Protein AF-A0AAE4FTY9-F1 (afdb_monomer)

Secondary structure (DSSP, 8-state):
----------PPPTTSEEEEEEEESS-EEEEPPSSS-EEEES-TTT-SEEPPTTT-TTS-SS-EEEEEPTT-SSTT-EEEEE-S-SS-EEETTEE--S-EEE-TT-EEEESSSS-EEEEEEE-GGG--S--S--------HHHH-HHHH-HHHHHHSTTHHHHHHHHHHHHHHHHTTT-HHHHHHHHHHHHHHHHHHHHHHHH-----HHHHHHHHHHHHHHHTSHHHHHHHHIIIIISS----GGG--HHHHHHHHIIIIIIHHHHHHHHHHHHHHHHHHHSPTTHHHHHS--SHHHHHHHHHHHHHHHHHHHIIIIIHHHHHHHH-HHHHHHHHHHHHHHGGGTHHHHHHHHHHHHHHHHH-TTTHHHHHHHHHHHHHHHHHHHHHHHHHHHHHHHHHHHHHHHHHHHHHHHHHHHH-TTGGG-GGGTTS--

InterPro domains:
  IPR000253 Forkhead-associated (FHA) domain [PF00498] (38-111)
  IPR000253 Forkhead-associated (FHA) domain [PS50006] (38-96)
  IPR000253 Forkhead-associated (FHA) domain [SM00240] (37-96)
  IPR008984 SMAD/FHA domain superfamily [SSF49879] (19-125)
  IPR026898 Intramembrane metalloprotease PrsW [PF13367] (207-410)
  IPR026898 Intramembrane metalloprotease PrsW [PTHR36844] (182-410)

Radius of gyration: 33.19 Å; Cα contacts (8 Å, |Δi|>4): 708; chains: 1; bounding box: 61×59×96 Å

Mean predicted aligned error: 15.46 Å

pLDDT: mean 86.05, std 16.52, range [26.14, 98.75]

Organism: NCBI:txid2918990

Structure (mmCIF, N/CA/C/O backbone):
data_AF-A0AAE4FTY9-F1
#
_entry.id   AF-A0AAE4FTY9-F1
#
loop_
_atom_site.group_PDB
_atom_site.id
_atom_site.type_symbol
_atom_site.label_atom_id
_atom_site.label_alt_id
_atom_site.label_comp_id
_atom_site.label_asym_id
_atom_site.label_entity_id
_atom_site.label_seq_id
_atom_site.pdbx_PDB_ins_code
_atom_site.Cartn_x
_atom_site.Cartn_y
_atom_site.Cartn_z
_atom_site.occupancy
_atom_site.B_iso_or_equiv
_atom_site.auth_seq_id
_atom_site.auth_comp_id
_atom_site.auth_asym_id
_atom_site.auth_atom_id
_atom_site.pdbx_PDB_model_num
ATOM 1 N N . MET A 1 1 ? 21.583 36.164 54.277 1.00 33.09 1 MET A N 1
ATOM 2 C CA . MET A 1 1 ? 20.511 36.562 53.344 1.00 33.09 1 MET A CA 1
ATOM 3 C C . MET A 1 1 ? 19.438 35.497 53.405 1.00 33.09 1 MET A C 1
ATOM 5 O O . MET A 1 1 ? 19.586 34.433 52.827 1.00 33.09 1 MET A O 1
ATOM 9 N N . THR A 1 2 ? 18.443 35.744 54.246 1.00 29.23 2 THR A N 1
ATOM 10 C CA . THR A 1 2 ? 17.245 34.926 54.429 1.00 29.23 2 THR A CA 1
ATOM 11 C C . THR A 1 2 ? 16.221 35.370 53.394 1.00 29.23 2 THR A C 1
ATOM 13 O O . THR A 1 2 ? 15.615 36.428 53.558 1.00 29.23 2 THR A O 1
ATOM 16 N N . GLU A 1 3 ? 16.065 34.608 52.313 1.00 26.61 3 GLU A N 1
ATOM 17 C CA . GLU A 1 3 ? 14.954 34.817 51.387 1.00 26.61 3 GLU A CA 1
ATOM 18 C C . GLU A 1 3 ? 13.698 34.128 51.915 1.00 26.61 3 GLU A C 1
ATOM 20 O O . GLU A 1 3 ? 13.652 32.931 52.198 1.00 26.61 3 GLU A O 1
ATOM 25 N N . ASN A 1 4 ? 12.698 34.977 52.099 1.00 30.22 4 ASN A N 1
ATOM 26 C CA . ASN A 1 4 ? 11.380 34.723 52.633 1.00 30.22 4 ASN A CA 1
ATOM 27 C C . ASN A 1 4 ? 10.544 34.070 51.519 1.00 30.22 4 ASN A C 1
ATOM 29 O O . ASN A 1 4 ? 9.936 34.760 50.702 1.00 30.22 4 ASN A O 1
ATOM 33 N N . LEU A 1 5 ? 10.567 32.738 51.433 1.00 29.69 5 LEU A N 1
ATOM 34 C CA . LEU A 1 5 ? 9.643 31.995 50.576 1.00 29.69 5 LEU A CA 1
ATOM 35 C C . LEU A 1 5 ? 8.257 32.049 51.223 1.00 29.69 5 LEU A C 1
ATOM 37 O O . LEU A 1 5 ? 8.024 31.462 52.278 1.00 29.69 5 LEU A O 1
ATOM 41 N N . GLY A 1 6 ? 7.368 32.818 50.592 1.00 26.14 6 GLY A N 1
ATOM 42 C CA . GLY A 1 6 ? 5.993 33.035 51.021 1.00 26.14 6 GLY A CA 1
ATOM 43 C C . GLY A 1 6 ? 5.253 31.733 51.321 1.00 26.14 6 GLY A C 1
ATOM 44 O O . GLY A 1 6 ? 5.423 30.720 50.642 1.00 26.14 6 GLY A O 1
ATOM 45 N N . SER A 1 7 ? 4.428 31.782 52.364 1.00 29.66 7 SER A N 1
ATOM 46 C CA . SER A 1 7 ? 3.594 30.681 52.828 1.00 29.66 7 SER A CA 1
ATOM 47 C C . SER A 1 7 ? 2.600 30.252 51.746 1.00 29.66 7 SER A C 1
ATOM 49 O O . SER A 1 7 ? 1.485 30.770 51.656 1.00 29.66 7 SER A O 1
ATOM 51 N N . PHE A 1 8 ? 2.985 29.276 50.930 1.00 32.69 8 PHE A N 1
ATOM 52 C CA . PHE A 1 8 ? 2.017 28.457 50.220 1.00 32.69 8 PHE A CA 1
ATOM 53 C C . PHE A 1 8 ? 1.247 27.670 51.279 1.00 32.69 8 PHE A C 1
ATOM 55 O O . PHE A 1 8 ? 1.817 26.838 51.986 1.00 32.69 8 PHE A O 1
ATOM 62 N N . GLY A 1 9 ? -0.032 28.013 51.440 1.00 35.31 9 GLY A N 1
ATOM 63 C CA . GLY A 1 9 ? -0.941 27.348 52.361 1.00 35.31 9 GLY A CA 1
ATOM 64 C C . GLY A 1 9 ? -0.887 25.833 52.183 1.00 35.31 9 GLY A C 1
ATOM 65 O O . GLY A 1 9 ? -0.759 25.334 51.064 1.00 35.31 9 GLY A O 1
ATOM 66 N N . SER A 1 10 ? -0.952 25.098 53.289 1.00 39.69 10 SER A N 1
ATOM 67 C CA . SER A 1 10 ? -0.953 23.639 53.286 1.00 39.69 10 SER A CA 1
ATOM 68 C C . SER A 1 10 ? -2.090 23.117 52.402 1.00 39.69 10 SER A C 1
ATOM 70 O O . SER A 1 10 ? -3.267 23.196 52.755 1.00 39.69 10 SER A O 1
ATOM 72 N N . PHE A 1 11 ? -1.749 22.592 51.225 1.00 44.59 11 PHE A N 1
ATOM 73 C CA . PHE A 1 11 ? -2.660 21.726 50.491 1.00 44.59 11 PHE A CA 1
ATOM 74 C C . PHE A 1 11 ? -2.770 20.409 51.267 1.00 44.59 11 PHE A C 1
ATOM 76 O O . PHE A 1 11 ? -1.744 19.885 51.721 1.00 44.59 11 PHE A O 1
ATOM 83 N N . PRO A 1 12 ? -3.982 19.877 51.479 1.00 48.06 12 PRO A N 1
ATOM 84 C CA . PRO A 1 12 ? -4.128 18.610 52.169 1.00 48.06 12 PRO A CA 1
ATOM 85 C C . PRO A 1 12 ? -3.478 17.475 51.358 1.00 48.06 12 PRO A C 1
ATOM 87 O O . PRO A 1 12 ? -3.295 17.570 50.141 1.00 48.06 12 PRO A O 1
ATOM 90 N N . ARG A 1 13 ? -3.078 16.396 52.044 1.00 47.16 13 ARG A N 1
ATOM 91 C CA . ARG A 1 13 ? -2.520 15.197 51.396 1.00 47.16 13 ARG A CA 1
ATOM 92 C C . ARG A 1 13 ? -3.523 14.677 50.349 1.00 47.16 13 ARG A C 1
ATOM 94 O O . ARG A 1 13 ? -4.718 14.681 50.646 1.00 47.16 13 ARG A O 1
ATOM 101 N N . PRO A 1 14 ? -3.079 14.197 49.170 1.00 49.91 14 PRO A N 1
ATOM 102 C CA . PRO A 1 14 ? -3.984 13.628 48.173 1.00 49.91 14 PRO A CA 1
ATOM 103 C C . PRO A 1 14 ? -4.898 12.575 48.814 1.00 49.91 14 PRO A C 1
ATOM 105 O O . PRO A 1 14 ? -4.401 11.622 49.413 1.00 49.91 14 PRO A O 1
ATOM 108 N N . GLY A 1 15 ? -6.218 12.762 48.713 1.00 57.69 15 GLY A N 1
ATOM 109 C CA . GLY A 1 15 ? -7.211 11.830 49.257 1.00 57.69 15 GLY A CA 1
ATOM 110 C C . GLY A 1 15 ? -7.797 12.187 50.628 1.00 57.69 15 GLY A C 1
ATOM 111 O O . GLY A 1 15 ? -8.586 11.402 51.142 1.00 57.69 15 GLY A O 1
ATOM 112 N N . GLN A 1 16 ? -7.455 13.332 51.227 1.00 69.69 16 GLN A N 1
ATOM 113 C CA . GLN A 1 16 ? -8.059 13.800 52.482 1.00 69.69 16 GLN A CA 1
ATOM 114 C C . GLN A 1 16 ? -8.431 15.281 52.396 1.00 69.69 16 GLN A C 1
ATOM 116 O O . GLN A 1 16 ? -7.713 16.059 51.779 1.00 69.69 16 GLN A O 1
ATOM 121 N N . GLY A 1 17 ? -9.517 15.688 53.056 1.00 77.81 17 GLY A N 1
ATOM 122 C CA . GLY A 1 17 ? -9.893 17.097 53.186 1.00 77.81 17 GLY A CA 1
ATOM 123 C C . GLY A 1 17 ? -10.993 17.575 52.224 1.00 77.81 17 GLY A C 1
ATOM 124 O O . GLY A 1 17 ? -11.736 16.760 51.672 1.00 77.81 17 GLY A O 1
ATOM 125 N N . PRO A 1 18 ? -11.154 18.903 52.090 1.00 83.12 18 PRO A N 1
ATOM 126 C CA . PRO A 1 18 ? -12.246 19.513 51.343 1.00 83.12 18 PRO A CA 1
ATOM 127 C C . PRO A 1 18 ? -12.044 19.372 49.832 1.00 83.12 18 PRO A C 1
ATOM 129 O O . PRO A 1 18 ? -10.995 19.721 49.284 1.00 83.12 18 PRO A O 1
ATOM 132 N N . LEU A 1 19 ? -13.079 18.871 49.168 1.00 86.75 19 LEU A N 1
ATOM 133 C CA . LEU A 1 19 ? -13.118 18.559 47.749 1.00 86.75 19 LEU A CA 1
ATOM 134 C C . LEU A 1 19 ? -14.319 19.254 47.112 1.00 86.75 19 LEU A C 1
ATOM 136 O O . LEU A 1 19 ? -15.436 19.169 47.615 1.00 86.75 19 LEU A O 1
ATOM 140 N N . LEU A 1 20 ? -14.104 19.883 45.966 1.00 88.06 20 LEU A N 1
ATOM 141 C CA . LEU A 1 20 ? -15.169 20.392 45.121 1.00 88.06 20 LEU A CA 1
ATOM 142 C C . LEU A 1 20 ? -15.297 19.513 43.879 1.00 88.06 20 LEU A C 1
ATOM 144 O O . LEU A 1 20 ? -14.360 19.429 43.089 1.00 88.06 20 LEU A O 1
ATOM 148 N N . ARG A 1 21 ? -16.454 18.883 43.685 1.00 87.56 21 ARG A N 1
ATOM 149 C CA . ARG A 1 21 ? -16.751 18.099 42.483 1.00 87.56 21 ARG A CA 1
ATOM 150 C C . ARG A 1 21 ? -17.637 18.906 41.555 1.00 87.56 21 ARG A C 1
ATOM 152 O O . ARG A 1 21 ? -18.762 19.231 41.915 1.00 87.56 21 ARG A O 1
ATOM 159 N N . GLN A 1 22 ? -17.173 19.199 40.350 1.00 87.38 22 GLN A N 1
ATOM 160 C CA . GLN A 1 22 ? -18.042 19.689 39.290 1.00 87.38 22 GLN A CA 1
ATOM 161 C C . GLN A 1 22 ? -18.947 18.540 38.833 1.00 87.38 22 GLN A C 1
ATOM 163 O O . GLN A 1 22 ? -18.458 17.474 38.475 1.00 87.38 22 GLN A O 1
ATOM 168 N N . VAL A 1 23 ? -20.263 18.725 38.902 1.00 82.62 23 VAL A N 1
ATOM 169 C CA . VAL A 1 23 ? -21.257 17.678 38.595 1.00 82.62 23 VAL A CA 1
ATOM 170 C C . VAL A 1 23 ? -21.813 17.844 37.177 1.00 82.62 23 VAL A C 1
ATOM 172 O O . VAL A 1 23 ? -22.257 16.876 36.565 1.00 82.62 23 VAL A O 1
ATOM 175 N N . SER A 1 24 ? -21.753 19.060 36.625 1.00 69.81 24 SER A N 1
ATOM 176 C CA . SER A 1 24 ? -22.210 19.386 35.272 1.00 69.81 24 SER A CA 1
ATOM 177 C C . SER A 1 24 ? -21.369 20.519 34.665 1.00 69.81 24 SER A C 1
ATOM 179 O O . SER A 1 24 ? -21.031 21.474 35.379 1.00 69.81 24 SER A O 1
ATOM 181 N N . PRO A 1 25 ? -21.023 20.478 33.360 1.00 59.12 25 PRO A N 1
ATOM 182 C CA . PRO A 1 25 ? -21.326 19.445 32.354 1.00 59.12 25 PRO A CA 1
ATOM 183 C C . PRO A 1 25 ? -20.334 18.264 32.315 1.00 59.12 25 PRO A C 1
ATOM 185 O O . PRO A 1 25 ? -20.578 17.294 31.605 1.00 59.12 25 PRO A O 1
ATOM 188 N N . GLU A 1 26 ? -19.221 18.342 33.046 1.00 67.38 26 GLU A N 1
ATOM 189 C CA . GLU A 1 26 ? -18.188 17.302 33.144 1.00 67.38 26 GLU A CA 1
ATOM 190 C C . GLU A 1 26 ? -17.863 17.028 34.612 1.00 67.38 26 GLU A C 1
ATOM 192 O O . GLU A 1 26 ? -17.950 17.932 35.444 1.00 67.38 26 GLU A O 1
ATOM 197 N N . THR A 1 27 ? -17.481 15.786 34.924 1.00 73.69 27 THR A N 1
ATOM 198 C CA . THR A 1 27 ? -17.058 15.410 36.275 1.00 73.69 27 THR A CA 1
ATOM 199 C C . THR A 1 27 ? -15.578 15.713 36.465 1.00 73.69 27 THR A C 1
ATOM 201 O O . THR A 1 27 ? -14.724 14.996 35.945 1.00 73.69 27 THR A O 1
ATOM 204 N N . GLN A 1 28 ? -15.280 16.771 37.218 1.00 81.50 28 GLN A N 1
ATOM 205 C CA . GLN A 1 28 ? -13.917 17.159 37.578 1.00 81.50 28 GLN A CA 1
ATOM 206 C C . GLN A 1 28 ? -13.824 17.479 39.072 1.00 81.50 28 GLN A C 1
ATOM 208 O O . GLN A 1 28 ? -14.676 18.174 39.619 1.00 81.50 28 GLN A O 1
ATOM 213 N N . ASP A 1 29 ? -12.769 16.982 39.715 1.00 84.44 29 ASP A N 1
ATOM 214 C CA . ASP A 1 29 ? -12.540 17.087 41.156 1.00 84.44 29 ASP A CA 1
ATOM 215 C C . ASP A 1 29 ? -11.425 18.116 41.448 1.00 84.44 29 ASP A C 1
ATOM 217 O O . ASP A 1 29 ? -10.324 18.027 40.899 1.00 84.44 29 ASP A O 1
ATOM 221 N N . PHE A 1 30 ? -11.702 19.086 42.326 1.00 84.94 30 PHE A N 1
ATOM 222 C CA . PHE A 1 30 ? -10.788 20.159 42.735 1.00 84.94 30 PHE A CA 1
ATOM 223 C C . PHE A 1 30 ? -10.562 20.132 44.250 1.00 84.94 30 PHE A C 1
ATOM 225 O O . PHE A 1 30 ? -11.484 20.349 45.035 1.00 84.94 30 PHE A O 1
ATOM 232 N N . TRP A 1 31 ? -9.323 19.896 44.678 1.00 83.75 31 TRP A N 1
ATOM 233 C CA . TRP A 1 31 ? -8.957 19.928 46.096 1.00 83.75 31 TRP A CA 1
ATOM 234 C C . TRP A 1 31 ? -8.801 21.366 46.588 1.00 83.75 31 TRP A C 1
ATOM 236 O O . TRP A 1 31 ? -8.076 22.156 45.980 1.00 83.75 31 TRP A O 1
ATOM 246 N N . LEU A 1 32 ? -9.459 21.698 47.699 1.00 83.06 32 LEU A N 1
ATOM 247 C CA . LEU A 1 32 ? -9.417 23.040 48.275 1.00 83.06 32 LEU A CA 1
ATOM 248 C C . LEU A 1 32 ? -8.292 23.146 49.316 1.00 83.06 32 LEU A C 1
ATOM 250 O O . LEU A 1 32 ? -8.025 22.215 50.078 1.00 83.06 32 LEU A O 1
ATOM 254 N N . SER A 1 33 ? -7.622 24.299 49.362 1.00 78.06 33 SER A N 1
ATOM 255 C CA . SER A 1 33 ? -6.587 24.568 50.368 1.00 78.06 33 SER A CA 1
ATOM 256 C C . SER A 1 33 ? -7.215 24.756 51.748 1.00 78.06 33 SER A C 1
ATOM 258 O O . SER A 1 33 ? -8.077 25.605 51.921 1.00 78.06 33 SER A O 1
ATOM 260 N N . THR A 1 34 ? -6.748 24.052 52.779 1.00 72.81 34 THR A N 1
ATOM 261 C CA . THR A 1 34 ? -7.325 24.178 54.133 1.00 72.81 34 THR A CA 1
ATOM 262 C C . THR A 1 34 ? -6.978 25.493 54.838 1.00 72.81 34 THR A C 1
ATOM 264 O O . THR A 1 34 ? -7.425 25.720 55.956 1.00 72.81 34 THR A O 1
ATOM 267 N N . SER A 1 35 ? -6.149 26.341 54.225 1.00 70.25 35 SER A N 1
ATOM 268 C CA . SER A 1 35 ? -5.625 27.574 54.830 1.00 70.25 35 SER A CA 1
ATOM 269 C C . SER A 1 35 ? -5.809 28.825 53.968 1.00 70.25 35 SER A C 1
ATOM 271 O O . SER A 1 35 ? -5.630 29.930 54.474 1.00 70.25 35 SER A O 1
ATOM 273 N N . ALA A 1 36 ? -6.192 28.682 52.697 1.00 80.25 36 ALA A N 1
ATOM 274 C CA . ALA A 1 36 ? -6.373 29.796 51.771 1.00 80.25 36 ALA A CA 1
ATOM 275 C C . ALA A 1 3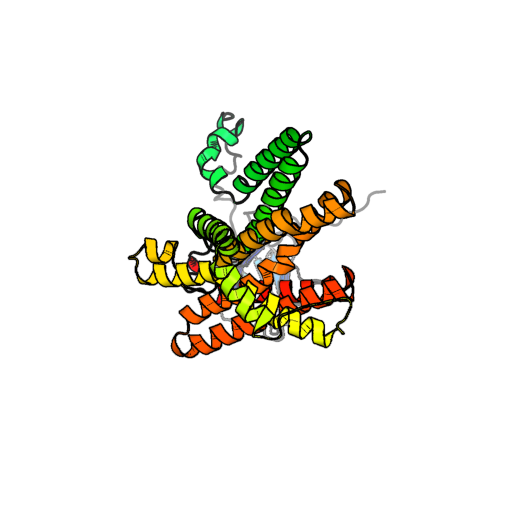6 ? -7.760 29.766 51.120 1.00 80.25 36 ALA A C 1
ATOM 277 O O . ALA A 1 36 ? -8.366 28.708 50.950 1.00 80.25 36 ALA A O 1
ATOM 278 N N . SER A 1 37 ? -8.253 30.938 50.715 1.00 86.31 37 SER A N 1
ATOM 279 C CA . SER A 1 37 ? -9.466 31.019 49.905 1.00 86.31 37 SER A CA 1
ATOM 280 C C . SER A 1 37 ? -9.213 30.481 48.498 1.00 86.31 37 SER A C 1
ATOM 282 O O . SER A 1 37 ? -8.193 30.796 47.888 1.00 86.31 37 SER A O 1
ATOM 284 N N . THR A 1 38 ? -10.169 29.731 47.965 1.00 90.00 38 THR A N 1
ATOM 285 C CA . THR A 1 38 ? -10.202 29.284 46.574 1.00 90.00 38 THR A CA 1
ATOM 286 C C . THR A 1 38 ? -11.173 30.161 45.795 1.00 90.00 38 THR A C 1
ATOM 288 O O . THR A 1 38 ? -12.377 30.156 46.049 1.00 90.00 38 THR A O 1
ATOM 291 N N . LEU A 1 39 ? -10.640 30.913 44.840 1.00 92.94 39 LEU A N 1
ATOM 292 C CA . LEU A 1 39 ? -11.388 31.765 43.933 1.00 92.94 39 LEU A CA 1
ATOM 293 C C . LEU A 1 39 ? -11.776 30.986 42.673 1.00 92.94 39 LEU A C 1
ATOM 295 O O . LEU A 1 39 ? -10.920 30.376 42.023 1.00 92.94 39 LEU A O 1
ATOM 299 N N . ILE A 1 40 ? -13.061 31.036 42.324 1.00 94.06 40 ILE A N 1
ATOM 300 C CA . ILE A 1 40 ? -13.624 30.378 41.143 1.00 94.06 40 ILE A CA 1
ATOM 301 C C . ILE A 1 40 ? -14.171 31.439 40.188 1.00 94.06 40 ILE A C 1
ATOM 303 O O . ILE A 1 40 ? -14.951 32.319 40.575 1.00 94.06 40 ILE A O 1
ATOM 307 N N . GLY A 1 41 ? -13.783 31.349 38.919 1.00 91.69 41 GLY A N 1
ATOM 308 C CA . GLY A 1 41 ? -14.199 32.301 37.897 1.00 91.69 41 GLY A CA 1
ATOM 309 C C . GLY A 1 41 ? -13.476 32.105 36.571 1.00 91.69 41 GLY A C 1
ATOM 310 O O . GLY A 1 41 ? -12.815 31.094 36.346 1.00 91.69 41 GLY A O 1
ATOM 311 N N . ARG A 1 42 ? -13.633 33.069 35.661 1.00 90.69 42 ARG A N 1
ATOM 312 C CA . ARG A 1 42 ? -13.043 33.016 34.311 1.00 90.69 42 ARG A CA 1
ATOM 313 C C . ARG A 1 42 ? -11.646 33.620 34.184 1.00 90.69 42 ARG A C 1
ATOM 315 O O . ARG A 1 42 ? -11.076 33.551 33.100 1.00 90.69 42 ARG A O 1
ATOM 322 N N . ASP A 1 43 ? -11.128 34.284 35.215 1.00 89.44 43 ASP A N 1
ATOM 323 C CA . ASP A 1 43 ? -9.818 34.938 35.136 1.00 89.44 43 ASP A CA 1
ATOM 324 C C . ASP A 1 43 ? -8.672 33.961 35.467 1.00 89.44 43 ASP A C 1
ATOM 326 O O . ASP A 1 43 ? -8.519 33.589 36.634 1.00 89.44 43 ASP A O 1
ATOM 330 N N . PRO A 1 44 ? -7.834 33.569 34.485 1.00 86.12 44 PRO A N 1
ATOM 331 C CA . PRO A 1 44 ? -6.740 32.628 34.707 1.00 86.12 44 PRO A CA 1
ATOM 332 C C . PRO A 1 44 ? -5.595 33.193 35.556 1.00 86.12 44 PRO A C 1
ATOM 334 O O . PRO A 1 44 ? -4.763 32.421 36.022 1.00 86.12 44 PRO A O 1
ATOM 337 N N . GLN A 1 45 ? -5.509 34.516 35.744 1.00 84.00 45 GLN A N 1
ATOM 338 C CA . GLN A 1 45 ? -4.407 35.131 36.494 1.00 84.00 45 GLN A CA 1
ATOM 339 C C . GLN A 1 45 ? -4.624 35.107 38.010 1.00 84.00 45 GLN A C 1
ATOM 341 O O . GLN A 1 45 ? -3.671 35.256 38.770 1.00 84.00 45 GLN A O 1
ATOM 346 N N . SER A 1 46 ? -5.868 34.940 38.456 1.00 84.62 46 SER A N 1
ATOM 347 C CA . SER A 1 46 ? -6.257 35.133 39.857 1.00 84.62 46 SER A CA 1
ATOM 348 C C . SER A 1 46 ? -7.133 34.012 40.420 1.00 84.62 46 SER A C 1
ATOM 350 O O . SER A 1 46 ? -7.114 33.792 41.633 1.00 84.62 46 SER A O 1
ATOM 352 N N . CYS A 1 47 ? -7.876 33.281 39.579 1.00 88.31 47 CYS A N 1
ATOM 353 C CA . CYS A 1 47 ? -8.707 32.161 40.020 1.00 88.31 47 CYS A CA 1
ATOM 354 C C . CYS A 1 47 ? -7.882 30.879 40.168 1.00 88.31 47 CYS A C 1
ATOM 356 O O . CYS A 1 47 ? -7.099 30.528 39.289 1.00 88.31 47 CYS A O 1
ATOM 358 N N . GLN A 1 48 ? -8.102 30.143 41.258 1.00 89.38 48 GLN A N 1
ATOM 359 C CA . GLN A 1 48 ? -7.512 28.815 41.458 1.00 89.38 48 GLN A CA 1
ATOM 360 C C . GLN A 1 48 ? -8.306 27.739 40.706 1.00 89.38 48 GLN A C 1
ATOM 362 O O . GLN A 1 48 ? -7.724 26.766 40.232 1.00 89.38 48 GLN A O 1
ATOM 367 N N . VAL A 1 49 ? -9.621 27.930 40.552 1.00 88.81 49 VAL A N 1
ATOM 368 C CA . VAL A 1 49 ? -10.468 27.119 39.668 1.00 88.81 49 VAL A CA 1
ATOM 369 C C . VAL A 1 49 ? -10.904 27.997 38.500 1.00 88.81 49 VAL A C 1
ATOM 371 O O . VAL A 1 49 ? -11.770 28.865 38.641 1.00 88.81 49 VAL A O 1
ATOM 374 N N . VAL A 1 50 ? -10.258 27.793 37.352 1.00 89.69 50 VAL A N 1
ATOM 375 C CA . VAL A 1 50 ? -10.465 28.595 36.142 1.00 89.69 50 VAL A CA 1
ATOM 376 C C . VAL A 1 50 ? -11.473 27.908 35.228 1.00 89.69 50 VAL A C 1
ATOM 378 O O . VAL A 1 50 ? -11.270 26.772 34.806 1.00 89.69 50 VAL A O 1
ATOM 381 N N . LEU A 1 51 ? -12.542 28.621 34.886 1.00 87.69 51 LEU A N 1
ATOM 382 C CA . LEU A 1 51 ? -13.570 28.166 33.956 1.00 87.69 51 LEU A CA 1
ATOM 383 C C . LEU A 1 51 ? -13.388 28.831 32.588 1.00 87.69 51 LEU A C 1
ATOM 385 O O . LEU A 1 51 ? -13.284 30.054 32.493 1.00 87.69 51 LEU A O 1
ATOM 389 N N . ASP A 1 52 ? -13.367 28.025 31.522 1.00 83.38 52 ASP A N 1
ATOM 390 C CA . ASP A 1 52 ? -13.165 28.500 30.149 1.00 83.38 52 ASP A CA 1
ATOM 391 C C . ASP A 1 52 ? -14.216 29.547 29.747 1.00 83.38 52 ASP A C 1
ATOM 393 O O . ASP A 1 52 ? -15.426 29.311 29.788 1.00 83.38 52 ASP A O 1
ATOM 397 N N . SER A 1 53 ? -13.737 30.712 29.315 1.00 80.38 53 SER A N 1
ATOM 398 C CA . SER A 1 53 ? -14.573 31.830 28.896 1.00 80.38 53 SER A CA 1
ATOM 399 C C . SER A 1 53 ? -15.420 31.602 27.646 1.00 80.38 53 SER A C 1
ATOM 401 O O . SER A 1 53 ? -16.481 32.216 27.546 1.00 80.38 53 SER A O 1
ATOM 403 N N . GLN A 1 54 ? -14.997 30.730 26.728 1.00 78.94 54 GLN A N 1
ATOM 404 C CA . GLN A 1 54 ? -15.771 30.381 25.534 1.00 78.94 54 GLN A CA 1
ATOM 405 C C . GLN A 1 54 ? -16.933 29.447 25.875 1.00 78.94 54 GLN A C 1
ATOM 407 O O . GLN A 1 54 ? -17.982 29.501 25.237 1.00 78.94 54 GLN A O 1
ATOM 412 N N . ARG A 1 55 ? -16.756 28.613 26.906 1.00 81.12 55 ARG A N 1
ATOM 413 C CA . ARG A 1 55 ? -17.746 27.621 27.340 1.00 81.12 55 ARG A CA 1
ATOM 414 C C . ARG A 1 55 ? -18.705 28.160 28.400 1.00 81.12 55 ARG A C 1
ATOM 416 O O . ARG A 1 55 ? -19.891 27.853 28.361 1.00 81.12 55 ARG A O 1
ATOM 423 N N . TYR A 1 56 ? -18.214 28.976 29.332 1.00 83.19 56 TYR A N 1
ATOM 424 C CA . TYR A 1 56 ? -18.951 29.416 30.520 1.00 83.19 56 TYR A CA 1
ATOM 425 C C . TYR A 1 56 ? -19.172 30.933 30.546 1.00 83.19 56 TYR A C 1
ATOM 427 O O . TYR A 1 56 ? -18.848 31.612 31.521 1.00 83.19 56 TYR A O 1
ATOM 435 N N . GLY A 1 57 ? -19.758 31.484 29.478 1.00 81.69 57 GLY A N 1
ATOM 436 C CA . GLY A 1 57 ? -19.986 32.931 29.329 1.00 81.69 57 GLY A CA 1
ATOM 437 C C . GLY A 1 57 ? -20.829 33.575 30.442 1.00 81.69 57 GLY A C 1
ATOM 438 O O . GLY A 1 57 ? -20.662 34.759 30.730 1.00 81.69 57 GLY A O 1
ATOM 439 N N . ALA A 1 58 ? -21.680 32.796 31.119 1.00 83.19 58 ALA A N 1
ATOM 440 C CA . ALA A 1 58 ? -22.498 33.253 32.244 1.00 83.19 58 ALA A CA 1
ATOM 441 C C . ALA A 1 58 ? -21.718 33.414 33.569 1.00 83.19 58 ALA A C 1
ATOM 443 O O . ALA A 1 58 ? -22.245 33.970 34.533 1.00 83.19 58 ALA A O 1
ATOM 444 N N . VAL A 1 59 ? -20.470 32.952 33.649 1.00 91.31 59 VAL A N 1
ATOM 445 C CA . VAL A 1 59 ? -19.664 33.030 34.872 1.00 91.31 59 VAL A CA 1
ATOM 446 C C . VAL A 1 59 ? -18.888 34.358 34.895 1.00 91.31 59 VAL A C 1
ATOM 448 O O . VAL A 1 59 ? -18.295 34.742 33.896 1.00 91.31 59 VAL A O 1
ATOM 451 N N . SER A 1 60 ? -18.859 35.105 36.002 1.00 91.94 60 SER A N 1
ATOM 452 C CA . SER A 1 60 ? -18.000 36.293 36.150 1.00 91.94 60 SER A CA 1
ATOM 453 C C . SER A 1 60 ? -16.497 35.955 36.152 1.00 91.94 60 SER A C 1
ATOM 455 O O . SER A 1 60 ? -16.091 34.823 36.407 1.00 91.94 60 SER A O 1
ATOM 457 N N . ARG A 1 61 ? -15.643 36.958 35.891 1.00 91.19 61 ARG A N 1
ATOM 458 C CA . ARG A 1 61 ? -14.174 36.821 36.014 1.00 91.19 61 ARG A CA 1
ATOM 459 C C . ARG A 1 61 ? -13.759 36.351 37.407 1.00 91.19 61 ARG A C 1
ATOM 461 O O . ARG A 1 61 ? -12.991 35.407 37.504 1.00 91.19 61 ARG A O 1
ATOM 468 N N . HIS A 1 62 ? -14.362 36.944 38.434 1.00 94.62 62 HIS A N 1
ATOM 469 C CA . HIS A 1 62 ? -14.365 36.483 39.820 1.00 94.62 62 HIS A CA 1
ATOM 470 C C . HIS A 1 62 ? -15.821 36.233 40.183 1.00 94.62 62 HIS A C 1
ATOM 472 O O . HIS A 1 62 ? -16.607 37.177 40.184 1.00 94.62 62 HIS A O 1
ATOM 478 N N . HIS A 1 63 ? -16.222 34.975 40.356 1.00 94.81 63 HIS A N 1
ATOM 479 C CA . HIS A 1 63 ? -17.633 34.644 40.568 1.00 94.81 63 HIS A CA 1
ATOM 480 C C . HIS A 1 63 ? -17.915 34.359 42.033 1.00 94.81 63 HIS A C 1
ATOM 482 O O . HIS A 1 63 ? -18.795 34.973 42.627 1.00 94.81 63 HIS A O 1
ATOM 488 N N . VAL A 1 64 ? -17.152 33.437 42.610 1.00 96.44 64 VAL A N 1
ATOM 489 C CA . VAL A 1 64 ? -17.377 32.968 43.971 1.00 96.44 64 VAL A CA 1
ATOM 490 C C . VAL A 1 64 ? -16.047 32.693 44.659 1.00 96.44 64 VAL A C 1
ATOM 492 O O . VAL A 1 64 ? -15.077 32.277 44.020 1.00 96.44 64 VAL A O 1
ATOM 495 N N . SER A 1 65 ? -16.008 32.939 45.962 1.00 93.62 65 SER A N 1
ATOM 496 C CA . SER A 1 65 ? -14.904 32.577 46.842 1.00 93.62 65 SER A CA 1
ATOM 497 C C . SER A 1 65 ? -15.353 31.492 47.811 1.00 93.62 65 SER A C 1
ATOM 499 O O . SER A 1 65 ? -16.417 31.597 48.424 1.00 93.62 65 SER A O 1
ATOM 501 N N . LEU A 1 66 ? -14.531 30.457 47.952 1.00 92.56 66 LEU A N 1
ATOM 502 C CA . LEU A 1 66 ? -14.661 29.435 48.980 1.00 92.56 66 LEU A CA 1
ATOM 503 C C . LEU A 1 66 ? -13.538 29.610 49.989 1.00 92.56 66 LEU A C 1
ATOM 505 O O . LEU A 1 66 ? -12.369 29.615 49.610 1.00 92.56 66 LEU A O 1
ATOM 509 N N . ARG A 1 67 ? -13.861 29.717 51.273 1.00 89.12 67 ARG A N 1
ATOM 510 C CA . ARG A 1 67 ? -12.856 29.807 52.340 1.00 89.12 67 ARG A CA 1
ATOM 511 C C . ARG A 1 67 ? -13.226 28.925 53.530 1.00 89.12 67 ARG A C 1
ATOM 513 O O . ARG A 1 67 ? -14.414 28.676 53.732 1.00 89.12 67 ARG A O 1
ATOM 520 N N . PRO A 1 68 ? -12.252 28.494 54.347 1.00 83.19 68 PRO A N 1
ATOM 521 C CA . PRO A 1 68 ? -12.549 27.909 55.650 1.00 83.19 68 PRO A CA 1
ATOM 522 C C . PRO A 1 68 ? -13.453 28.843 56.474 1.00 83.19 68 PRO A C 1
ATOM 524 O O . PRO A 1 68 ? -13.265 30.064 56.455 1.00 83.19 68 PRO A O 1
ATOM 527 N N . GLY A 1 69 ? -14.455 28.292 57.163 1.00 74.50 69 GLY A N 1
ATOM 528 C CA . GLY A 1 69 ? -15.394 29.086 57.957 1.00 74.50 69 GLY A CA 1
ATOM 529 C C . GLY A 1 69 ? -14.698 29.803 59.130 1.00 74.50 69 GLY A C 1
ATOM 530 O O . GLY A 1 69 ? -13.897 29.180 59.831 1.00 74.50 69 GLY A O 1
ATOM 531 N N . PRO A 1 70 ? -14.974 31.097 59.386 1.00 61.91 70 PRO A N 1
ATOM 532 C CA . PRO A 1 70 ? -14.378 31.809 60.515 1.00 61.91 70 PRO A CA 1
ATOM 533 C C . PRO A 1 70 ? -14.822 31.184 61.846 1.00 61.91 70 PRO A C 1
ATOM 535 O O . PRO A 1 70 ? -16.015 31.061 62.111 1.00 61.91 70 PRO A O 1
ATOM 538 N N . GLY A 1 71 ? -13.857 30.785 62.681 1.00 59.25 71 GLY A N 1
ATOM 539 C CA . GLY A 1 71 ? -14.126 30.156 63.981 1.00 59.25 71 GLY A CA 1
ATOM 540 C C . GLY A 1 71 ? -14.574 28.692 63.913 1.00 59.25 71 GLY A C 1
ATOM 541 O O . GLY A 1 71 ? -15.072 28.171 64.907 1.00 59.25 71 GLY A O 1
ATOM 542 N N . ALA A 1 72 ? -14.411 28.025 62.767 1.00 57.78 72 ALA A N 1
ATOM 543 C CA . ALA A 1 72 ? -14.730 26.611 62.627 1.00 57.78 72 ALA A CA 1
ATOM 544 C C . ALA A 1 72 ? -13.873 25.755 63.577 1.00 57.78 72 ALA A C 1
ATOM 546 O O . ALA A 1 72 ? -12.667 25.610 63.387 1.00 57.78 72 ALA A O 1
ATOM 547 N N . THR A 1 73 ? -14.505 25.170 64.596 1.00 56.59 73 THR A N 1
ATOM 548 C CA . THR A 1 73 ? -13.907 24.118 65.437 1.00 56.59 73 THR A CA 1
ATOM 549 C C . THR A 1 73 ? -13.695 22.824 64.659 1.00 56.59 73 THR A C 1
ATOM 551 O O . THR A 1 73 ? -12.860 22.014 65.044 1.00 56.59 73 THR A O 1
ATOM 554 N N . GLU A 1 74 ? -14.425 22.658 63.552 1.00 64.25 74 GLU A N 1
ATOM 555 C CA . GLU A 1 74 ? -14.418 21.459 62.728 1.00 64.25 74 GLU A CA 1
ATOM 556 C C . GLU A 1 74 ? -13.910 21.736 61.303 1.00 64.25 74 GLU A C 1
ATOM 558 O O . GLU A 1 74 ? -14.370 22.678 60.649 1.00 64.25 74 GLU A O 1
ATOM 563 N N . PRO A 1 75 ? -13.007 20.901 60.760 1.00 66.25 75 PRO A N 1
ATOM 564 C CA . PRO A 1 75 ? -12.306 21.173 59.502 1.00 66.25 75 PRO A CA 1
ATOM 565 C C . PRO A 1 75 ? -13.177 21.058 58.234 1.00 66.25 75 PRO A C 1
ATOM 567 O O . PRO A 1 75 ? -12.714 21.400 57.143 1.00 66.25 75 PRO A O 1
ATOM 570 N N . TRP A 1 76 ? -14.423 20.587 58.354 1.00 66.00 76 TRP A N 1
ATOM 571 C CA . TRP A 1 76 ? -15.391 20.460 57.255 1.00 66.00 76 TRP A CA 1
ATOM 572 C C . TRP A 1 76 ? -16.314 21.669 57.078 1.00 66.00 76 TRP A C 1
ATOM 574 O O . TRP A 1 76 ? -17.092 21.693 56.127 1.00 66.00 76 TRP A O 1
ATOM 584 N N . ILE A 1 77 ? -16.237 22.676 57.953 1.00 75.75 77 ILE A N 1
ATOM 585 C CA . ILE A 1 77 ? -17.068 23.881 57.854 1.00 75.75 77 ILE A CA 1
ATOM 586 C C . ILE A 1 77 ? -16.401 24.879 56.905 1.00 75.75 77 ILE A C 1
ATOM 588 O O . ILE A 1 77 ? -15.356 25.461 57.206 1.00 75.75 77 ILE A O 1
ATOM 592 N N . TRP A 1 78 ? -17.032 25.094 55.755 1.00 86.31 78 TRP A N 1
ATOM 593 C CA . TRP A 1 78 ? -16.574 26.021 54.723 1.00 86.31 78 TRP A CA 1
ATOM 594 C C . TRP A 1 78 ? -17.575 27.148 54.523 1.00 86.31 78 TRP A C 1
ATOM 596 O O . TRP A 1 78 ? -18.729 27.040 54.912 1.00 86.31 78 TRP A O 1
ATOM 606 N N . GLN A 1 79 ? -17.138 28.254 53.938 1.00 90.69 79 GLN A N 1
ATOM 607 C CA . GLN A 1 79 ? -17.985 29.389 53.615 1.00 90.69 79 GLN A CA 1
ATOM 608 C C . GLN A 1 79 ? -17.877 29.709 52.128 1.00 90.69 79 GLN A C 1
ATOM 610 O O . GLN A 1 79 ? -16.775 29.824 51.591 1.00 90.69 79 GLN A O 1
ATOM 615 N N . ILE A 1 80 ? -19.032 29.876 51.491 1.00 94.06 80 ILE A N 1
ATOM 616 C CA . ILE A 1 80 ? -19.183 30.341 50.118 1.00 94.06 80 ILE A CA 1
ATOM 617 C C . ILE A 1 80 ? -19.631 31.800 50.110 1.00 94.06 80 ILE A C 1
ATOM 619 O O . ILE A 1 80 ? -20.542 32.186 50.841 1.00 94.06 80 ILE A O 1
ATOM 623 N N . GLU A 1 81 ? -18.994 32.617 49.281 1.00 95.12 81 GLU A N 1
ATOM 624 C CA . GLU A 1 81 ? -19.315 34.032 49.115 1.00 95.12 81 GLU A CA 1
ATOM 625 C C . GLU A 1 81 ? -19.381 34.385 47.629 1.00 95.12 81 GLU A C 1
ATOM 627 O O . GLU A 1 81 ? -18.399 34.225 46.902 1.00 95.12 81 GLU A O 1
ATOM 632 N N . ASP A 1 82 ? -20.542 34.868 47.181 1.00 95.62 82 ASP A N 1
ATOM 633 C CA . ASP A 1 82 ? -20.706 35.436 45.842 1.00 95.62 82 ASP A CA 1
ATOM 634 C C . ASP A 1 82 ? -19.978 36.783 45.759 1.00 95.62 82 ASP A C 1
ATOM 636 O O . ASP A 1 82 ? -20.217 37.681 46.566 1.00 95.62 82 ASP A O 1
ATOM 640 N N . LEU A 1 83 ? -19.097 36.938 44.772 1.00 93.88 83 LEU A N 1
ATOM 641 C CA . LEU A 1 83 ? -18.267 38.133 44.603 1.00 93.88 83 LEU A CA 1
ATOM 642 C C . LEU A 1 83 ? -18.951 39.172 43.711 1.00 93.88 83 LEU A C 1
ATOM 644 O O . LEU A 1 83 ? -18.359 39.685 42.760 1.00 93.88 83 LEU A O 1
ATOM 648 N N . ASN A 1 84 ? -20.218 39.457 44.018 1.00 91.50 84 ASN A N 1
ATOM 649 C CA . ASN A 1 84 ? -21.092 40.337 43.244 1.00 91.50 84 ASN A CA 1
ATOM 650 C C . ASN A 1 84 ? -21.159 39.922 41.763 1.00 91.50 84 ASN A C 1
ATOM 652 O O . ASN A 1 84 ? -20.929 40.713 40.841 1.00 91.50 84 ASN A O 1
ATOM 656 N N . SER A 1 85 ? -21.414 38.635 41.534 1.00 93.50 85 SER A N 1
ATOM 657 C CA . SER A 1 85 ? -21.474 38.067 40.195 1.00 93.50 85 SER A CA 1
ATOM 658 C C . SER A 1 85 ? -22.700 38.579 39.424 1.00 93.50 85 SER A C 1
ATOM 660 O O . SER A 1 85 ? -23.768 38.821 39.989 1.00 93.50 85 SER A O 1
ATOM 662 N N . ILE A 1 86 ? -22.572 38.718 38.098 1.00 91.44 86 ILE A N 1
ATOM 663 C CA . ILE A 1 86 ? -23.641 39.286 37.255 1.00 91.44 86 ILE A CA 1
ATOM 664 C C . ILE A 1 86 ? -24.890 38.394 37.284 1.00 91.44 86 ILE A C 1
ATOM 666 O O . ILE A 1 86 ? -26.008 38.887 37.412 1.00 91.44 86 ILE A O 1
ATOM 670 N N . ASN A 1 87 ? -24.694 37.076 37.195 1.00 92.00 87 ASN A N 1
ATOM 671 C CA . ASN A 1 87 ? -25.782 36.101 37.100 1.00 92.00 87 ASN A CA 1
ATOM 672 C C . ASN A 1 87 ? -26.142 35.445 38.443 1.00 92.00 87 ASN A C 1
ATOM 674 O O . ASN A 1 87 ? -27.100 34.676 38.503 1.00 92.00 87 ASN A O 1
ATOM 678 N N . GLY A 1 88 ? -25.427 35.786 39.521 1.00 92.38 88 GLY A N 1
ATOM 679 C CA . GLY A 1 88 ? -25.655 35.279 40.870 1.00 92.38 88 GLY A CA 1
ATOM 680 C C . GLY A 1 88 ? -25.206 33.834 41.099 1.00 92.38 88 GLY A C 1
ATOM 681 O O . GLY A 1 88 ? -25.259 32.990 40.207 1.00 92.38 88 GLY A O 1
ATOM 682 N N . THR A 1 89 ? -24.869 33.531 42.350 1.00 96.06 89 THR A N 1
ATOM 683 C CA . THR A 1 89 ? -24.633 32.164 42.834 1.00 96.06 89 THR A CA 1
ATOM 684 C C . THR A 1 89 ? -25.897 31.588 43.478 1.00 96.06 89 THR A C 1
ATOM 686 O O . THR A 1 89 ? -26.576 32.259 44.262 1.00 96.06 89 THR A O 1
ATOM 689 N N . PHE A 1 90 ? -26.216 30.332 43.164 1.00 94.19 90 PHE A N 1
ATOM 690 C CA . PHE A 1 90 ? -27.364 29.605 43.711 1.00 94.19 90 PHE A CA 1
ATOM 691 C C . PHE A 1 90 ? -26.880 28.406 44.516 1.00 94.19 90 PHE A C 1
ATOM 693 O O . PHE A 1 90 ? -26.281 27.511 43.939 1.00 94.19 90 PHE A O 1
ATOM 700 N N . LEU A 1 91 ? -27.168 28.363 45.812 1.00 93.31 91 LEU A N 1
ATOM 701 C CA . LEU A 1 91 ? -26.879 27.238 46.699 1.00 93.31 91 LEU A CA 1
ATOM 702 C C . LEU A 1 91 ? -28.173 26.459 46.957 1.00 93.31 91 LEU A C 1
ATOM 704 O O . LEU A 1 91 ? -29.165 27.050 47.383 1.00 93.31 91 LEU A O 1
ATOM 708 N N . ASN A 1 92 ? -28.188 25.156 46.667 1.00 89.94 92 ASN A N 1
ATOM 709 C CA . ASN A 1 92 ? -29.357 24.278 46.789 1.00 89.94 92 ASN A CA 1
ATOM 710 C C . ASN A 1 92 ? -30.627 24.922 46.196 1.00 89.94 92 ASN A C 1
ATOM 712 O O . ASN A 1 92 ? -31.678 25.016 46.832 1.00 89.94 92 ASN A O 1
ATOM 716 N N . HIS A 1 93 ? -30.487 25.438 44.970 1.00 85.44 93 HIS A N 1
ATOM 717 C CA . HIS A 1 93 ? -31.510 26.156 44.196 1.00 85.44 93 HIS A CA 1
ATOM 718 C C . HIS A 1 93 ? -31.959 27.525 44.737 1.00 85.44 93 HIS A C 1
ATOM 720 O O . HIS A 1 93 ? -32.830 28.155 44.137 1.00 85.44 93 HIS A O 1
ATOM 726 N N . ARG A 1 94 ? -31.360 28.044 45.814 1.00 91.31 94 ARG A N 1
ATOM 727 C CA . ARG A 1 94 ? -31.659 29.380 46.354 1.00 91.31 94 ARG A CA 1
ATOM 728 C C . ARG A 1 94 ? -30.514 30.343 46.079 1.00 91.31 94 ARG A C 1
ATOM 730 O O . ARG A 1 94 ? -29.355 30.022 46.317 1.00 91.31 94 ARG A O 1
ATOM 737 N N . ARG A 1 95 ? -30.828 31.540 45.581 1.00 92.75 95 ARG A N 1
ATOM 738 C CA . ARG A 1 95 ? -29.811 32.573 45.347 1.00 92.75 95 ARG A CA 1
ATOM 739 C C . ARG A 1 95 ? -29.245 33.056 46.682 1.00 92.75 95 ARG A C 1
ATOM 741 O O . ARG A 1 95 ? -30.019 33.406 47.572 1.00 92.75 95 ARG A O 1
ATOM 748 N N . ILE A 1 96 ? -27.922 33.104 46.800 1.00 94.81 96 ILE A N 1
ATOM 749 C CA . ILE A 1 96 ? -27.239 33.663 47.971 1.00 94.81 96 ILE A CA 1
ATOM 750 C C . ILE A 1 96 ? -26.847 35.120 47.705 1.00 94.81 96 ILE A C 1
ATOM 752 O O . ILE A 1 96 ? -26.467 35.479 46.593 1.00 94.81 96 ILE A O 1
ATOM 756 N N . THR A 1 97 ? -26.965 35.967 48.725 1.00 90.00 97 THR A N 1
ATOM 757 C CA . THR A 1 97 ? -26.600 37.399 48.669 1.00 90.00 97 THR A CA 1
ATOM 758 C C . THR A 1 97 ? -25.678 37.817 49.814 1.00 90.00 97 THR A C 1
ATOM 760 O O . THR A 1 97 ? -25.302 38.979 49.916 1.00 90.00 97 THR A O 1
ATOM 763 N N . ALA A 1 98 ? -25.341 36.877 50.692 1.00 90.62 98 ALA A N 1
ATOM 764 C CA . ALA A 1 98 ? -24.422 37.042 51.804 1.00 90.62 98 ALA A CA 1
ATOM 765 C C . ALA A 1 98 ? -23.603 35.749 51.951 1.00 90.62 98 ALA A C 1
ATOM 767 O O . ALA A 1 98 ? -24.061 34.697 51.485 1.00 90.62 98 ALA A O 1
ATOM 768 N N . PRO A 1 99 ? -22.423 35.802 52.592 1.00 91.06 99 PRO A N 1
ATOM 769 C CA . PRO A 1 99 ? -21.618 34.615 52.840 1.00 91.06 99 PRO A CA 1
ATOM 770 C C . PRO A 1 99 ? -22.426 33.516 53.546 1.00 91.06 99 PRO A C 1
ATOM 772 O O . PRO A 1 99 ? -23.062 33.771 54.570 1.00 91.06 99 PRO A O 1
ATOM 775 N N . HIS A 1 100 ? -22.394 32.295 53.015 1.00 90.81 100 HIS A N 1
ATOM 776 C CA . HIS A 1 100 ? -23.162 31.159 53.526 1.00 90.81 100 HIS A CA 1
ATOM 777 C C . HIS A 1 100 ? -22.243 30.007 53.923 1.00 90.81 100 HIS A C 1
ATOM 779 O O . HIS A 1 100 ? -21.209 29.800 53.294 1.00 90.81 100 HIS A O 1
ATOM 785 N N . VAL A 1 101 ? -22.598 29.262 54.968 1.00 90.12 101 VAL A N 1
ATOM 786 C CA . VAL A 1 101 ? -21.833 28.079 55.385 1.00 90.12 101 VAL A CA 1
ATOM 787 C C . VAL A 1 101 ? -22.186 26.904 54.474 1.00 90.12 101 VAL A C 1
ATOM 789 O O . VAL A 1 101 ? -23.360 26.652 54.234 1.00 90.12 101 VAL A O 1
ATOM 792 N N . LEU A 1 102 ? -21.172 26.202 53.975 1.00 88.56 102 LEU A N 1
ATOM 793 C CA . LEU A 1 102 ? -21.299 24.961 53.224 1.00 88.56 102 LEU A CA 1
ATOM 794 C C . LEU A 1 102 ? -21.104 23.754 54.136 1.00 88.56 102 LEU A C 1
ATOM 796 O O . LEU A 1 102 ? -20.180 23.709 54.954 1.00 88.56 102 LEU A O 1
ATOM 800 N N . THR A 1 103 ? -21.942 22.751 53.915 1.00 84.56 103 THR A N 1
ATOM 801 C CA . THR A 1 103 ? -21.863 21.416 54.500 1.00 84.56 103 THR A CA 1
ATOM 802 C C . THR A 1 103 ? -21.597 20.374 53.411 1.00 84.56 103 THR A C 1
ATOM 804 O O . THR A 1 103 ? -22.003 20.575 52.263 1.00 84.56 103 THR A O 1
ATOM 807 N N . PRO A 1 104 ? -20.883 19.272 53.711 1.00 86.19 104 PRO A N 1
ATOM 808 C CA . PRO A 1 104 ? -20.666 18.208 52.733 1.00 86.19 104 PRO A CA 1
ATOM 809 C C . PRO A 1 104 ? -21.991 17.697 52.144 1.00 86.19 104 PRO A C 1
ATOM 811 O O . PRO A 1 104 ? -22.912 17.367 52.887 1.00 86.19 104 PRO A O 1
ATOM 814 N N . GLY A 1 105 ? -22.072 17.633 50.817 1.00 84.75 105 GLY A N 1
ATOM 815 C CA . GLY A 1 105 ? -23.274 17.327 50.041 1.00 84.75 105 GLY A CA 1
ATOM 816 C C . GLY A 1 105 ? -23.989 18.555 49.465 1.00 84.75 105 GLY A C 1
ATOM 817 O O . GLY A 1 105 ? -24.808 18.397 48.559 1.00 84.75 105 GLY A O 1
ATOM 818 N N . ASP A 1 106 ? -23.676 19.770 49.927 1.00 91.00 106 ASP A N 1
ATOM 819 C CA . ASP A 1 106 ? -24.273 20.990 49.381 1.00 91.00 106 ASP A CA 1
ATOM 820 C C . ASP A 1 106 ? -23.860 21.225 47.929 1.00 91.00 106 ASP A C 1
ATOM 822 O O . ASP A 1 106 ? -22.690 21.088 47.556 1.00 91.00 106 ASP A O 1
ATOM 826 N N . ARG A 1 107 ? -24.828 21.653 47.112 1.00 93.31 107 ARG A N 1
ATOM 827 C CA . ARG A 1 107 ? -24.615 21.946 45.695 1.00 93.31 107 ARG A CA 1
ATOM 828 C C . ARG A 1 107 ? -24.807 23.415 45.398 1.00 93.31 107 ARG A C 1
ATOM 830 O O . ARG A 1 107 ? -25.833 23.993 45.753 1.00 93.31 107 ARG A O 1
ATOM 837 N N . PHE A 1 108 ? -23.858 24.018 44.694 1.00 94.19 108 PHE A N 1
ATOM 838 C CA . PHE A 1 108 ? -23.998 25.381 44.203 1.00 94.19 108 PHE A CA 1
ATOM 839 C C . PHE A 1 108 ? -23.775 25.490 42.700 1.00 94.19 108 PHE A C 1
ATOM 841 O O . PHE A 1 108 ? -22.970 24.779 42.106 1.00 94.19 108 PHE A O 1
ATOM 848 N N . ARG A 1 109 ? -24.489 26.429 42.085 1.00 93.56 109 ARG A N 1
ATOM 849 C CA . ARG A 1 109 ? -24.466 26.700 40.650 1.00 93.56 109 ARG A CA 1
ATOM 850 C C . ARG A 1 109 ? -24.148 28.166 40.382 1.00 93.56 109 ARG A C 1
ATOM 852 O O . ARG A 1 109 ? -24.669 29.055 41.060 1.00 93.56 109 ARG A O 1
ATOM 859 N N . LEU A 1 110 ? -23.303 28.407 39.383 1.00 93.50 110 LEU A N 1
ATOM 860 C CA . LEU A 1 110 ? -22.833 29.743 39.003 1.00 93.50 110 LEU A CA 1
ATOM 861 C C . LEU A 1 110 ? -23.702 30.319 37.875 1.00 93.50 110 LEU A C 1
ATOM 863 O O . LEU A 1 110 ? -23.405 30.136 36.697 1.00 93.50 110 LEU A O 1
ATOM 867 N N . GLY A 1 111 ? -24.790 31.004 38.222 1.00 87.88 111 GLY A N 1
ATOM 868 C CA . GLY A 1 111 ? -25.853 31.413 37.297 1.00 87.88 111 GLY A CA 1
ATOM 869 C C . GLY A 1 111 ? -26.960 30.362 37.129 1.00 87.88 111 GLY A C 1
ATOM 870 O O . GLY A 1 111 ? -26.898 29.258 37.672 1.00 87.88 111 GLY A O 1
ATOM 871 N N . THR A 1 112 ? -28.014 30.698 36.380 1.00 81.94 112 THR A N 1
ATOM 872 C CA . THR A 1 112 ? -29.161 29.795 36.159 1.00 81.94 112 THR A CA 1
ATOM 873 C C . THR A 1 112 ? -28.876 28.661 35.174 1.00 81.94 112 THR A C 1
ATOM 875 O O . THR A 1 112 ? -29.471 27.603 35.301 1.00 81.94 112 THR A O 1
ATOM 878 N N . GLU A 1 113 ? -27.934 28.851 34.252 1.00 81.19 113 GLU A N 1
ATOM 879 C CA . GLU A 1 113 ? -27.538 27.865 33.227 1.00 81.19 113 GLU A CA 1
ATOM 880 C C . GLU A 1 113 ? -26.037 27.527 33.300 1.00 81.19 113 GLU A C 1
ATOM 882 O O . GLU A 1 113 ? -25.432 27.067 32.334 1.00 81.19 113 GLU A O 1
ATOM 887 N N . GLY A 1 114 ? -25.389 27.842 34.424 1.00 84.62 114 GLY A N 1
ATOM 888 C CA . GLY A 1 114 ? -23.950 27.649 34.589 1.00 84.62 114 GLY A CA 1
ATOM 889 C C . GLY A 1 114 ? -23.560 26.308 35.212 1.00 84.62 114 GLY A C 1
ATOM 890 O O . GLY A 1 114 ? -24.425 25.489 35.529 1.00 84.62 114 GLY A O 1
ATOM 891 N N . PRO A 1 115 ? -22.248 26.086 35.405 1.00 89.38 115 PRO A N 1
ATOM 892 C CA . PRO A 1 115 ? -21.735 24.854 35.989 1.00 89.38 115 PRO A CA 1
ATOM 893 C C . PRO A 1 115 ? -22.215 24.685 37.431 1.00 89.38 115 PRO A C 1
ATOM 895 O O . PRO A 1 115 ? -22.334 25.660 38.184 1.00 89.38 115 PRO A O 1
ATOM 898 N N . GLU A 1 116 ? -22.477 23.432 37.793 1.00 91.69 116 GLU A N 1
ATOM 899 C CA . GLU A 1 116 ? -22.892 23.021 39.132 1.00 91.69 116 GLU A CA 1
ATOM 900 C C . GLU A 1 116 ? -21.755 22.265 39.815 1.00 91.69 116 GLU A C 1
ATOM 902 O O . GLU A 1 116 ? -21.106 21.407 39.209 1.00 91.69 116 GLU A O 1
ATOM 907 N N . PHE A 1 117 ? -21.537 22.584 41.084 1.00 92.62 117 PHE A N 1
ATOM 908 C CA . PHE A 1 117 ? -20.520 21.992 41.928 1.00 92.62 117 PHE A CA 1
ATOM 909 C C . PHE A 1 117 ? -21.137 21.443 43.206 1.00 92.62 117 PHE A C 1
ATOM 911 O O . PHE A 1 117 ? -22.058 22.035 43.759 1.00 92.62 117 PHE A O 1
ATOM 918 N N . GLU A 1 118 ? -20.585 20.345 43.698 1.00 93.00 118 GLU A N 1
ATOM 919 C CA . GLU A 1 118 ? -20.917 19.727 44.974 1.00 93.00 118 GLU A CA 1
ATOM 920 C C . GLU A 1 118 ? -19.714 19.833 45.911 1.00 93.00 118 GLU A C 1
ATOM 922 O O . GLU A 1 118 ? -18.595 19.441 45.557 1.00 93.00 118 GLU A O 1
ATOM 927 N N . PHE A 1 119 ? -19.938 20.384 47.102 1.00 90.25 119 PHE A N 1
ATOM 928 C CA . PHE A 1 119 ? -18.928 20.452 48.147 1.00 90.25 119 PHE A CA 1
ATOM 929 C C . PHE A 1 119 ? -18.907 19.144 48.934 1.00 90.25 119 PHE A C 1
ATOM 931 O O . PHE A 1 119 ? -19.930 18.694 49.434 1.00 90.25 119 PHE A O 1
ATOM 938 N N . ASN A 1 120 ? -17.732 18.544 49.074 1.00 88.12 120 ASN A N 1
ATOM 939 C CA . ASN A 1 120 ? -17.511 17.293 49.782 1.00 88.12 120 ASN A CA 1
ATOM 940 C C . ASN A 1 120 ? -16.356 17.442 50.777 1.00 88.12 120 ASN A C 1
ATOM 942 O O . ASN A 1 120 ? -15.444 18.247 50.589 1.00 88.12 120 ASN A O 1
ATOM 946 N N . TYR A 1 121 ? -16.371 16.638 51.839 1.00 82.50 121 TYR A N 1
ATOM 947 C CA . TYR A 1 121 ? -15.271 16.570 52.795 1.00 82.50 121 TYR A CA 1
ATOM 948 C C . TYR A 1 121 ? -14.925 15.116 53.091 1.00 82.50 121 TYR A C 1
ATOM 950 O O . TYR A 1 121 ? -15.758 14.362 53.591 1.00 82.50 121 TYR A O 1
ATOM 958 N N . ILE A 1 122 ? -13.687 14.726 52.793 1.00 77.19 122 ILE A N 1
ATOM 959 C CA . ILE A 1 122 ? -13.202 13.369 53.044 1.00 77.19 122 ILE A CA 1
ATOM 960 C C . ILE A 1 122 ? -12.506 13.358 54.407 1.00 77.19 122 ILE A C 1
ATOM 962 O O . ILE A 1 122 ? -11.381 13.852 54.548 1.00 77.19 122 ILE A O 1
ATOM 966 N N . ALA A 1 123 ? -13.207 12.831 55.418 1.00 66.31 123 ALA A N 1
ATOM 967 C CA . ALA A 1 123 ? -12.697 12.683 56.778 1.00 66.31 123 ALA A CA 1
ATOM 968 C C . ALA A 1 123 ? -11.543 11.668 56.840 1.00 66.31 123 ALA A C 1
ATOM 970 O O . ALA A 1 123 ? -11.500 10.695 56.089 1.00 66.31 123 ALA A O 1
ATOM 971 N N . ALA A 1 124 ? -10.617 11.867 57.780 1.00 57.62 124 ALA A N 1
ATOM 972 C CA . ALA A 1 124 ? -9.436 11.018 57.955 1.00 57.62 124 ALA A CA 1
ATOM 973 C C . ALA A 1 124 ? -9.746 9.563 58.385 1.00 57.62 124 ALA A C 1
ATOM 975 O O . ALA A 1 124 ? -8.821 8.763 58.518 1.00 57.62 124 ALA A O 1
ATOM 976 N N . THR A 1 125 ? -11.016 9.211 58.605 1.00 48.09 125 THR A N 1
ATOM 977 C CA . THR A 1 125 ? -11.430 7.964 59.265 1.00 48.09 125 THR A CA 1
ATOM 978 C C . THR A 1 125 ? -11.642 6.765 58.336 1.00 48.09 125 THR A C 1
ATOM 980 O O . THR A 1 125 ? -11.887 5.673 58.831 1.00 48.09 125 THR A O 1
ATOM 983 N N . GLU A 1 126 ? -11.469 6.896 57.019 1.00 44.47 126 GLU A N 1
ATOM 984 C CA . GLU A 1 126 ? -11.508 5.744 56.100 1.00 44.47 126 GLU A CA 1
ATOM 985 C C . GLU A 1 126 ? -10.344 5.758 55.100 1.00 44.47 126 GLU A C 1
ATOM 987 O O . GLU A 1 126 ? -10.522 5.683 53.887 1.00 44.47 126 GLU A O 1
ATOM 992 N N . ILE A 1 127 ? -9.107 5.806 55.603 1.00 43.88 127 ILE A N 1
ATOM 993 C CA . ILE A 1 127 ? -8.021 5.163 54.859 1.00 43.88 127 ILE A CA 1
ATOM 994 C C . ILE A 1 127 ? -8.095 3.674 55.219 1.00 43.88 127 ILE A C 1
ATOM 996 O O . ILE A 1 127 ? -7.734 3.336 56.351 1.00 43.88 127 ILE A O 1
ATOM 1000 N N . PRO A 1 128 ? -8.515 2.748 54.330 1.00 43.22 128 PRO A N 1
ATOM 1001 C CA . PRO A 1 128 ? -8.121 1.359 54.518 1.00 43.22 128 PRO A CA 1
ATOM 1002 C C . PRO A 1 128 ? -6.601 1.379 54.667 1.00 43.22 128 PRO A C 1
ATOM 1004 O O . PRO A 1 128 ? -5.915 1.949 53.819 1.00 43.22 128 PRO A O 1
ATOM 1007 N N . ALA A 1 129 ? -6.084 0.844 55.776 1.00 45.72 129 ALA A N 1
ATOM 1008 C CA . ALA A 1 129 ? -4.679 0.886 56.197 1.00 45.72 129 ALA A CA 1
ATOM 1009 C C . ALA A 1 129 ? -3.722 0.112 55.258 1.00 45.72 129 ALA A C 1
ATOM 1011 O O . ALA A 1 129 ? -2.788 -0.562 55.682 1.00 45.72 129 ALA A O 1
ATOM 1012 N N . THR A 1 130 ? -3.963 0.174 53.955 1.00 44.16 130 THR A N 1
ATOM 1013 C CA . THR A 1 130 ? -3.325 -0.592 52.896 1.00 44.16 130 THR A CA 1
ATOM 1014 C C . THR A 1 130 ? -3.088 0.293 51.665 1.00 44.16 130 THR A C 1
ATOM 1016 O O . THR A 1 130 ? -3.275 -0.115 50.529 1.00 44.16 130 THR A O 1
ATOM 1019 N N . LEU A 1 131 ? -2.601 1.519 51.883 1.00 43.12 131 LEU A N 1
ATOM 1020 C CA . LEU A 1 131 ? -1.543 2.061 51.019 1.00 43.12 131 LEU A CA 1
ATOM 1021 C C . LEU A 1 131 ? -0.168 1.815 51.658 1.00 43.12 131 LEU A C 1
ATOM 1023 O O . LEU A 1 131 ? 0.780 2.573 51.459 1.00 43.12 131 LEU A O 1
ATOM 1027 N N . THR A 1 132 ? -0.020 0.727 52.422 1.00 44.91 132 THR A N 1
ATOM 1028 C CA . THR A 1 132 ? 1.276 0.060 52.455 1.00 44.91 132 THR A CA 1
ATOM 1029 C C . THR A 1 132 ? 1.608 -0.244 51.002 1.00 44.91 132 THR A C 1
ATOM 1031 O O . THR A 1 132 ? 0.808 -0.864 50.297 1.00 44.91 132 THR A O 1
ATOM 1034 N N . ARG A 1 133 ? 2.767 0.226 50.518 1.00 41.53 133 ARG A N 1
ATOM 1035 C CA . ARG A 1 133 ? 3.352 -0.347 49.302 1.00 41.53 133 ARG A CA 1
ATOM 1036 C C . ARG A 1 133 ? 3.198 -1.857 49.488 1.00 41.53 133 ARG A C 1
ATOM 1038 O O . ARG A 1 133 ? 3.658 -2.320 50.539 1.00 41.53 133 ARG A O 1
ATOM 1045 N N . PRO A 1 134 ? 2.498 -2.588 48.594 1.00 49.41 134 PRO A N 1
ATOM 1046 C CA . PRO A 1 134 ? 2.340 -4.022 48.778 1.00 49.41 134 PRO A CA 1
ATOM 1047 C C . PRO A 1 134 ? 3.731 -4.562 49.110 1.00 49.41 134 PRO A C 1
ATOM 1049 O O . PRO A 1 134 ? 4.698 -4.074 48.496 1.00 49.41 134 PRO A O 1
ATOM 1052 N N . PRO A 1 135 ? 3.875 -5.431 50.136 1.00 56.34 135 PRO A N 1
ATOM 1053 C CA . PRO A 1 135 ? 5.180 -5.996 50.459 1.00 56.34 135 PRO A CA 1
ATOM 1054 C C . PRO A 1 135 ? 5.777 -6.421 49.130 1.00 56.34 135 PRO A C 1
ATOM 1056 O O . PRO A 1 135 ? 5.053 -7.037 48.346 1.00 56.34 135 PRO A O 1
ATOM 1059 N N . VAL A 1 136 ? 6.999 -5.963 48.813 1.00 55.69 136 VAL A N 1
ATOM 1060 C CA . VAL A 1 136 ? 7.624 -6.277 47.522 1.00 55.69 136 VAL A CA 1
ATOM 1061 C C . VAL A 1 136 ? 7.536 -7.784 47.411 1.00 55.69 136 VAL A C 1
ATOM 1063 O O . VAL A 1 136 ? 8.206 -8.490 48.165 1.00 55.69 136 VAL A O 1
ATOM 1066 N N . SER A 1 137 ? 6.613 -8.259 46.574 1.00 66.38 137 SER A N 1
ATOM 1067 C CA . SER A 1 137 ? 6.383 -9.681 46.405 1.00 66.38 137 SER A CA 1
ATOM 1068 C C . SER A 1 137 ? 7.735 -10.253 46.031 1.00 66.38 137 SER A C 1
ATOM 1070 O O . SER A 1 137 ? 8.432 -9.632 45.220 1.00 66.38 137 SER A O 1
ATOM 1072 N N . THR A 1 138 ? 8.127 -11.361 46.660 1.00 69.94 138 THR A N 1
ATOM 1073 C CA . THR A 1 138 ? 9.386 -12.046 46.364 1.00 69.94 138 THR A CA 1
ATOM 1074 C C . THR A 1 138 ? 9.621 -12.029 44.863 1.00 69.94 138 THR A C 1
ATOM 1076 O O . THR A 1 138 ? 8.715 -12.344 44.092 1.00 69.94 138 THR A O 1
ATOM 1079 N N . LEU A 1 139 ? 10.804 -11.551 44.471 1.00 66.00 139 LEU A N 1
ATOM 1080 C CA . LEU A 1 139 ? 11.161 -11.300 43.085 1.00 66.00 139 LEU A CA 1
ATOM 1081 C C . LEU A 1 139 ? 10.840 -12.550 42.260 1.00 66.00 139 LEU A C 1
ATOM 1083 O O . LEU A 1 139 ? 11.511 -13.576 42.369 1.00 66.00 139 LEU A O 1
ATOM 1087 N N . THR A 1 140 ? 9.755 -12.491 41.496 1.00 71.94 140 THR A N 1
ATOM 1088 C CA . THR A 1 140 ? 9.296 -13.667 40.759 1.00 71.94 140 THR A CA 1
ATOM 1089 C C . THR A 1 140 ? 10.207 -13.866 39.554 1.00 71.94 140 THR A C 1
ATOM 1091 O O . THR A 1 140 ? 10.663 -12.894 38.947 1.00 71.94 140 THR A O 1
ATOM 1094 N N . LEU A 1 141 ? 10.455 -15.116 39.150 1.00 69.19 141 LEU A N 1
ATOM 1095 C CA . LEU A 1 141 ? 11.220 -15.394 37.928 1.00 69.19 141 LEU A CA 1
ATOM 1096 C C . LEU A 1 141 ? 10.583 -14.704 36.706 1.00 69.19 141 LEU A C 1
ATOM 1098 O O . LEU A 1 141 ? 11.288 -14.275 35.806 1.00 69.19 141 LEU A O 1
ATOM 1102 N N . SER A 1 142 ? 9.263 -14.500 36.719 1.00 66.56 142 SER A N 1
ATOM 1103 C CA . SER A 1 142 ? 8.525 -13.694 35.743 1.00 66.56 142 SER A CA 1
ATOM 1104 C C . SER A 1 142 ? 8.879 -12.204 35.737 1.00 66.56 142 SER A C 1
ATOM 1106 O O . SER A 1 142 ? 8.835 -11.585 34.683 1.00 66.56 142 SER A O 1
ATOM 1108 N N . GLN A 1 143 ? 9.217 -11.611 36.883 1.00 68.38 143 GLN A N 1
ATOM 1109 C CA . GLN A 1 143 ? 9.668 -10.215 36.977 1.00 68.38 143 GLN A CA 1
ATOM 1110 C C . GLN A 1 143 ? 11.153 -10.073 36.617 1.00 68.38 143 GLN A C 1
ATOM 1112 O O . GLN A 1 143 ? 11.535 -9.081 36.004 1.00 68.38 143 GLN A O 1
ATOM 1117 N N . LEU A 1 144 ? 11.976 -11.073 36.954 1.00 73.50 144 LEU A N 1
ATOM 1118 C CA . LEU A 1 144 ? 13.382 -11.167 36.535 1.00 73.50 144 LEU A CA 1
ATOM 1119 C C . LEU A 1 144 ? 13.540 -11.453 35.042 1.00 73.50 144 LEU A C 1
ATOM 1121 O O . LEU A 1 144 ? 14.459 -10.957 34.398 1.00 73.50 144 LEU A O 1
ATOM 1125 N N . MET A 1 145 ? 12.633 -12.258 34.495 1.00 73.69 145 MET A N 1
ATOM 1126 C CA . MET A 1 145 ? 12.603 -12.677 33.100 1.00 73.69 145 MET A CA 1
ATOM 1127 C C . MET A 1 145 ? 11.225 -12.358 32.500 1.00 73.69 145 MET A C 1
ATOM 1129 O O . MET A 1 145 ? 10.458 -13.278 32.197 1.00 73.69 145 MET A O 1
ATOM 1133 N N . PRO A 1 146 ? 10.903 -11.065 32.276 1.00 64.31 146 PRO A N 1
ATOM 1134 C CA . PRO A 1 146 ? 9.607 -10.632 31.742 1.00 64.31 146 PRO A CA 1
ATOM 1135 C C . PRO A 1 146 ? 9.209 -11.349 30.450 1.00 64.31 146 PRO A C 1
ATOM 1137 O O . PRO A 1 146 ? 8.026 -11.553 30.194 1.00 64.31 146 PRO A O 1
ATOM 1140 N N . LEU A 1 147 ? 10.196 -11.783 29.656 1.00 60.34 147 LEU A N 1
ATOM 1141 C CA . LEU A 1 147 ? 9.989 -12.545 28.425 1.00 60.34 147 LEU A CA 1
ATOM 1142 C C . LEU A 1 147 ? 9.312 -13.910 28.640 1.00 60.34 147 LEU A C 1
ATOM 1144 O O . LEU A 1 147 ? 8.511 -14.309 27.800 1.00 60.34 147 LEU A O 1
ATOM 1148 N N . LEU A 1 148 ? 9.609 -14.619 29.736 1.00 60.34 148 LEU A N 1
ATOM 1149 C CA . LEU A 1 148 ? 9.050 -15.953 30.008 1.00 60.34 148 LEU A CA 1
ATOM 1150 C C . LEU A 1 148 ? 7.593 -15.880 30.485 1.00 60.34 148 LEU A C 1
ATOM 1152 O O . LEU A 1 148 ? 6.811 -16.789 30.225 1.00 60.34 148 LEU A O 1
ATOM 1156 N N . ALA A 1 149 ? 7.216 -14.783 31.145 1.00 55.75 149 ALA A N 1
ATOM 1157 C CA . ALA A 1 149 ? 5.866 -14.566 31.665 1.00 55.75 149 ALA A CA 1
ATOM 1158 C C . ALA A 1 149 ? 4.931 -13.893 30.657 1.00 55.75 149 ALA A C 1
ATOM 1160 O O . ALA A 1 149 ? 3.730 -14.143 30.648 1.00 55.75 149 ALA A O 1
ATOM 1161 N N . ALA A 1 150 ? 5.484 -13.053 29.782 1.00 56.78 150 ALA A N 1
ATOM 1162 C CA . ALA A 1 150 ? 4.720 -12.292 28.806 1.00 56.78 150 ALA A CA 1
ATOM 1163 C C . ALA A 1 150 ? 4.391 -13.077 27.527 1.00 56.78 150 ALA A C 1
ATOM 1165 O O . ALA A 1 150 ? 3.854 -12.479 26.605 1.00 56.78 150 ALA A O 1
ATOM 1166 N N . GLY A 1 151 ? 4.699 -14.377 27.426 1.00 58.28 151 GLY A N 1
ATOM 1167 C CA . GLY A 1 151 ? 4.701 -15.124 26.157 1.00 58.28 151 GLY A CA 1
ATOM 1168 C C . GLY A 1 151 ? 3.484 -14.894 25.243 1.00 58.28 151 GLY A C 1
ATOM 1169 O O . GLY A 1 151 ? 3.652 -14.615 24.057 1.00 58.28 151 GLY A O 1
ATOM 1170 N N . GLN A 1 152 ? 2.259 -14.929 25.782 1.00 55.16 152 GLN A N 1
ATOM 1171 C CA . GLN A 1 152 ? 1.037 -14.685 24.995 1.00 55.16 152 GLN A CA 1
ATOM 1172 C C . GLN A 1 152 ? 0.703 -13.192 24.808 1.00 55.16 152 GLN A C 1
ATOM 1174 O O . GLN A 1 152 ? 0.134 -12.814 23.783 1.00 55.16 152 GLN A O 1
ATOM 1179 N N . ASP A 1 153 ? 1.085 -12.333 25.753 1.00 54.84 153 ASP A N 1
ATOM 1180 C CA . ASP A 1 153 ? 0.831 -10.887 25.704 1.00 54.84 153 ASP A CA 1
ATOM 1181 C C . ASP A 1 153 ? 1.848 -10.130 24.839 1.00 54.84 153 ASP A C 1
ATOM 1183 O O . ASP A 1 153 ? 1.520 -9.104 24.244 1.00 54.84 153 ASP A O 1
ATOM 1187 N N . LEU A 1 154 ? 3.072 -10.646 24.706 1.00 57.41 154 LEU A N 1
ATOM 1188 C CA . LEU A 1 154 ? 4.127 -10.075 23.872 1.00 57.41 154 LEU A CA 1
ATOM 1189 C C . LEU A 1 154 ? 3.789 -10.239 22.384 1.00 57.41 154 LEU A C 1
ATOM 1191 O O . LEU A 1 154 ? 3.928 -9.288 21.619 1.00 57.41 154 LEU A O 1
ATOM 1195 N N . ALA A 1 155 ? 3.263 -11.407 21.994 1.00 53.69 155 ALA A N 1
ATOM 1196 C CA . ALA A 1 155 ? 2.792 -11.678 20.634 1.00 53.69 155 ALA A CA 1
ATOM 1197 C C . ALA A 1 155 ? 1.575 -10.818 20.236 1.00 53.69 155 ALA A C 1
ATOM 1199 O O . ALA A 1 155 ? 1.373 -10.538 19.056 1.00 53.69 155 ALA A O 1
ATOM 1200 N N . ARG A 1 156 ? 0.777 -10.364 21.216 1.00 54.16 156 ARG A N 1
ATOM 1201 C CA . ARG A 1 156 ? -0.368 -9.459 21.007 1.00 54.16 156 ARG A CA 1
ATOM 1202 C C . ARG A 1 156 ? 0.031 -7.983 20.909 1.00 54.16 156 ARG A C 1
ATOM 1204 O O . ARG A 1 156 ? -0.766 -7.177 20.428 1.00 54.16 156 ARG A O 1
ATOM 1211 N N . LYS A 1 157 ? 1.238 -7.600 21.341 1.00 59.09 157 LYS A N 1
ATOM 1212 C CA . LYS A 1 157 ? 1.731 -6.220 21.227 1.00 59.09 157 LYS A CA 1
ATOM 1213 C C . LYS A 1 157 ? 2.216 -5.953 19.801 1.00 59.09 157 LYS A C 1
ATOM 1215 O O . LYS A 1 157 ? 3.096 -6.639 19.291 1.00 59.09 157 LYS A O 1
ATOM 1220 N N . ALA A 1 158 ? 1.676 -4.899 19.190 1.00 59.00 158 ALA A N 1
ATOM 1221 C CA . ALA A 1 158 ? 1.802 -4.541 17.770 1.00 59.00 158 ALA A CA 1
ATOM 1222 C C . ALA A 1 158 ? 3.237 -4.343 17.217 1.00 59.00 158 ALA A C 1
ATOM 1224 O O . ALA A 1 158 ? 3.395 -4.102 16.024 1.00 59.00 158 ALA A O 1
ATOM 1225 N N . TYR A 1 159 ? 4.282 -4.451 18.042 1.00 68.44 159 TYR A N 1
ATOM 1226 C CA . TYR A 1 159 ? 5.667 -4.160 17.658 1.00 68.44 159 TYR A CA 1
ATOM 1227 C C . TYR A 1 159 ? 6.616 -5.366 17.711 1.00 68.44 159 TYR A C 1
ATOM 1229 O O . TYR A 1 159 ? 7.701 -5.288 17.138 1.00 68.44 159 TYR A O 1
ATOM 1237 N N . LEU A 1 160 ? 6.231 -6.491 18.331 1.00 78.38 160 LEU A N 1
ATOM 1238 C CA . LEU A 1 160 ? 7.134 -7.644 18.453 1.00 78.38 160 LEU A CA 1
ATOM 1239 C C . LEU A 1 160 ? 7.403 -8.307 17.096 1.00 78.38 160 LEU A C 1
ATOM 1241 O O . LEU A 1 160 ? 8.554 -8.523 16.728 1.00 78.38 160 LEU A O 1
ATOM 1245 N N . MET A 1 161 ? 6.343 -8.594 16.337 1.00 79.94 161 MET A N 1
ATOM 1246 C CA . MET A 1 161 ? 6.452 -9.259 15.035 1.00 79.94 161 MET A CA 1
ATOM 1247 C C . MET A 1 161 ? 7.282 -8.452 14.018 1.00 79.94 161 MET A C 1
ATOM 1249 O O . MET A 1 161 ? 8.197 -9.035 13.437 1.00 79.94 161 MET A O 1
ATOM 1253 N N . PRO A 1 162 ? 7.063 -7.131 13.828 1.00 85.19 162 PRO A N 1
ATOM 1254 C CA . PRO A 1 162 ? 7.951 -6.312 13.000 1.00 85.19 162 PRO A CA 1
ATOM 1255 C C . PRO A 1 162 ? 9.404 -6.350 13.471 1.00 85.19 162 PRO A C 1
ATOM 1257 O O . PRO A 1 162 ? 10.297 -6.508 12.647 1.00 85.19 162 PRO A O 1
ATOM 1260 N N . GLY A 1 163 ? 9.642 -6.282 14.788 1.00 87.19 163 GLY A N 1
ATOM 1261 C CA . GLY A 1 163 ? 10.989 -6.365 15.355 1.00 87.19 163 GLY A CA 1
ATOM 1262 C C . GLY A 1 163 ? 11.690 -7.684 15.022 1.00 87.19 163 GLY A C 1
ATOM 1263 O O . GLY A 1 163 ? 12.835 -7.673 14.576 1.00 87.19 163 GLY A O 1
ATOM 1264 N N . MET A 1 164 ? 10.997 -8.818 15.158 1.00 88.94 164 MET A N 1
ATOM 1265 C CA . MET A 1 164 ? 11.537 -10.134 14.789 1.00 88.94 164 MET A CA 1
ATOM 1266 C C . MET A 1 164 ? 11.858 -10.231 13.292 1.00 88.94 164 MET A C 1
ATOM 1268 O O . MET A 1 164 ? 12.913 -10.747 12.925 1.00 88.94 164 MET A O 1
ATOM 1272 N N . VAL A 1 165 ? 10.981 -9.709 12.428 1.00 91.38 165 VAL A N 1
ATOM 1273 C CA . VAL A 1 165 ? 11.213 -9.667 10.975 1.00 91.38 165 VAL A CA 1
ATOM 1274 C C . VAL A 1 165 ? 12.426 -8.799 10.638 1.00 91.38 165 VAL A C 1
ATOM 1276 O O . VAL A 1 165 ? 13.251 -9.214 9.828 1.00 91.38 165 VAL A O 1
ATOM 1279 N N . THR A 1 166 ? 12.584 -7.638 11.281 1.00 94.12 166 THR A N 1
ATOM 1280 C CA . THR A 1 166 ? 13.766 -6.781 11.110 1.00 94.12 166 THR A CA 1
ATOM 1281 C C . THR A 1 166 ? 15.044 -7.490 11.546 1.00 94.12 166 THR A C 1
ATOM 1283 O O . THR A 1 166 ? 16.019 -7.471 10.800 1.00 94.12 166 THR A O 1
ATOM 1286 N N . VAL A 1 167 ? 15.053 -8.161 12.704 1.00 95.25 167 VAL A N 1
ATOM 1287 C CA . VAL A 1 167 ? 16.226 -8.922 13.171 1.00 95.25 167 VAL A CA 1
ATOM 1288 C C . VAL A 1 167 ? 16.600 -10.017 12.171 1.00 95.25 167 VAL A C 1
ATOM 1290 O O . VAL A 1 167 ? 17.762 -10.114 11.778 1.00 95.25 167 VAL A O 1
ATOM 1293 N N . LEU A 1 168 ? 15.623 -10.801 11.703 1.00 96.31 168 LEU A N 1
ATOM 1294 C CA . LEU A 1 168 ? 15.858 -11.836 10.696 1.00 96.31 168 LEU A CA 1
ATOM 1295 C C . LEU A 1 168 ? 16.399 -11.243 9.387 1.00 96.31 168 LEU A C 1
ATOM 1297 O O . LEU A 1 168 ? 17.357 -11.771 8.827 1.00 96.31 168 LEU A O 1
ATOM 1301 N N . ALA A 1 169 ? 15.823 -10.135 8.914 1.00 96.12 169 ALA A N 1
ATOM 1302 C CA . ALA A 1 169 ? 16.281 -9.456 7.707 1.00 96.12 169 ALA A CA 1
ATOM 1303 C C . ALA A 1 169 ? 17.728 -8.963 7.843 1.00 96.12 169 ALA A C 1
ATOM 1305 O O . ALA A 1 169 ? 18.522 -9.176 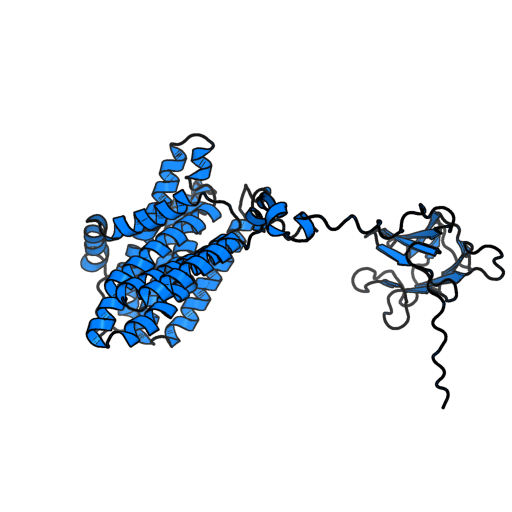6.933 1.00 96.12 169 ALA A O 1
ATOM 1306 N N . VAL A 1 170 ? 18.100 -8.370 8.982 1.00 96.56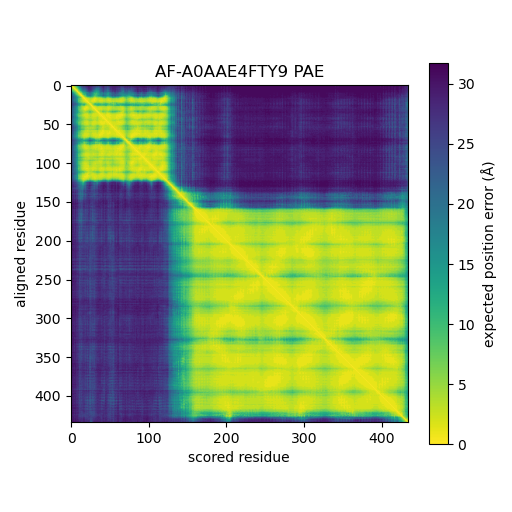 170 VAL A N 1
ATOM 1307 C CA . VAL A 1 170 ? 19.478 -7.927 9.253 1.00 96.56 170 VAL A CA 1
ATOM 1308 C C . VAL A 1 170 ? 20.453 -9.104 9.214 1.00 96.56 170 VAL A C 1
ATOM 1310 O O . VAL A 1 170 ? 21.490 -9.010 8.560 1.00 96.56 170 VAL A O 1
ATOM 1313 N N . ILE A 1 171 ? 20.110 -10.230 9.848 1.00 97.38 171 ILE A N 1
ATOM 1314 C CA . ILE A 1 171 ? 20.937 -11.446 9.810 1.00 97.38 171 ILE A CA 1
ATOM 1315 C C . ILE A 1 171 ? 21.111 -11.930 8.365 1.00 97.38 171 ILE A C 1
ATOM 1317 O O . ILE A 1 171 ? 22.236 -12.168 7.927 1.00 97.38 171 ILE A O 1
ATOM 1321 N N . LEU A 1 172 ? 20.022 -12.017 7.594 1.00 97.38 172 LEU A N 1
ATOM 1322 C CA . LEU A 1 172 ? 20.071 -12.430 6.190 1.00 97.38 172 LEU A CA 1
ATOM 1323 C C . LEU A 1 172 ? 20.896 -11.467 5.324 1.00 97.38 172 LEU A C 1
ATOM 1325 O O . LEU A 1 172 ? 21.625 -11.919 4.443 1.00 97.38 172 LEU A O 1
ATOM 1329 N N . LEU A 1 173 ? 20.832 -10.157 5.578 1.00 96.94 173 LEU A N 1
ATOM 1330 C CA . LEU A 1 173 ? 21.658 -9.166 4.885 1.00 96.94 173 LEU A CA 1
ATOM 1331 C C . LEU A 1 173 ? 23.147 -9.391 5.166 1.00 96.94 173 LEU A C 1
ATOM 1333 O O . LEU A 1 173 ? 23.929 -9.430 4.221 1.00 96.94 173 LEU A O 1
ATOM 1337 N N . PHE A 1 174 ? 23.542 -9.628 6.423 1.00 97.25 174 PHE A N 1
ATOM 1338 C CA . PHE A 1 174 ? 24.931 -9.973 6.753 1.00 97.25 174 PHE A CA 1
ATOM 1339 C C . PHE A 1 174 ? 25.380 -11.278 6.080 1.00 97.25 174 PHE A C 1
ATOM 1341 O O . PHE A 1 174 ? 26.462 -11.322 5.492 1.00 97.25 174 PHE A O 1
ATOM 1348 N N . MET A 1 175 ? 24.531 -12.311 6.088 1.00 97.00 175 MET A N 1
ATOM 1349 C CA . MET A 1 175 ? 24.821 -13.606 5.454 1.00 97.00 175 MET A CA 1
ATOM 1350 C C . MET A 1 175 ? 24.932 -13.529 3.927 1.00 97.00 175 MET A C 1
ATOM 1352 O O . MET A 1 175 ? 25.592 -14.365 3.314 1.00 97.00 175 MET A O 1
ATOM 1356 N N . THR A 1 176 ? 24.292 -12.543 3.299 1.00 96.44 176 THR A N 1
ATOM 1357 C CA . THR A 1 176 ? 24.266 -12.387 1.837 1.00 96.44 176 THR A CA 1
ATOM 1358 C C . THR A 1 176 ? 25.238 -11.330 1.319 1.00 96.44 176 THR A C 1
ATOM 1360 O O . THR A 1 176 ? 25.292 -11.118 0.114 1.00 96.44 176 THR A O 1
ATOM 1363 N N . THR A 1 177 ? 26.065 -10.720 2.177 1.00 93.38 177 THR A N 1
ATOM 1364 C CA . THR A 1 177 ? 27.073 -9.709 1.782 1.00 93.38 177 THR A CA 1
ATOM 1365 C C . THR A 1 177 ? 28.008 -10.172 0.660 1.00 93.38 177 THR A C 1
ATOM 1367 O O . THR A 1 177 ? 28.360 -9.375 -0.205 1.00 93.38 177 THR A O 1
ATOM 1370 N N . ALA A 1 178 ? 28.364 -11.460 0.622 1.00 91.25 178 ALA A N 1
ATOM 1371 C CA . ALA A 1 178 ? 29.198 -12.044 -0.432 1.00 91.25 178 ALA A CA 1
ATOM 1372 C C . ALA A 1 178 ? 28.446 -12.320 -1.754 1.00 91.25 178 ALA A C 1
ATOM 1374 O O . ALA A 1 178 ? 29.071 -12.596 -2.774 1.00 91.25 178 ALA A O 1
ATOM 1375 N N . ASN A 1 179 ? 27.110 -12.260 -1.760 1.00 92.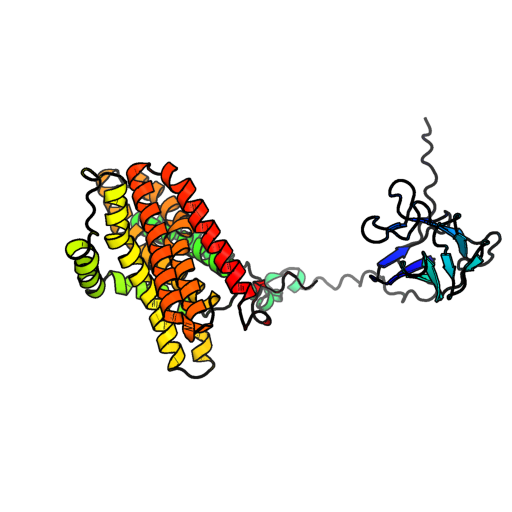69 179 ASN A N 1
ATOM 1376 C CA . ASN A 1 179 ? 26.271 -12.472 -2.938 1.00 92.69 179 ASN A CA 1
ATOM 1377 C C . ASN A 1 179 ? 25.379 -11.246 -3.173 1.00 92.69 179 ASN A C 1
ATOM 1379 O O . ASN A 1 179 ? 24.246 -11.178 -2.693 1.00 92.69 179 ASN A O 1
ATOM 1383 N N . GLY A 1 180 ? 25.875 -10.293 -3.969 1.00 89.38 180 GLY A N 1
ATOM 1384 C CA . GLY A 1 180 ? 25.183 -9.029 -4.237 1.00 89.38 180 GLY A CA 1
ATOM 1385 C C . GLY A 1 180 ? 23.758 -9.199 -4.779 1.00 89.38 180 GLY A C 1
ATOM 1386 O O . GLY A 1 180 ? 22.870 -8.420 -4.436 1.00 89.38 180 GLY A O 1
ATOM 1387 N N . SER A 1 181 ? 23.490 -10.244 -5.573 1.00 91.06 181 SER A N 1
ATOM 1388 C CA . SER A 1 181 ? 22.136 -10.527 -6.069 1.00 91.06 181 SER A CA 1
ATOM 1389 C C . SER A 1 181 ? 21.187 -10.920 -4.936 1.00 91.06 181 SER A C 1
ATOM 1391 O O . SER A 1 181 ? 20.105 -10.346 -4.822 1.00 91.06 181 SER A O 1
ATOM 1393 N N . LEU A 1 182 ? 21.591 -11.865 -4.079 1.00 93.75 182 LEU A N 1
ATOM 1394 C CA . LEU A 1 182 ? 20.787 -12.266 -2.921 1.00 93.75 182 LEU A CA 1
ATOM 1395 C C . LEU A 1 182 ? 20.616 -11.109 -1.934 1.00 93.75 182 LEU A C 1
ATOM 1397 O O . LEU A 1 182 ? 19.506 -10.894 -1.454 1.00 93.75 182 LEU A O 1
ATOM 1401 N N . PHE A 1 183 ? 21.666 -10.320 -1.703 1.00 95.00 183 PHE A N 1
ATOM 1402 C CA . PHE A 1 183 ? 21.605 -9.131 -0.855 1.00 95.00 183 PHE A CA 1
ATOM 1403 C C . PHE A 1 183 ? 20.528 -8.148 -1.333 1.00 95.00 183 PHE A C 1
ATOM 1405 O O . PHE A 1 183 ? 19.674 -7.728 -0.552 1.00 95.00 183 PHE A O 1
ATOM 1412 N N . LYS A 1 184 ? 20.511 -7.827 -2.635 1.00 94.19 184 LYS A N 1
ATOM 1413 C CA . LYS A 1 184 ? 19.500 -6.943 -3.241 1.00 94.19 184 LYS A CA 1
ATOM 1414 C C . LYS A 1 184 ? 18.084 -7.501 -3.095 1.00 94.19 184 LYS A C 1
ATOM 1416 O O . LYS A 1 184 ? 17.171 -6.742 -2.781 1.00 94.19 184 LYS A O 1
ATOM 1421 N N . VAL A 1 185 ? 17.894 -8.809 -3.276 1.00 95.44 185 VAL A N 1
ATOM 1422 C CA . VAL A 1 185 ? 16.583 -9.455 -3.087 1.00 95.44 185 VAL A CA 1
ATOM 1423 C C . VAL A 1 185 ? 16.125 -9.344 -1.633 1.00 95.44 185 VAL A C 1
ATOM 1425 O O . VAL A 1 185 ? 15.014 -8.877 -1.390 1.00 95.44 185 VAL A O 1
ATOM 1428 N N . VAL A 1 186 ? 16.972 -9.709 -0.665 1.00 96.75 186 VAL A N 1
ATOM 1429 C CA . VAL A 1 186 ? 16.646 -9.621 0.770 1.00 96.75 186 VAL A CA 1
ATOM 1430 C C . VAL A 1 186 ? 16.310 -8.179 1.159 1.00 96.75 186 VAL A C 1
ATOM 1432 O O . VAL A 1 186 ? 15.291 -7.941 1.810 1.00 96.75 186 VAL A O 1
ATOM 1435 N N . LEU A 1 187 ? 17.116 -7.212 0.711 1.00 96.44 187 LEU A N 1
ATOM 1436 C CA . LEU A 1 187 ? 16.902 -5.792 0.982 1.00 96.44 187 LEU A CA 1
ATOM 1437 C C . LEU A 1 187 ? 15.569 -5.297 0.406 1.00 96.44 187 LEU A C 1
ATOM 1439 O O . LEU A 1 187 ? 14.789 -4.659 1.110 1.00 96.44 187 LEU A O 1
ATOM 1443 N N . ALA A 1 188 ? 15.279 -5.617 -0.856 1.00 96.44 188 ALA A N 1
ATOM 1444 C CA . ALA A 1 188 ? 14.038 -5.221 -1.514 1.00 96.44 188 ALA A CA 1
ATOM 1445 C C . ALA A 1 188 ? 12.804 -5.831 -0.842 1.00 96.44 188 ALA A C 1
ATOM 1447 O O . ALA A 1 188 ? 11.804 -5.137 -0.645 1.00 96.44 188 ALA A O 1
ATOM 1448 N N . VAL A 1 189 ? 12.875 -7.112 -0.464 1.00 96.31 189 VAL A N 1
ATOM 1449 C CA . VAL A 1 189 ? 11.793 -7.794 0.255 1.00 96.31 189 VAL A CA 1
ATOM 1450 C C . VAL A 1 189 ? 11.551 -7.124 1.603 1.00 96.31 189 VAL A C 1
ATOM 1452 O O . VAL A 1 189 ? 10.416 -6.774 1.914 1.00 96.31 189 VAL A O 1
ATOM 1455 N N . TYR A 1 190 ? 12.604 -6.864 2.378 1.00 97.19 190 TYR A N 1
ATOM 1456 C CA . TYR A 1 190 ? 12.472 -6.204 3.674 1.00 97.19 190 TYR A CA 1
ATOM 1457 C C . TYR A 1 190 ? 11.867 -4.795 3.563 1.00 97.19 190 TYR A C 1
ATOM 1459 O O . TYR A 1 190 ? 10.872 -4.502 4.226 1.00 97.19 190 TYR A O 1
ATOM 1467 N N . LEU A 1 191 ? 12.418 -3.938 2.696 1.00 97.00 191 LEU A N 1
ATOM 1468 C CA . LEU A 1 191 ? 11.934 -2.564 2.517 1.00 97.00 191 LEU A CA 1
ATOM 1469 C C . LEU A 1 191 ? 10.490 -2.531 2.000 1.00 97.00 191 LEU A C 1
ATOM 1471 O O . LEU A 1 191 ? 9.681 -1.731 2.468 1.00 97.00 191 LEU A O 1
ATOM 1475 N N . GLY A 1 192 ? 10.151 -3.426 1.069 1.00 97.00 192 GLY A N 1
ATOM 1476 C CA . GLY A 1 192 ? 8.803 -3.537 0.522 1.00 97.00 192 GLY A CA 1
ATOM 1477 C C . GLY A 1 192 ? 7.785 -3.998 1.567 1.00 97.00 192 GLY A C 1
ATOM 1478 O O . GLY A 1 192 ? 6.714 -3.403 1.687 1.00 97.00 192 GLY A O 1
ATOM 1479 N N . LEU A 1 193 ? 8.139 -4.999 2.383 1.00 96.50 193 LEU A N 1
ATOM 1480 C CA . LEU A 1 193 ? 7.308 -5.445 3.505 1.00 96.50 193 LEU A CA 1
ATOM 1481 C C . LEU A 1 193 ? 7.136 -4.348 4.559 1.00 96.50 193 LEU A C 1
ATOM 1483 O O . LEU A 1 193 ? 6.033 -4.188 5.072 1.00 96.50 193 LEU A O 1
ATOM 1487 N N . ALA A 1 194 ? 8.181 -3.573 4.859 1.00 95.75 194 ALA A N 1
ATOM 1488 C CA . ALA A 1 194 ? 8.093 -2.447 5.787 1.00 95.75 194 ALA A CA 1
ATOM 1489 C C . ALA A 1 194 ? 7.141 -1.351 5.269 1.00 95.75 194 ALA A C 1
ATOM 1491 O O . ALA A 1 194 ? 6.273 -0.889 6.012 1.00 95.75 194 ALA A O 1
ATOM 1492 N N . GLY A 1 195 ? 7.247 -0.988 3.985 1.00 96.06 195 GLY A N 1
ATOM 1493 C CA . GLY A 1 195 ? 6.341 -0.031 3.340 1.00 96.06 195 GLY A CA 1
ATOM 1494 C C . GLY A 1 195 ? 4.887 -0.514 3.311 1.00 96.06 195 GLY A C 1
ATOM 1495 O O . GLY A 1 195 ? 3.971 0.232 3.655 1.00 96.06 195 GLY A O 1
ATOM 1496 N N . TYR A 1 196 ? 4.663 -1.790 2.992 1.00 97.12 196 TYR A N 1
ATOM 1497 C CA . TYR A 1 196 ? 3.328 -2.386 3.039 1.00 97.12 196 TYR A CA 1
ATOM 1498 C C . TYR A 1 196 ? 2.771 -2.459 4.467 1.00 97.12 196 TYR A C 1
ATOM 1500 O O . TYR A 1 196 ? 1.606 -2.139 4.700 1.00 97.12 196 TYR A O 1
ATOM 1508 N N . TYR A 1 197 ? 3.602 -2.836 5.443 1.00 94.75 197 TYR A N 1
ATOM 1509 C CA . TYR A 1 197 ? 3.220 -2.902 6.851 1.00 94.75 197 TYR A CA 1
ATOM 1510 C C . TYR A 1 197 ? 2.764 -1.540 7.385 1.00 94.75 197 TYR A C 1
ATOM 1512 O O . TYR A 1 197 ? 1.789 -1.468 8.133 1.00 94.75 197 TYR A O 1
ATOM 1520 N N . PHE A 1 198 ? 3.411 -0.456 6.953 1.00 94.56 198 PHE A N 1
ATOM 1521 C CA . PHE A 1 198 ? 2.972 0.902 7.257 1.00 94.56 198 PHE A CA 1
ATOM 1522 C C . PHE A 1 198 ? 1.539 1.166 6.760 1.00 94.56 198 PHE A C 1
ATOM 1524 O O . PHE A 1 198 ? 0.686 1.591 7.540 1.00 94.56 198 PHE A O 1
ATOM 1531 N N . ILE A 1 199 ? 1.226 0.825 5.505 1.00 95.94 199 ILE A N 1
ATOM 1532 C CA . ILE A 1 199 ? -0.135 0.958 4.952 1.00 95.94 199 ILE A CA 1
ATOM 1533 C C . ILE A 1 199 ? -1.131 0.052 5.693 1.00 95.94 199 ILE A C 1
ATOM 1535 O O . ILE A 1 199 ? -2.243 0.484 6.008 1.00 95.94 199 ILE A O 1
ATOM 1539 N N . TYR A 1 200 ? -0.739 -1.186 6.007 1.00 94.94 200 TYR A N 1
ATOM 1540 C CA . TYR A 1 200 ? -1.556 -2.134 6.769 1.00 94.94 200 TYR A CA 1
ATOM 1541 C C . TYR A 1 200 ? -1.953 -1.563 8.138 1.00 94.94 200 TYR A C 1
ATOM 1543 O O . TYR A 1 200 ? -3.125 -1.616 8.525 1.00 94.94 200 TYR A O 1
ATOM 1551 N N . GLN A 1 201 ? -0.998 -0.948 8.841 1.00 92.44 201 GLN A N 1
ATOM 1552 C CA . GLN A 1 201 ? -1.239 -0.286 10.122 1.00 92.44 201 GLN A CA 1
ATOM 1553 C C . GLN A 1 201 ? -2.165 0.928 9.990 1.00 92.44 201 GLN A C 1
ATOM 1555 O O . GLN A 1 201 ? -3.084 1.084 10.795 1.00 92.44 201 GLN A O 1
ATOM 1560 N N . LEU A 1 202 ? -1.994 1.747 8.946 1.00 91.50 202 LEU A N 1
ATOM 1561 C CA . LEU A 1 202 ? -2.884 2.882 8.680 1.00 91.50 202 LEU A CA 1
ATOM 1562 C C . LEU A 1 202 ? -4.328 2.447 8.390 1.00 91.50 202 LEU A C 1
ATOM 1564 O O . LEU A 1 202 ? -5.271 3.101 8.851 1.00 91.50 202 LEU A O 1
ATOM 1568 N N . CYS A 1 203 ? -4.509 1.345 7.653 1.00 93.75 203 CYS A N 1
ATOM 1569 C CA . CYS A 1 203 ? -5.825 0.774 7.363 1.00 93.75 203 CYS A CA 1
ATOM 1570 C C . CYS A 1 203 ? -6.517 0.280 8.636 1.00 93.75 203 CYS A C 1
ATOM 1572 O O . CYS A 1 203 ? -7.718 0.492 8.812 1.00 93.75 203 CYS A O 1
ATOM 1574 N N . GLY A 1 204 ? -5.769 -0.363 9.536 1.00 87.56 204 GLY A N 1
ATOM 1575 C CA . GLY A 1 204 ? -6.296 -0.761 10.837 1.00 87.56 204 GLY A CA 1
ATOM 1576 C C . GLY A 1 204 ? -7.285 -1.924 10.807 1.00 87.56 204 GLY A C 1
ATOM 1577 O O . GLY A 1 204 ? -8.013 -2.117 11.783 1.00 87.56 204 GLY A O 1
ATOM 1578 N N . LYS A 1 205 ? -7.351 -2.661 9.693 1.00 88.44 205 LYS A N 1
ATOM 1579 C CA . LYS A 1 205 ? -8.267 -3.783 9.477 1.00 88.44 205 LYS A CA 1
ATOM 1580 C C . LYS A 1 205 ? -7.492 -5.098 9.384 1.00 88.44 205 LYS A C 1
ATOM 1582 O O . LYS A 1 205 ? -6.548 -5.174 8.597 1.00 88.44 205 LYS A O 1
ATOM 1587 N N . PRO A 1 206 ? -7.887 -6.148 10.127 1.00 89.50 206 PRO A N 1
ATOM 1588 C CA . PRO A 1 206 ? -7.265 -7.451 9.973 1.00 89.50 206 PRO A CA 1
ATOM 1589 C C . PRO A 1 206 ? -7.642 -8.078 8.627 1.00 89.50 206 PRO A C 1
ATOM 1591 O O . PRO A 1 206 ? -8.818 -8.174 8.272 1.00 89.50 206 PRO A O 1
ATOM 1594 N N . LYS A 1 207 ? -6.634 -8.572 7.908 1.00 93.19 207 LYS A N 1
ATOM 1595 C CA . LYS A 1 207 ? -6.795 -9.455 6.749 1.00 93.19 207 LYS A CA 1
ATOM 1596 C C . LYS A 1 207 ? -5.839 -10.635 6.915 1.00 93.19 207 LYS A C 1
ATOM 1598 O O . LYS A 1 207 ? -4.706 -10.409 7.343 1.00 93.19 207 LYS A O 1
ATOM 1603 N N . PRO A 1 208 ? -6.251 -11.886 6.640 1.00 95.06 208 PRO A N 1
ATOM 1604 C CA . PRO A 1 208 ? -5.355 -13.018 6.824 1.00 95.06 208 PRO A CA 1
ATOM 1605 C C . PRO A 1 208 ? -4.092 -12.854 5.974 1.00 95.06 208 PRO A C 1
ATOM 1607 O O . PRO A 1 208 ? -4.181 -12.614 4.771 1.00 95.06 208 PRO A O 1
ATOM 1610 N N . ILE A 1 209 ? -2.921 -13.018 6.597 1.00 94.06 209 ILE A N 1
ATOM 1611 C CA . ILE A 1 209 ? -1.615 -12.788 5.954 1.00 94.06 209 ILE A CA 1
ATOM 1612 C C . ILE A 1 209 ? -1.467 -13.625 4.680 1.00 94.06 209 ILE A C 1
ATOM 1614 O O . ILE A 1 209 ? -0.940 -13.144 3.684 1.00 94.06 209 ILE A O 1
ATOM 1618 N N . TRP A 1 210 ? -1.988 -14.853 4.676 1.00 96.00 210 TRP A N 1
ATOM 1619 C CA . TRP A 1 210 ? -1.932 -15.727 3.507 1.00 96.00 210 TRP A CA 1
ATOM 1620 C C . TRP A 1 210 ? -2.743 -15.194 2.313 1.00 96.00 210 TRP A C 1
ATOM 1622 O O . TRP A 1 210 ? -2.354 -15.442 1.178 1.00 96.00 210 TRP A O 1
ATOM 1632 N N . VAL A 1 211 ? -3.824 -14.430 2.533 1.00 97.62 211 VAL A N 1
ATOM 1633 C CA . VAL A 1 211 ? -4.591 -13.784 1.447 1.00 97.62 211 VAL A CA 1
ATOM 1634 C C . VAL A 1 211 ? -3.782 -12.628 0.859 1.00 97.62 211 VAL A C 1
ATOM 1636 O O . VAL A 1 211 ? -3.727 -12.467 -0.356 1.00 97.62 211 VAL A O 1
ATOM 1639 N N . LEU A 1 212 ? -3.107 -11.855 1.715 1.00 98.12 212 LEU A N 1
ATOM 1640 C CA . LEU A 1 212 ? -2.221 -10.768 1.289 1.00 98.12 212 LEU A CA 1
ATOM 1641 C C . LEU A 1 212 ? -1.025 -11.316 0.497 1.00 98.12 212 LEU A C 1
ATOM 1643 O O . LEU A 1 212 ? -0.720 -10.827 -0.587 1.00 98.12 212 LEU A O 1
ATOM 1647 N N . ALA A 1 213 ? -0.402 -12.390 0.990 1.00 97.88 213 ALA A N 1
ATOM 1648 C CA . ALA A 1 213 ? 0.670 -13.093 0.292 1.00 97.88 213 ALA A CA 1
ATOM 1649 C C . ALA A 1 213 ? 0.190 -13.693 -1.039 1.00 97.88 213 ALA A C 1
ATOM 1651 O O . ALA A 1 213 ? 0.896 -13.603 -2.039 1.00 97.88 213 ALA A O 1
ATOM 1652 N N . ALA A 1 214 ? -1.024 -14.250 -1.086 1.00 98.19 214 ALA A N 1
ATOM 1653 C CA . ALA A 1 214 ? -1.611 -14.745 -2.326 1.00 98.19 214 ALA A CA 1
ATOM 1654 C C . ALA A 1 214 ? -1.814 -13.623 -3.354 1.00 98.19 214 ALA A C 1
ATOM 1656 O O . ALA A 1 214 ? -1.554 -13.853 -4.529 1.00 98.19 214 ALA A O 1
ATOM 1657 N N . ALA A 1 215 ? -2.210 -12.413 -2.938 1.00 98.44 215 ALA A N 1
ATOM 1658 C CA . ALA A 1 215 ? -2.321 -11.265 -3.840 1.00 98.44 215 ALA A CA 1
ATOM 1659 C C . ALA A 1 215 ? -0.957 -10.851 -4.426 1.00 98.44 215 ALA A C 1
ATOM 1661 O O . ALA A 1 215 ? -0.859 -10.638 -5.632 1.00 98.44 215 ALA A O 1
ATOM 1662 N N . VAL A 1 216 ? 0.099 -10.818 -3.601 1.00 98.50 216 VAL A N 1
ATOM 1663 C CA . VAL A 1 216 ? 1.486 -10.573 -4.050 1.00 98.50 216 VAL A CA 1
ATOM 1664 C C . VAL A 1 216 ? 1.923 -11.623 -5.077 1.00 98.50 216 VAL A C 1
ATOM 1666 O O . VAL A 1 216 ? 2.417 -11.282 -6.150 1.00 98.50 216 VAL A O 1
ATOM 1669 N N . ILE A 1 217 ? 1.752 -12.909 -4.751 1.00 98.12 217 ILE A N 1
ATOM 1670 C CA . ILE A 1 217 ? 2.189 -14.026 -5.602 1.00 98.12 217 ILE A CA 1
ATOM 1671 C C . ILE A 1 217 ? 1.401 -14.041 -6.909 1.00 98.12 217 ILE A C 1
ATOM 1673 O O . ILE A 1 217 ? 1.989 -14.200 -7.976 1.00 98.12 217 ILE A O 1
ATOM 1677 N N . LEU A 1 218 ? 0.083 -13.863 -6.836 1.00 97.94 218 LEU A N 1
ATOM 1678 C CA . LEU A 1 218 ? -0.778 -13.829 -8.009 1.00 97.94 218 LEU A CA 1
ATOM 1679 C C . LEU A 1 218 ? -0.376 -12.698 -8.953 1.00 97.94 218 LEU A C 1
ATOM 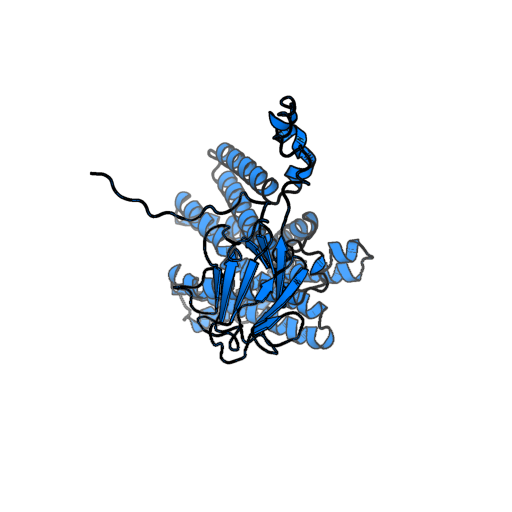1681 O O . LEU A 1 218 ? -0.312 -12.937 -10.152 1.00 97.94 218 LEU A O 1
ATOM 1685 N N . GLU A 1 219 ? -0.042 -11.516 -8.432 1.00 97.69 219 GLU A N 1
ATOM 1686 C CA . GLU A 1 219 ? 0.446 -10.419 -9.269 1.00 97.69 219 GLU A CA 1
ATOM 1687 C C . GLU A 1 219 ? 1.768 -10.775 -9.966 1.00 97.69 219 GLU A C 1
ATOM 1689 O O . GLU A 1 219 ? 1.911 -10.588 -11.172 1.00 97.69 219 GLU A O 1
ATOM 1694 N N . ILE A 1 220 ? 2.722 -11.369 -9.240 1.00 96.69 220 ILE A N 1
ATOM 1695 C CA . ILE A 1 220 ? 3.999 -11.817 -9.820 1.00 96.69 220 ILE A CA 1
ATOM 1696 C C . ILE A 1 220 ? 3.767 -12.838 -10.946 1.00 96.69 220 ILE A C 1
ATOM 1698 O O . ILE A 1 220 ? 4.400 -12.754 -12.003 1.00 96.69 220 ILE A O 1
ATOM 1702 N N . LEU A 1 221 ? 2.862 -13.798 -10.735 1.00 96.94 221 LEU A N 1
ATOM 1703 C CA . LEU A 1 221 ? 2.499 -14.799 -11.740 1.00 96.94 221 LEU A CA 1
ATOM 1704 C C . LEU A 1 221 ? 1.788 -14.167 -12.938 1.00 96.94 221 LEU A C 1
ATOM 1706 O O . LEU A 1 221 ? 2.071 -14.531 -14.078 1.00 96.94 221 LEU A O 1
ATOM 1710 N N . LEU A 1 222 ? 0.895 -13.211 -12.687 1.00 96.06 222 LEU A N 1
ATOM 1711 C CA . LEU A 1 222 ? 0.131 -12.519 -13.713 1.00 96.06 222 LEU A CA 1
ATOM 1712 C C . LEU A 1 222 ? 1.057 -11.759 -14.662 1.00 96.06 222 LEU A C 1
ATOM 1714 O O . LEU A 1 222 ? 0.958 -11.963 -15.868 1.00 96.06 222 LEU A O 1
ATOM 1718 N N . ILE A 1 223 ? 2.011 -10.983 -14.137 1.00 94.38 223 ILE A N 1
ATOM 1719 C CA . ILE A 1 223 ? 2.980 -10.229 -14.952 1.00 94.38 223 ILE A CA 1
ATOM 1720 C C . ILE A 1 223 ? 3.845 -11.161 -15.820 1.00 94.38 223 ILE A C 1
ATOM 1722 O O . ILE A 1 223 ? 4.247 -10.797 -16.924 1.00 94.38 223 ILE A O 1
ATOM 1726 N N . ARG A 1 224 ? 4.134 -12.378 -15.339 1.00 93.44 224 ARG A N 1
ATOM 1727 C CA . ARG A 1 224 ? 4.884 -13.408 -16.083 1.00 93.44 224 ARG A CA 1
ATOM 1728 C C . ARG A 1 224 ? 4.018 -14.203 -17.064 1.00 93.44 224 ARG A C 1
ATOM 1730 O O . ARG A 1 224 ? 4.555 -15.011 -17.820 1.00 93.44 224 ARG A O 1
ATOM 1737 N N . SER A 1 225 ? 2.703 -14.015 -17.043 1.00 94.69 225 SER A N 1
ATOM 1738 C CA . SER A 1 225 ? 1.768 -14.791 -17.851 1.00 94.69 225 SER A CA 1
ATOM 1739 C C . SER A 1 225 ? 1.577 -14.201 -19.259 1.00 94.69 225 SER A C 1
ATOM 1741 O O . SER A 1 225 ? 1.778 -13.001 -19.474 1.00 94.69 225 SER A O 1
ATOM 1743 N N . PRO A 1 226 ? 1.087 -15.000 -20.228 1.00 95.00 226 PRO A N 1
ATOM 1744 C CA . PRO A 1 226 ? 0.712 -14.499 -21.553 1.00 95.00 226 PRO A CA 1
ATOM 1745 C C . PRO A 1 226 ? -0.397 -13.435 -21.535 1.00 95.00 226 PRO A C 1
ATOM 1747 O O . PRO A 1 226 ? -0.533 -12.686 -22.501 1.00 95.00 226 PRO A O 1
ATOM 1750 N N . ILE A 1 227 ? -1.173 -13.333 -20.447 1.00 93.19 227 ILE A N 1
ATOM 1751 C CA . ILE A 1 227 ? -2.231 -12.321 -20.293 1.00 93.19 227 ILE A CA 1
ATOM 1752 C C . ILE A 1 227 ? -1.626 -10.920 -20.390 1.00 93.19 227 ILE A C 1
ATOM 1754 O O . ILE A 1 227 ? -2.154 -10.065 -21.101 1.00 93.19 227 ILE A O 1
ATOM 1758 N N . THR A 1 228 ? -0.480 -10.698 -19.743 1.00 93.88 228 THR A N 1
ATOM 1759 C CA . THR A 1 228 ? 0.228 -9.417 -19.801 1.00 93.88 228 THR A CA 1
ATOM 1760 C C . THR A 1 228 ? 0.703 -9.099 -21.210 1.00 93.88 228 THR A C 1
ATOM 1762 O O . THR A 1 228 ? 0.626 -7.944 -21.605 1.00 93.88 228 THR A O 1
ATOM 1765 N N . LEU A 1 229 ? 1.122 -10.092 -22.003 1.00 93.44 229 LEU A N 1
ATOM 1766 C CA . LEU A 1 229 ? 1.511 -9.871 -23.401 1.00 93.44 229 LEU A CA 1
ATOM 1767 C C . LEU A 1 229 ? 0.317 -9.434 -24.257 1.00 93.44 229 LEU A C 1
ATOM 1769 O O . LEU A 1 229 ? 0.425 -8.458 -24.997 1.00 93.44 229 LEU A O 1
ATOM 1773 N N . GLY A 1 230 ? -0.827 -10.112 -24.124 1.00 94.94 230 GLY A N 1
ATOM 1774 C CA . GLY A 1 230 ? -2.049 -9.759 -24.853 1.00 94.94 230 GLY A CA 1
ATOM 1775 C C . GLY A 1 230 ? -2.572 -8.369 -24.483 1.00 94.94 230 GLY A C 1
ATOM 1776 O O . GLY A 1 230 ? -2.875 -7.560 -25.362 1.00 94.94 230 GLY A O 1
ATOM 1777 N N . LEU A 1 231 ? -2.612 -8.054 -23.184 1.00 95.81 231 LEU A N 1
ATOM 1778 C CA . LEU A 1 231 ? -3.006 -6.727 -22.711 1.00 95.81 231 LEU A CA 1
ATOM 1779 C C . LEU A 1 231 ? -1.988 -5.655 -23.122 1.00 95.81 231 LEU A C 1
ATOM 1781 O O . LEU A 1 231 ? -2.387 -4.594 -23.588 1.00 95.81 231 LEU A O 1
ATOM 1785 N N . ALA A 1 232 ? -0.685 -5.922 -23.019 1.00 95.62 232 ALA A N 1
ATOM 1786 C CA . ALA A 1 232 ? 0.345 -4.978 -23.445 1.00 95.62 232 ALA A CA 1
ATOM 1787 C C . ALA A 1 232 ? 0.266 -4.689 -24.946 1.00 95.62 232 ALA A C 1
ATOM 1789 O O . ALA A 1 232 ? 0.388 -3.531 -25.336 1.00 95.62 232 ALA A O 1
ATOM 1790 N N . TRP A 1 233 ? 0.014 -5.700 -25.784 1.00 96.75 233 TRP A N 1
ATOM 1791 C CA . TRP A 1 233 ? -0.237 -5.488 -27.208 1.00 96.75 233 TRP A CA 1
ATOM 1792 C C . TRP A 1 233 ? -1.428 -4.548 -27.421 1.00 96.75 233 TRP A C 1
ATOM 1794 O O . TRP A 1 233 ? -1.292 -3.542 -28.111 1.00 96.75 233 TRP A O 1
ATOM 1804 N N . PHE A 1 234 ? -2.561 -4.794 -26.761 1.00 97.62 234 PHE A N 1
ATOM 1805 C CA . PHE A 1 234 ? -3.740 -3.939 -26.903 1.00 97.62 234 PHE A CA 1
ATOM 1806 C C . PHE A 1 234 ? -3.480 -2.499 -26.429 1.00 97.62 234 PHE A C 1
ATOM 1808 O O . PHE A 1 234 ? -3.676 -1.544 -27.177 1.00 97.62 234 PHE A O 1
ATOM 1815 N N . PHE A 1 235 ? -2.982 -2.320 -25.206 1.00 98.00 235 PHE A N 1
ATOM 1816 C CA . PHE A 1 235 ? -2.805 -0.989 -24.623 1.00 98.00 235 PHE A CA 1
ATOM 1817 C C . PHE A 1 235 ? -1.657 -0.188 -25.243 1.00 98.00 235 PHE A C 1
ATOM 1819 O O . PHE A 1 235 ? -1.714 1.038 -25.222 1.00 98.00 235 PHE A O 1
ATOM 1826 N N . ARG A 1 236 ? -0.621 -0.845 -25.780 1.00 96.12 236 ARG A N 1
ATOM 1827 C CA . ARG A 1 236 ? 0.549 -0.155 -26.346 1.00 96.12 236 ARG A CA 1
ATOM 1828 C C . ARG A 1 236 ? 0.500 -0.032 -27.866 1.00 96.12 236 ARG A C 1
ATOM 1830 O O . ARG A 1 236 ? 0.966 0.981 -28.376 1.00 96.12 236 ARG A O 1
ATOM 1837 N N . GLN A 1 237 ? -0.026 -1.034 -28.575 1.00 95.81 237 GLN A N 1
ATOM 1838 C CA . GLN A 1 237 ? -0.035 -1.074 -30.046 1.00 95.81 237 GLN A CA 1
ATOM 1839 C C . GLN A 1 237 ? -1.377 -0.649 -30.655 1.00 95.81 237 GLN A C 1
ATOM 1841 O O . GLN A 1 237 ? -1.382 -0.034 -31.716 1.00 95.81 237 GLN A O 1
ATOM 1846 N N . VAL A 1 238 ? -2.510 -0.976 -30.018 1.00 97.12 238 VAL A N 1
ATOM 1847 C CA . VAL A 1 238 ? -3.848 -0.600 -30.525 1.00 97.12 238 VAL A CA 1
ATOM 1848 C C . VAL A 1 238 ? -4.281 0.758 -29.977 1.00 97.12 238 VAL A C 1
ATOM 1850 O O . VAL A 1 238 ? -4.773 1.606 -30.718 1.00 97.12 238 VAL A O 1
ATOM 1853 N N . LEU A 1 239 ? -4.095 0.973 -28.676 1.00 97.25 239 LEU A N 1
ATOM 1854 C CA . LEU A 1 239 ? -4.287 2.267 -28.024 1.00 97.25 239 LEU A CA 1
ATOM 1855 C C . LEU A 1 239 ? -2.989 3.090 -28.069 1.00 97.25 239 LEU A C 1
ATOM 1857 O O . LEU A 1 239 ? -1.915 2.514 -28.266 1.00 97.25 239 LEU A O 1
ATOM 1861 N N . PRO A 1 240 ? -3.047 4.425 -27.882 1.00 96.00 240 PRO A N 1
ATOM 1862 C CA . PRO A 1 240 ? -1.871 5.286 -27.975 1.00 96.00 240 PRO A CA 1
ATOM 1863 C C . PRO A 1 240 ? -1.009 5.174 -26.708 1.00 96.00 240 PRO A C 1
ATOM 1865 O O . PRO A 1 240 ? -0.851 6.141 -25.972 1.00 96.00 240 PRO A O 1
ATOM 1868 N N . GLY A 1 241 ? -0.489 3.973 -26.435 1.00 95.81 241 GLY A N 1
ATOM 1869 C CA . GLY A 1 241 ? 0.304 3.637 -25.253 1.00 95.81 241 GLY A CA 1
ATOM 1870 C C . GLY A 1 241 ? 1.771 3.306 -25.529 1.00 95.81 241 GLY A C 1
ATOM 1871 O O . GLY A 1 241 ? 2.502 2.940 -24.611 1.00 95.81 241 GLY A O 1
ATOM 1872 N N . THR A 1 242 ? 2.225 3.395 -26.780 1.00 95.19 242 THR A N 1
ATOM 1873 C CA . THR A 1 242 ? 3.658 3.299 -27.093 1.00 95.19 242 THR A CA 1
ATOM 1874 C C . THR A 1 242 ? 4.356 4.587 -26.669 1.00 95.19 242 THR A C 1
ATOM 1876 O O . THR A 1 242 ? 3.900 5.679 -27.001 1.00 95.19 242 THR A O 1
ATOM 1879 N N . VAL A 1 243 ? 5.477 4.462 -25.954 1.00 93.06 243 VAL A N 1
ATOM 1880 C CA . VAL A 1 243 ? 6.266 5.600 -25.468 1.00 93.06 243 VAL A CA 1
ATOM 1881 C C . VAL A 1 243 ? 7.685 5.508 -26.015 1.00 93.06 243 VAL A C 1
ATOM 1883 O O . VAL A 1 243 ? 8.360 4.498 -25.827 1.00 93.06 243 VAL A O 1
ATOM 1886 N N . ASN A 1 244 ? 8.146 6.584 -26.652 1.00 92.94 244 ASN A N 1
ATOM 1887 C CA . ASN A 1 244 ? 9.546 6.792 -27.008 1.00 92.94 244 ASN A CA 1
ATOM 1888 C C . ASN A 1 244 ? 10.009 8.154 -26.461 1.00 92.94 244 ASN A C 1
ATOM 1890 O O . ASN A 1 244 ? 9.837 9.172 -27.138 1.00 92.94 244 ASN A O 1
ATOM 1894 N N . PRO A 1 245 ? 10.560 8.204 -25.233 1.00 88.00 245 PRO A N 1
ATOM 1895 C CA . PRO A 1 245 ? 10.826 9.462 -24.539 1.00 88.00 245 PRO A CA 1
ATOM 1896 C C . PRO A 1 245 ? 11.720 10.444 -25.294 1.00 88.00 245 PRO A C 1
ATOM 1898 O O . PRO A 1 245 ? 11.508 11.648 -25.211 1.00 88.00 245 PRO A O 1
ATOM 1901 N N . SER A 1 246 ? 12.697 9.944 -26.055 1.00 89.06 246 SER A N 1
ATOM 1902 C CA . SER A 1 246 ? 13.655 10.783 -26.786 1.00 89.06 246 SER A CA 1
ATOM 1903 C C . SER A 1 246 ? 13.036 11.533 -27.969 1.00 89.06 246 SER A C 1
ATOM 1905 O O . SER A 1 246 ? 13.649 12.462 -28.486 1.00 89.06 246 SER A O 1
ATOM 1907 N N . GLN A 1 247 ? 11.833 11.145 -28.398 1.00 92.31 247 GLN A N 1
ATOM 1908 C CA . GLN A 1 247 ? 11.155 11.688 -29.578 1.00 92.31 247 GLN A CA 1
ATOM 1909 C C . GLN A 1 247 ? 9.807 12.341 -29.254 1.00 92.31 247 GLN A C 1
ATOM 1911 O O . GLN A 1 247 ? 9.125 12.820 -30.157 1.00 92.31 247 GLN A O 1
ATOM 1916 N N . MET A 1 248 ? 9.395 12.343 -27.985 1.00 94.25 248 MET A N 1
ATOM 1917 C CA . MET A 1 248 ? 8.060 12.766 -27.572 1.00 94.25 248 MET A CA 1
ATOM 1918 C C . MET A 1 248 ? 8.124 13.971 -26.641 1.00 94.25 248 MET A C 1
ATOM 1920 O O . MET A 1 248 ? 8.917 14.002 -25.700 1.00 94.25 248 MET A O 1
ATOM 1924 N N . ASN A 1 249 ? 7.237 14.942 -26.855 1.00 95.62 249 ASN A N 1
ATOM 1925 C CA . ASN A 1 249 ? 7.030 16.026 -25.894 1.00 95.62 249 ASN A CA 1
ATOM 1926 C C . ASN A 1 249 ? 6.270 15.531 -24.648 1.00 95.62 249 ASN A C 1
ATOM 1928 O O . ASN A 1 249 ? 5.723 14.427 -24.637 1.00 95.62 249 ASN A O 1
ATOM 1932 N N . PHE A 1 250 ? 6.194 16.364 -23.606 1.00 95.81 250 PHE A N 1
ATOM 1933 C CA . PHE A 1 250 ? 5.537 16.010 -22.341 1.00 95.81 250 PHE A CA 1
ATOM 1934 C C . PHE A 1 250 ? 4.103 15.488 -22.530 1.00 95.81 250 PHE A C 1
ATOM 1936 O O . PHE A 1 250 ? 3.737 14.471 -21.950 1.00 95.81 250 PHE A O 1
ATOM 1943 N N . GLY A 1 251 ? 3.292 16.150 -23.364 1.00 96.81 251 GLY A N 1
ATOM 1944 C CA . GLY A 1 251 ? 1.902 15.750 -23.602 1.00 96.81 251 GLY A CA 1
ATOM 1945 C C . GLY A 1 251 ? 1.785 14.395 -24.304 1.00 96.81 251 GLY A C 1
ATOM 1946 O O . GLY A 1 251 ? 0.956 13.571 -23.927 1.00 96.81 251 GLY A O 1
ATOM 1947 N N . GLN A 1 252 ? 2.651 14.130 -25.284 1.00 96.94 252 GLN A N 1
ATOM 1948 C CA . GLN A 1 252 ? 2.720 12.839 -25.974 1.00 96.94 252 GLN A CA 1
ATOM 1949 C C . GLN A 1 252 ? 3.190 11.721 -25.038 1.00 96.94 252 GLN A C 1
ATOM 1951 O O . GLN A 1 252 ? 2.577 10.655 -25.013 1.00 96.94 252 GLN A O 1
ATOM 1956 N N . GLN A 1 253 ? 4.226 11.977 -24.231 1.00 97.12 253 GLN A N 1
ATOM 1957 C CA . GLN A 1 253 ? 4.684 11.038 -23.204 1.00 97.12 253 GLN A CA 1
ATOM 1958 C C . GLN A 1 253 ? 3.572 10.743 -22.195 1.00 97.12 253 GLN A C 1
ATOM 1960 O O . GLN A 1 253 ? 3.353 9.585 -21.858 1.00 97.12 253 GLN A O 1
ATOM 1965 N N . PHE A 1 254 ? 2.831 11.766 -21.764 1.00 98.12 254 PHE A N 1
ATOM 1966 C CA . PHE A 1 254 ? 1.715 11.612 -20.839 1.00 98.12 254 PHE A CA 1
ATOM 1967 C C . PHE A 1 254 ? 0.610 10.723 -21.397 1.00 98.12 254 PHE A C 1
ATOM 1969 O O . PHE A 1 254 ? 0.178 9.800 -20.714 1.00 98.12 254 PHE A O 1
ATOM 1976 N N . ILE A 1 255 ? 0.179 10.957 -22.640 1.00 98.12 255 ILE A N 1
ATOM 1977 C CA . ILE A 1 255 ? -0.820 10.110 -23.305 1.00 98.12 255 ILE A CA 1
ATOM 1978 C C . ILE A 1 255 ? -0.296 8.673 -23.410 1.00 98.12 255 ILE A C 1
ATOM 1980 O O . ILE A 1 255 ? -0.976 7.739 -22.988 1.00 98.12 255 ILE A O 1
ATOM 1984 N N . GLY A 1 256 ? 0.942 8.504 -23.878 1.00 98.06 256 GLY A N 1
ATOM 1985 C CA . GLY A 1 256 ? 1.586 7.199 -23.987 1.00 98.06 256 GLY A CA 1
ATOM 1986 C C . GLY A 1 256 ? 1.637 6.447 -22.654 1.00 98.06 256 GLY A C 1
ATOM 1987 O O . GLY A 1 256 ? 1.185 5.306 -22.558 1.00 98.06 256 GLY A O 1
ATOM 1988 N N . TYR A 1 257 ? 2.111 7.093 -21.589 1.00 98.25 257 TYR A N 1
ATOM 1989 C CA . TYR A 1 257 ? 2.136 6.495 -20.258 1.00 98.25 257 TYR A CA 1
ATOM 1990 C C . TYR A 1 257 ? 0.737 6.282 -19.684 1.00 98.25 257 TYR A C 1
ATOM 1992 O O . TYR A 1 257 ? 0.544 5.304 -18.973 1.00 98.25 257 TYR A O 1
ATOM 2000 N N . PHE A 1 258 ? -0.249 7.120 -20.001 1.00 98.62 258 PHE A N 1
ATOM 2001 C CA . PHE A 1 258 ? -1.627 6.941 -19.548 1.00 98.62 258 PHE A CA 1
ATOM 2002 C C . PHE A 1 258 ? -2.244 5.647 -20.069 1.00 98.62 258 PHE A C 1
ATOM 2004 O O . PHE A 1 258 ? -2.818 4.896 -19.284 1.00 98.62 258 PHE A O 1
ATOM 2011 N N . PHE A 1 259 ? -2.070 5.329 -21.351 1.00 98.44 259 PHE A N 1
ATOM 2012 C CA . PHE A 1 259 ? -2.581 4.079 -21.914 1.00 98.44 259 PHE A CA 1
ATOM 2013 C C . PHE A 1 259 ? -1.664 2.884 -21.632 1.00 98.44 259 PHE A C 1
ATOM 2015 O O . PHE A 1 259 ? -2.118 1.858 -21.126 1.00 98.44 259 PHE A O 1
ATOM 2022 N N . GLY A 1 260 ? -0.374 3.010 -21.951 1.00 96.62 260 GLY A N 1
ATOM 2023 C CA . GLY A 1 260 ? 0.568 1.890 -21.999 1.00 96.62 260 GLY A CA 1
ATOM 2024 C C . GLY A 1 260 ? 1.156 1.460 -20.658 1.00 96.62 260 GLY A C 1
ATOM 2025 O O . GLY A 1 260 ? 1.690 0.348 -20.577 1.00 96.62 260 GLY A O 1
ATOM 2026 N N . ALA A 1 261 ? 1.060 2.318 -19.638 1.00 96.12 261 ALA A N 1
ATOM 2027 C CA . ALA A 1 261 ? 1.466 2.026 -18.265 1.00 96.12 261 ALA A CA 1
ATOM 2028 C C . ALA A 1 261 ? 0.290 2.204 -17.291 1.00 96.12 261 ALA A C 1
ATOM 2030 O O . ALA A 1 261 ? -0.138 1.233 -16.687 1.00 96.12 261 ALA A O 1
ATOM 2031 N N . GLY A 1 262 ? -0.308 3.393 -17.196 1.00 98.12 262 GLY A N 1
ATOM 2032 C CA . GLY A 1 262 ? -1.392 3.710 -16.264 1.00 98.12 262 GLY A CA 1
ATOM 2033 C C . GLY A 1 262 ? -2.584 2.758 -16.373 1.00 98.12 262 GLY A C 1
ATOM 2034 O O . GLY A 1 262 ? -2.814 1.949 -15.481 1.00 98.12 262 GLY A O 1
ATOM 2035 N N . LEU A 1 263 ? -3.346 2.812 -17.467 1.00 98.44 263 LEU A N 1
ATOM 2036 C CA . LEU A 1 263 ? -4.536 1.972 -17.626 1.00 98.44 263 LEU A CA 1
ATOM 2037 C C . LEU A 1 263 ? -4.185 0.479 -17.595 1.00 98.44 263 LEU A C 1
ATOM 2039 O O . LEU A 1 263 ? -4.829 -0.282 -16.873 1.00 98.44 263 LEU A O 1
ATOM 2043 N N . LEU A 1 264 ? -3.152 0.070 -18.336 1.00 98.12 264 LEU A N 1
ATOM 2044 C CA . LEU A 1 264 ? -2.705 -1.321 -18.403 1.00 98.12 264 LEU A CA 1
ATOM 2045 C C . LEU A 1 264 ? -2.312 -1.883 -17.031 1.00 98.12 264 LEU A C 1
ATOM 2047 O O . LEU A 1 264 ? -2.812 -2.924 -16.610 1.00 98.12 264 LEU A O 1
ATOM 2051 N N . GLU A 1 265 ? -1.385 -1.228 -16.343 1.00 97.75 265 GLU A N 1
ATOM 2052 C CA . GLU A 1 265 ? -0.778 -1.778 -15.139 1.00 97.75 265 GLU A CA 1
ATOM 2053 C C . GLU A 1 265 ? -1.682 -1.617 -13.920 1.00 97.75 265 GLU A C 1
ATOM 2055 O O . GLU A 1 265 ? -1.606 -2.446 -13.018 1.00 97.75 265 GLU A O 1
ATOM 2060 N N . GLU A 1 266 ? -2.540 -0.595 -13.861 1.00 98.31 266 GLU A N 1
ATOM 2061 C CA . GLU A 1 266 ? -3.560 -0.508 -12.807 1.00 98.31 266 GLU A CA 1
ATOM 2062 C C . GLU A 1 266 ? -4.665 -1.550 -13.001 1.00 98.31 266 GLU A C 1
ATOM 2064 O O . GLU A 1 266 ? -5.196 -2.075 -12.023 1.00 98.31 266 GLU A O 1
ATOM 2069 N N . LEU A 1 267 ? -4.974 -1.916 -14.251 1.00 98.25 267 LEU A N 1
ATOM 2070 C CA . LEU A 1 267 ? -5.879 -3.027 -14.538 1.00 98.25 267 LEU A CA 1
ATOM 2071 C C . LEU A 1 267 ? -5.272 -4.365 -14.100 1.00 98.25 267 LEU A C 1
ATOM 2073 O O . LEU A 1 267 ? -5.960 -5.150 -13.451 1.00 98.25 267 LEU A O 1
ATOM 2077 N N . LEU A 1 268 ? -3.996 -4.613 -14.422 1.00 97.75 268 LEU A N 1
ATOM 2078 C CA . LEU A 1 268 ? -3.283 -5.827 -14.007 1.00 97.75 268 LEU A CA 1
ATOM 2079 C C . LEU A 1 268 ? -3.281 -5.975 -12.479 1.00 97.75 268 LEU A C 1
ATOM 2081 O O . LEU A 1 268 ? -3.817 -6.958 -11.971 1.00 97.75 268 LEU A O 1
ATOM 2085 N N . LYS A 1 269 ? -2.833 -4.942 -11.754 1.00 98.25 269 LYS A N 1
ATOM 2086 C CA . LYS A 1 269 ? -2.780 -4.942 -10.280 1.00 98.25 269 LYS A CA 1
ATOM 2087 C C . LYS A 1 269 ? -4.152 -5.050 -9.610 1.00 98.25 269 LYS A C 1
ATOM 2089 O O . LYS A 1 269 ? -4.251 -5.446 -8.448 1.00 98.25 269 LYS A O 1
ATOM 2094 N N . ALA A 1 270 ? -5.231 -4.707 -10.314 1.00 98.38 270 ALA A N 1
ATOM 2095 C CA . ALA A 1 270 ? -6.590 -4.874 -9.810 1.00 98.38 270 ALA A CA 1
ATOM 2096 C C . ALA A 1 270 ? -7.109 -6.314 -9.923 1.00 98.38 270 ALA A C 1
ATOM 2098 O O . ALA A 1 270 ? -8.035 -6.673 -9.190 1.00 98.38 270 ALA A O 1
ATOM 2099 N N . ILE A 1 271 ? -6.535 -7.159 -10.788 1.00 98.19 271 ILE A N 1
ATOM 2100 C CA . ILE A 1 271 ? -7.004 -8.537 -11.004 1.00 98.19 271 ILE A CA 1
ATOM 2101 C C . ILE A 1 271 ? -7.019 -9.354 -9.701 1.00 98.19 271 ILE A C 1
ATOM 2103 O O . ILE A 1 271 ? -8.072 -9.929 -9.411 1.00 98.19 271 ILE A O 1
ATOM 2107 N N . PRO A 1 272 ? -5.966 -9.367 -8.854 1.00 98.50 272 PRO A N 1
ATOM 2108 C CA . PRO A 1 272 ? -6.019 -10.059 -7.563 1.00 98.50 272 PRO A CA 1
ATOM 2109 C C . PRO A 1 272 ? -7.183 -9.611 -6.667 1.00 98.50 272 PRO A C 1
ATOM 2111 O O . PRO A 1 272 ? -7.830 -10.432 -6.013 1.00 98.50 272 PRO A O 1
ATOM 2114 N N . VAL A 1 273 ? -7.499 -8.315 -6.678 1.00 98.62 273 VAL A N 1
ATOM 2115 C CA . VAL A 1 273 ? -8.578 -7.717 -5.877 1.00 98.62 273 VAL A CA 1
ATOM 2116 C C . VAL A 1 273 ? -9.951 -8.112 -6.424 1.00 98.62 273 VAL A C 1
ATOM 2118 O O . VAL A 1 273 ? -10.841 -8.498 -5.665 1.00 98.62 273 VAL A O 1
ATOM 2121 N N . LEU A 1 274 ? -10.123 -8.066 -7.747 1.00 98.31 274 LEU A N 1
ATOM 2122 C CA . LEU A 1 274 ? -11.354 -8.469 -8.429 1.00 98.31 274 LEU A CA 1
ATOM 2123 C C . LEU A 1 274 ? -11.603 -9.978 -8.300 1.00 98.31 274 LEU A C 1
ATOM 2125 O O . LEU A 1 274 ? -12.741 -10.395 -8.078 1.00 98.31 274 LEU A O 1
ATOM 2129 N N . MET A 1 275 ? -10.550 -10.796 -8.363 1.00 98.19 275 MET A N 1
ATOM 2130 C CA . MET A 1 275 ? -10.626 -12.234 -8.103 1.00 98.19 275 MET A CA 1
ATOM 2131 C C . MET A 1 275 ? -11.037 -12.512 -6.660 1.00 98.19 275 MET A C 1
ATOM 2133 O O . MET A 1 275 ? -11.948 -13.306 -6.435 1.00 98.19 275 MET A O 1
ATOM 2137 N N . ALA A 1 276 ? -10.440 -11.825 -5.683 1.00 98.06 276 ALA A N 1
ATOM 2138 C CA . ALA A 1 276 ? -10.849 -11.932 -4.286 1.00 98.06 276 ALA A CA 1
ATOM 2139 C C . ALA A 1 276 ? -12.318 -11.519 -4.092 1.00 98.06 276 ALA A C 1
ATOM 2141 O O . ALA A 1 276 ? -13.076 -12.224 -3.425 1.00 98.06 276 ALA A O 1
ATOM 2142 N N . TRP A 1 277 ? -12.762 -10.428 -4.725 1.00 97.25 277 TRP A N 1
ATOM 2143 C CA . TRP A 1 277 ? -14.165 -10.006 -4.710 1.00 97.25 277 TRP A CA 1
ATOM 2144 C C . TRP A 1 277 ? -15.107 -11.076 -5.286 1.00 97.25 277 TRP A C 1
ATOM 2146 O O . TRP A 1 277 ? -16.108 -11.421 -4.651 1.00 97.25 277 TRP A O 1
ATOM 2156 N N . GLY A 1 278 ? -14.770 -11.637 -6.451 1.00 96.94 278 GLY A N 1
ATOM 2157 C CA . GLY A 1 278 ? -15.526 -12.709 -7.097 1.00 96.94 278 GLY A CA 1
ATOM 2158 C C . GLY A 1 278 ? -15.587 -13.981 -6.249 1.00 96.94 278 GLY A C 1
ATOM 2159 O O . GLY A 1 278 ? -16.677 -14.473 -5.960 1.00 96.94 278 GLY A O 1
ATOM 2160 N N . LEU A 1 279 ? -14.437 -14.469 -5.775 1.00 95.94 279 LEU A N 1
ATOM 2161 C CA . LEU A 1 279 ? -14.336 -15.645 -4.904 1.00 95.94 279 LEU A CA 1
ATOM 2162 C C . LEU A 1 279 ? -15.112 -15.453 -3.601 1.00 95.94 279 LEU A C 1
ATOM 2164 O O . LEU A 1 279 ? -15.837 -16.349 -3.180 1.00 95.94 279 LEU A O 1
ATOM 2168 N N . GLY A 1 280 ? -15.032 -14.269 -2.991 1.00 93.88 280 GLY A N 1
ATOM 2169 C CA . GLY A 1 280 ? -15.794 -13.939 -1.791 1.00 93.88 280 GLY A CA 1
ATOM 2170 C C . GLY A 1 280 ? -17.296 -14.160 -1.976 1.00 93.88 280 GLY A C 1
ATOM 2171 O O . GLY A 1 280 ? -17.951 -14.700 -1.092 1.00 93.88 280 GLY A O 1
ATOM 2172 N N . ARG A 1 281 ? -17.857 -13.827 -3.143 1.00 93.38 281 ARG A N 1
ATOM 2173 C CA . ARG A 1 281 ? -19.289 -14.036 -3.425 1.00 93.38 281 ARG A CA 1
ATOM 2174 C C . ARG A 1 281 ? -19.698 -15.505 -3.525 1.00 93.38 281 ARG A C 1
ATOM 2176 O O . ARG A 1 281 ? -20.869 -15.802 -3.312 1.00 93.38 281 ARG A O 1
ATOM 2183 N N . LEU A 1 282 ? -18.760 -16.396 -3.835 1.00 95.69 282 LEU A N 1
ATOM 2184 C CA . LEU A 1 282 ? -19.004 -17.834 -3.972 1.00 95.69 282 LEU A CA 1
ATOM 2185 C C . LEU A 1 282 ? -18.858 -18.589 -2.644 1.00 95.69 282 LEU A C 1
ATOM 2187 O O . LEU A 1 282 ? -19.332 -19.715 -2.506 1.00 95.69 282 LEU A O 1
ATOM 2191 N N . LEU A 1 283 ? -18.186 -17.990 -1.663 1.00 93.88 283 LEU A N 1
ATOM 2192 C CA . LEU A 1 283 ? -17.858 -18.633 -0.398 1.00 93.88 283 LEU A CA 1
ATOM 2193 C C . LEU A 1 283 ? -18.926 -18.390 0.674 1.00 93.88 283 LEU A C 1
ATOM 2195 O O . LEU A 1 283 ? -19.677 -17.416 0.645 1.00 93.88 283 LEU A O 1
ATOM 2199 N N . ARG A 1 284 ? -18.957 -19.274 1.677 1.00 90.25 284 ARG A N 1
ATOM 2200 C CA . ARG A 1 284 ? -19.756 -19.102 2.900 1.00 90.25 284 ARG A CA 1
ATOM 2201 C C . ARG A 1 284 ? -18.939 -18.409 3.993 1.00 90.25 284 ARG A C 1
ATOM 2203 O O . ARG A 1 284 ? -17.704 -18.441 3.976 1.00 90.25 284 ARG A O 1
ATOM 2210 N N . SER A 1 285 ? -19.633 -17.807 4.954 1.00 85.94 285 SER A N 1
ATOM 2211 C CA . SER A 1 285 ? -19.001 -17.282 6.167 1.00 85.94 285 SER A CA 1
ATOM 2212 C C . SER A 1 285 ? -18.344 -18.423 6.967 1.00 85.94 285 SER A C 1
ATOM 2214 O O . SER A 1 285 ? -18.904 -19.524 6.982 1.00 85.94 285 SER A O 1
ATOM 2216 N N . PRO A 1 286 ? -17.153 -18.234 7.576 1.00 85.44 286 PRO A N 1
ATOM 2217 C CA . PRO A 1 286 ? -16.371 -16.990 7.681 1.00 85.44 286 PRO A CA 1
ATOM 2218 C C . PRO A 1 286 ? -15.366 -16.751 6.534 1.00 85.44 286 PRO A C 1
ATOM 2220 O O . PRO A 1 286 ? -14.684 -15.726 6.488 1.00 85.44 286 PRO A O 1
ATOM 2223 N N . ARG A 1 287 ? -15.213 -17.710 5.606 1.00 88.00 287 ARG A N 1
ATOM 2224 C CA . ARG A 1 287 ? -14.201 -17.638 4.530 1.00 88.00 287 ARG A CA 1
ATOM 2225 C C . ARG A 1 287 ? -14.481 -16.502 3.556 1.00 88.00 287 ARG A C 1
ATOM 2227 O O . ARG A 1 287 ? -13.555 -15.889 3.030 1.00 88.00 287 ARG A O 1
ATOM 2234 N N . ARG A 1 288 ? -15.759 -16.212 3.333 1.00 87.94 288 ARG A N 1
ATOM 2235 C CA . ARG A 1 288 ? -16.205 -15.102 2.499 1.00 87.94 288 ARG A CA 1
ATOM 2236 C C . ARG A 1 288 ? -15.682 -13.754 3.000 1.00 87.94 288 ARG A C 1
ATOM 2238 O O . ARG A 1 288 ? -15.258 -12.949 2.179 1.00 87.94 288 ARG A O 1
ATOM 2245 N N . GLU A 1 289 ? -15.703 -13.487 4.301 1.00 86.62 289 GLU A N 1
ATOM 2246 C CA . GLU A 1 289 ? -15.204 -12.239 4.899 1.00 86.62 289 GLU A CA 1
ATOM 2247 C C . GLU A 1 289 ? -13.669 -12.206 4.936 1.00 86.62 289 GLU A C 1
ATOM 2249 O O . GLU A 1 289 ? -13.041 -11.182 4.659 1.00 86.62 289 GLU A O 1
ATOM 2254 N N . GLN A 1 290 ? -13.055 -13.359 5.205 1.00 89.75 290 GLN A N 1
ATOM 2255 C CA . GLN A 1 290 ? -11.602 -13.510 5.248 1.00 89.75 290 GLN A CA 1
ATOM 2256 C C . GLN A 1 290 ? -10.942 -13.265 3.885 1.00 89.75 290 GLN A C 1
ATOM 2258 O O . GLN A 1 290 ? -9.944 -12.551 3.812 1.00 89.75 290 GLN A O 1
ATOM 2263 N N . ILE A 1 291 ? -11.505 -13.829 2.814 1.00 94.50 291 ILE A N 1
ATOM 2264 C CA . ILE A 1 291 ? -10.923 -13.795 1.463 1.00 94.50 291 ILE A CA 1
ATOM 2265 C C . ILE A 1 291 ? -11.481 -12.627 0.649 1.00 94.50 291 ILE A C 1
ATOM 2267 O O . ILE A 1 291 ? -10.733 -11.942 -0.039 1.00 94.50 291 ILE A O 1
ATOM 2271 N N . GLY A 1 292 ? -12.790 -12.387 0.734 1.00 94.69 292 GLY A N 1
ATOM 2272 C CA . GLY A 1 292 ? -13.499 -11.471 -0.152 1.00 94.69 292 GLY A CA 1
ATOM 2273 C C . GLY A 1 292 ? -13.201 -9.992 0.066 1.00 94.69 292 GLY A C 1
ATOM 2274 O O . GLY A 1 292 ? -12.677 -9.584 1.100 1.00 94.69 292 GLY A O 1
ATOM 2275 N N . VAL A 1 293 ? -13.605 -9.173 -0.902 1.00 97.12 293 VAL A N 1
ATOM 2276 C CA . VAL A 1 293 ? -13.674 -7.713 -0.756 1.00 97.12 293 VAL A CA 1
ATOM 2277 C C . VAL A 1 293 ? -15.094 -7.333 -0.361 1.00 97.12 293 VAL A C 1
ATOM 2279 O O . VAL A 1 293 ? -16.038 -7.620 -1.100 1.00 97.12 293 VAL A O 1
ATOM 2282 N N . TRP A 1 294 ? -15.238 -6.698 0.799 1.00 93.44 294 TRP A N 1
ATOM 2283 C CA . TRP A 1 294 ? -16.537 -6.315 1.355 1.00 93.44 294 TRP A CA 1
ATOM 2284 C C . TRP A 1 294 ? -16.689 -4.821 1.587 1.00 93.44 294 TRP A C 1
ATOM 2286 O O . TRP A 1 294 ? -17.802 -4.305 1.581 1.00 93.44 294 TRP A O 1
ATOM 2296 N N . GLU A 1 295 ? -15.573 -4.131 1.774 1.00 94.50 295 GLU A N 1
ATOM 2297 C CA . GLU A 1 295 ? -15.530 -2.700 2.024 1.00 94.50 295 GLU A CA 1
ATOM 2298 C C . GLU A 1 295 ? -14.222 -2.102 1.478 1.00 94.50 295 GLU A C 1
ATOM 2300 O O . GLU A 1 295 ? -13.299 -2.848 1.126 1.00 94.50 295 GLU A O 1
ATOM 2305 N N . PRO A 1 296 ? -14.097 -0.762 1.424 1.00 97.56 296 PRO A N 1
ATOM 2306 C CA . PRO A 1 296 ? -12.917 -0.106 0.868 1.00 97.56 296 PRO A CA 1
ATOM 2307 C C . PRO A 1 296 ? -11.585 -0.514 1.512 1.00 97.56 296 PRO A C 1
ATOM 2309 O O . PRO A 1 296 ? -10.591 -0.622 0.802 1.00 97.56 296 PRO A O 1
ATOM 2312 N N . LEU A 1 297 ? -11.552 -0.808 2.819 1.00 97.38 297 LEU A N 1
ATOM 2313 C CA . LEU A 1 297 ? -10.325 -1.252 3.497 1.00 97.38 297 LEU A CA 1
ATOM 2314 C C . LEU A 1 297 ? -9.808 -2.600 2.971 1.00 97.38 297 LEU A C 1
ATOM 2316 O O . LEU A 1 297 ? -8.601 -2.754 2.811 1.00 97.38 297 LEU A O 1
ATOM 2320 N N . ASP A 1 298 ? -10.691 -3.556 2.649 1.00 97.69 298 ASP A N 1
ATOM 2321 C CA . ASP A 1 298 ? -10.269 -4.829 2.038 1.00 97.69 298 ASP A CA 1
ATOM 2322 C C . ASP A 1 298 ? -9.643 -4.597 0.663 1.00 97.69 298 ASP A C 1
ATOM 2324 O O . ASP A 1 298 ? -8.631 -5.208 0.321 1.00 97.69 298 ASP A O 1
ATOM 2328 N N . GLY A 1 299 ? -10.251 -3.699 -0.114 1.00 98.25 299 GLY A N 1
ATOM 2329 C CA . GLY A 1 299 ? -9.770 -3.339 -1.438 1.00 98.25 299 GLY A CA 1
ATOM 2330 C C . GLY A 1 299 ? -8.398 -2.669 -1.392 1.00 98.25 299 GLY A C 1
ATOM 2331 O O . GLY A 1 299 ? -7.511 -3.086 -2.132 1.00 98.25 299 GLY A O 1
ATOM 2332 N N . ILE A 1 300 ? -8.187 -1.702 -0.488 1.00 98.62 300 ILE A N 1
ATOM 2333 C CA . ILE A 1 300 ? -6.879 -1.053 -0.289 1.00 98.62 300 ILE A CA 1
ATOM 2334 C C . ILE A 1 300 ? -5.819 -2.099 0.075 1.00 98.62 300 ILE A C 1
ATOM 2336 O O . ILE A 1 300 ? -4.785 -2.160 -0.581 1.00 98.62 300 ILE A O 1
ATOM 2340 N N . LEU A 1 301 ? -6.076 -2.946 1.080 1.00 98.56 301 LEU A N 1
ATOM 2341 C CA . LEU A 1 301 ? -5.101 -3.929 1.571 1.00 98.56 301 LEU A CA 1
ATOM 2342 C C . LEU A 1 301 ? -4.656 -4.931 0.499 1.00 98.56 301 LEU A C 1
ATOM 2344 O O . LEU A 1 301 ? -3.480 -5.294 0.457 1.00 98.56 301 LEU A O 1
ATOM 2348 N N . LEU A 1 302 ? -5.581 -5.393 -0.347 1.00 98.75 302 LEU A N 1
ATOM 2349 C CA . LEU A 1 302 ? -5.264 -6.329 -1.427 1.00 98.75 302 LEU A CA 1
ATOM 2350 C C . LEU A 1 302 ? -4.599 -5.633 -2.615 1.00 98.75 302 LEU A C 1
ATOM 2352 O O . LEU A 1 302 ? -3.667 -6.189 -3.188 1.00 98.75 302 LEU A O 1
ATOM 2356 N N . ALA A 1 303 ? -5.034 -4.421 -2.967 1.00 98.75 303 ALA A N 1
ATOM 2357 C CA . ALA A 1 303 ? -4.456 -3.681 -4.084 1.00 98.75 303 ALA A CA 1
ATOM 2358 C C . ALA A 1 303 ? -3.017 -3.240 -3.796 1.00 98.75 303 ALA A C 1
ATOM 2360 O O . ALA A 1 303 ? -2.154 -3.352 -4.661 1.00 98.75 303 ALA A O 1
ATOM 2361 N N . THR A 1 304 ? -2.719 -2.794 -2.572 1.00 98.69 304 THR A N 1
ATOM 2362 C CA . THR A 1 304 ? -1.343 -2.448 -2.186 1.00 98.69 304 THR A CA 1
ATOM 2363 C C . THR A 1 304 ? -0.451 -3.681 -2.039 1.00 98.69 304 THR A C 1
ATOM 2365 O O . THR A 1 304 ? 0.750 -3.590 -2.287 1.00 98.69 304 THR A O 1
ATOM 2368 N N . ALA A 1 305 ? -1.022 -4.850 -1.724 1.00 98.62 305 ALA A N 1
ATOM 2369 C CA . ALA A 1 305 ? -0.299 -6.122 -1.730 1.00 98.62 305 ALA A CA 1
ATOM 2370 C C . ALA A 1 305 ? 0.034 -6.564 -3.165 1.00 98.62 305 ALA A C 1
ATOM 2372 O O . ALA A 1 305 ? 1.174 -6.925 -3.447 1.00 98.62 305 ALA A O 1
ATOM 2373 N N . ALA A 1 306 ? -0.918 -6.467 -4.097 1.00 98.75 306 ALA A N 1
ATOM 2374 C CA . ALA A 1 306 ? -0.646 -6.685 -5.517 1.00 98.75 306 ALA A CA 1
ATOM 2375 C C . ALA A 1 306 ? 0.439 -5.711 -6.015 1.00 98.75 306 ALA A C 1
ATOM 2377 O O . ALA A 1 306 ? 1.462 -6.133 -6.546 1.00 98.75 306 ALA A O 1
ATOM 2378 N N . ALA A 1 307 ? 0.305 -4.417 -5.718 1.00 98.50 307 ALA A N 1
ATOM 2379 C CA . ALA A 1 307 ? 1.291 -3.398 -6.076 1.00 98.50 307 ALA A CA 1
ATOM 2380 C C . ALA A 1 307 ? 2.701 -3.658 -5.516 1.00 98.50 307 ALA A C 1
ATOM 2382 O O . ALA A 1 307 ? 3.690 -3.338 -6.179 1.00 98.50 307 ALA A O 1
ATOM 2383 N N . LEU A 1 308 ? 2.814 -4.261 -4.328 1.00 98.38 308 LEU A N 1
ATOM 2384 C CA . LEU A 1 308 ? 4.091 -4.716 -3.778 1.00 98.38 308 LEU A CA 1
ATOM 2385 C C . LEU A 1 308 ? 4.716 -5.815 -4.653 1.00 98.38 308 LEU A C 1
ATOM 2387 O O . LEU A 1 308 ? 5.894 -5.721 -5.000 1.00 98.38 308 LEU A O 1
ATOM 2391 N N . GLY A 1 309 ? 3.926 -6.821 -5.044 1.00 97.94 309 GLY A N 1
ATOM 2392 C CA . GLY A 1 309 ? 4.362 -7.883 -5.956 1.00 97.94 309 GLY A CA 1
ATOM 2393 C C . GLY A 1 309 ? 4.825 -7.339 -7.308 1.00 97.94 309 GLY A C 1
ATOM 2394 O O . GLY A 1 309 ? 5.903 -7.705 -7.782 1.00 97.94 309 GLY A O 1
ATOM 2395 N N . PHE A 1 310 ? 4.070 -6.391 -7.870 1.00 97.25 310 PHE A N 1
ATOM 2396 C CA . PHE A 1 310 ? 4.453 -5.665 -9.080 1.00 97.25 310 PHE A CA 1
ATOM 2397 C C . PHE A 1 310 ? 5.790 -4.933 -8.900 1.00 97.25 310 PHE A C 1
ATOM 2399 O O . PHE A 1 310 ? 6.724 -5.144 -9.673 1.00 97.25 310 PHE A O 1
ATOM 2406 N N . THR A 1 311 ? 5.915 -4.133 -7.835 1.00 96.88 311 THR A N 1
ATOM 2407 C CA . THR A 1 311 ? 7.117 -3.337 -7.540 1.00 96.88 311 THR A CA 1
ATOM 2408 C C . THR A 1 311 ? 8.355 -4.217 -7.414 1.00 96.88 311 THR A C 1
ATOM 2410 O O . THR A 1 311 ? 9.412 -3.859 -7.937 1.00 96.88 311 THR A O 1
ATOM 2413 N N . TRP A 1 312 ? 8.261 -5.365 -6.735 1.00 96.06 312 TRP A N 1
ATOM 2414 C CA . TRP A 1 312 ? 9.384 -6.294 -6.628 1.00 96.06 312 TRP A CA 1
ATOM 2415 C C . TRP A 1 312 ? 9.783 -6.859 -7.980 1.00 96.06 312 TRP A C 1
ATOM 2417 O O . TRP A 1 312 ? 10.969 -6.839 -8.307 1.00 96.06 312 TRP A O 1
ATOM 2427 N N . LEU A 1 313 ? 8.821 -7.331 -8.772 1.00 94.81 313 LEU A N 1
ATOM 2428 C CA . LEU A 1 313 ? 9.130 -7.953 -10.051 1.00 94.81 313 LEU A CA 1
ATOM 2429 C C . LEU A 1 313 ? 9.714 -6.954 -11.053 1.00 94.81 313 LEU A C 1
ATOM 2431 O O . LEU A 1 313 ? 10.703 -7.258 -11.714 1.00 94.81 313 LEU A O 1
ATOM 2435 N N . GLU A 1 314 ? 9.136 -5.762 -11.137 1.00 93.88 314 GLU A N 1
ATOM 2436 C CA . GLU A 1 314 ? 9.601 -4.699 -12.022 1.00 93.88 314 GLU A CA 1
ATOM 2437 C C . GLU A 1 314 ? 10.983 -4.186 -11.580 1.00 93.88 314 GLU A C 1
ATOM 2439 O O . GLU A 1 314 ? 11.920 -4.111 -12.378 1.00 93.88 314 GLU A O 1
ATOM 2444 N N . THR A 1 315 ? 11.155 -3.903 -10.283 1.00 93.75 315 THR A N 1
ATOM 2445 C CA . THR A 1 315 ? 12.406 -3.331 -9.767 1.00 93.75 315 THR A CA 1
ATOM 2446 C C . THR A 1 315 ? 13.555 -4.335 -9.825 1.00 93.75 315 THR A C 1
ATOM 2448 O O . THR A 1 315 ? 14.621 -4.004 -10.339 1.00 93.75 315 THR A O 1
ATOM 2451 N N . LEU A 1 316 ? 13.360 -5.555 -9.314 1.00 92.69 316 LEU A N 1
ATOM 2452 C CA . LEU A 1 316 ? 14.415 -6.574 -9.254 1.00 92.69 316 LEU A CA 1
ATOM 2453 C C . LEU A 1 316 ? 14.614 -7.303 -10.583 1.00 92.69 316 LEU A C 1
ATOM 2455 O O . LEU A 1 316 ? 15.714 -7.775 -10.848 1.00 92.69 316 LEU A O 1
ATOM 2459 N N . GLY A 1 317 ? 13.561 -7.436 -11.392 1.00 90.25 317 GLY A N 1
ATOM 2460 C CA . GLY A 1 317 ? 13.591 -8.221 -12.624 1.00 90.25 317 GLY A CA 1
ATOM 2461 C C . GLY A 1 317 ? 13.939 -7.422 -13.875 1.00 90.25 317 GLY A C 1
ATOM 2462 O O . GLY A 1 317 ? 14.443 -8.011 -14.826 1.00 90.25 317 GLY A O 1
ATOM 2463 N N . GLN A 1 318 ? 13.676 -6.113 -13.894 1.00 89.00 318 GLN A N 1
ATOM 2464 C CA . GLN A 1 318 ? 13.896 -5.277 -15.077 1.00 89.00 318 GLN A CA 1
ATOM 2465 C C . GLN A 1 318 ? 14.748 -4.052 -14.751 1.00 89.00 318 GLN A C 1
ATOM 2467 O O . GLN A 1 318 ? 15.821 -3.881 -15.323 1.00 89.00 318 GLN A O 1
ATOM 2472 N N . TYR A 1 319 ? 14.312 -3.216 -13.809 1.00 88.25 319 TYR A N 1
ATOM 2473 C CA . TYR A 1 319 ? 14.911 -1.896 -13.614 1.00 88.25 319 TYR A CA 1
ATOM 2474 C C . TYR A 1 319 ? 16.359 -1.960 -13.105 1.00 88.25 319 TYR A C 1
ATOM 2476 O O . TYR A 1 319 ? 17.269 -1.420 -13.732 1.00 88.25 319 TYR A O 1
ATOM 2484 N N . VAL A 1 320 ? 16.586 -2.634 -11.973 1.00 92.06 320 VAL A N 1
ATOM 2485 C CA . VAL A 1 320 ? 17.914 -2.733 -11.353 1.00 92.06 320 VAL A CA 1
ATOM 2486 C C . VAL A 1 320 ? 18.898 -3.500 -12.244 1.00 92.06 320 VAL A C 1
ATOM 2488 O O . VAL A 1 320 ? 19.987 -2.975 -12.460 1.00 92.06 320 VAL A O 1
ATOM 2491 N N . PRO A 1 321 ? 18.558 -4.668 -12.828 1.00 92.12 321 PRO A N 1
ATOM 2492 C CA . PRO A 1 321 ? 19.451 -5.347 -13.770 1.00 92.12 321 PRO A CA 1
ATOM 2493 C C . PRO A 1 321 ? 19.846 -4.487 -14.979 1.00 92.12 321 PRO A C 1
ATOM 2495 O O . PRO A 1 321 ? 21.028 -4.429 -15.314 1.00 92.12 321 PRO A O 1
ATOM 2498 N N . ASN A 1 322 ? 18.893 -3.773 -15.593 1.00 90.56 322 ASN A N 1
ATOM 2499 C CA . ASN A 1 322 ? 19.176 -2.900 -16.737 1.00 90.56 322 ASN A CA 1
ATOM 2500 C C . ASN A 1 322 ? 20.111 -1.746 -16.360 1.00 90.56 322 ASN A C 1
ATOM 2502 O O . ASN A 1 322 ? 21.025 -1.420 -17.114 1.00 90.56 322 ASN A O 1
ATOM 2506 N N . LEU A 1 323 ? 19.914 -1.150 -15.182 1.00 90.06 323 LEU A N 1
ATOM 2507 C CA . LEU A 1 323 ? 20.776 -0.080 -14.692 1.00 90.06 323 LEU A CA 1
ATOM 2508 C C . LEU A 1 323 ? 22.187 -0.590 -14.376 1.00 90.06 323 LEU A C 1
ATOM 2510 O O . LEU A 1 323 ? 23.166 0.066 -14.728 1.00 90.06 323 LEU A O 1
ATOM 2514 N N . ILE A 1 324 ? 22.304 -1.775 -13.771 1.00 90.19 324 ILE A N 1
ATOM 2515 C CA . ILE A 1 324 ? 23.600 -2.407 -13.482 1.00 90.19 324 ILE A CA 1
ATOM 2516 C C . ILE A 1 324 ? 24.373 -2.663 -14.772 1.00 90.19 324 ILE A C 1
ATOM 2518 O O . ILE A 1 324 ? 25.565 -2.373 -14.826 1.00 90.19 324 ILE A O 1
ATOM 2522 N N . ALA A 1 325 ? 23.697 -3.145 -15.818 1.00 90.75 325 ALA A N 1
ATOM 2523 C CA . ALA A 1 325 ? 24.316 -3.376 -17.120 1.00 90.75 325 ALA A CA 1
ATOM 2524 C C . ALA A 1 325 ? 24.897 -2.094 -17.751 1.00 90.75 325 ALA A C 1
ATOM 2526 O O . ALA A 1 325 ? 25.824 -2.179 -18.549 1.00 90.75 325 ALA A O 1
ATOM 2527 N N . GLN A 1 326 ? 24.374 -0.917 -17.389 1.00 88.88 326 GLN A N 1
ATOM 2528 C CA . GLN A 1 326 ? 24.798 0.376 -17.936 1.00 88.88 326 GLN A CA 1
ATOM 2529 C C . GLN A 1 326 ? 25.787 1.132 -17.038 1.00 88.88 326 GLN A C 1
ATOM 2531 O O . GLN A 1 326 ? 26.628 1.869 -17.542 1.00 88.88 326 GLN A O 1
ATOM 2536 N N . THR A 1 327 ? 25.668 0.992 -15.715 1.00 90.19 327 THR A N 1
ATOM 2537 C CA . THR A 1 327 ? 26.326 1.886 -14.737 1.00 90.19 327 THR A CA 1
ATOM 2538 C C . THR A 1 327 ? 27.079 1.163 -13.619 1.00 90.19 327 THR A C 1
ATOM 2540 O O . THR A 1 327 ? 27.816 1.798 -12.869 1.00 90.19 327 THR A O 1
ATOM 2543 N N . GLY A 1 328 ? 26.947 -0.162 -13.517 1.00 87.19 328 GLY A N 1
ATOM 2544 C CA . GLY A 1 328 ? 27.594 -0.974 -12.487 1.00 87.19 328 GLY A CA 1
ATOM 2545 C C . GLY A 1 328 ? 26.734 -1.242 -11.245 1.00 87.19 328 GLY A C 1
ATOM 2546 O O . GLY A 1 328 ? 25.627 -0.727 -11.072 1.00 87.19 328 GLY A O 1
ATOM 2547 N N . ASP A 1 329 ? 27.246 -2.109 -10.366 1.00 85.06 329 ASP A N 1
ATOM 2548 C CA . ASP A 1 329 ? 26.457 -2.710 -9.279 1.00 85.06 329 ASP A CA 1
ATOM 2549 C C . ASP A 1 329 ? 26.100 -1.729 -8.148 1.00 85.06 329 ASP A C 1
ATOM 2551 O O . ASP A 1 329 ? 24.979 -1.749 -7.632 1.00 85.06 329 ASP A O 1
ATOM 2555 N N . LEU A 1 330 ? 27.021 -0.817 -7.807 1.00 87.31 330 LEU A N 1
ATOM 2556 C CA . LEU A 1 330 ? 26.826 0.182 -6.750 1.00 87.31 330 LEU A CA 1
ATOM 2557 C C . LEU A 1 330 ? 25.613 1.077 -7.041 1.00 87.31 330 LEU A C 1
ATOM 2559 O O . LEU A 1 330 ? 24.775 1.303 -6.168 1.00 87.31 330 LEU A O 1
ATOM 2563 N N . THR A 1 331 ? 25.493 1.550 -8.280 1.00 85.50 331 THR A N 1
ATOM 2564 C CA . THR A 1 331 ? 24.384 2.401 -8.722 1.00 85.50 331 THR A CA 1
ATOM 2565 C C . THR A 1 331 ? 23.059 1.640 -8.698 1.00 85.50 331 THR A C 1
ATOM 2567 O O . THR A 1 331 ? 22.039 2.181 -8.268 1.00 85.50 331 THR A O 1
ATOM 2570 N N . GLY A 1 332 ? 23.072 0.351 -9.059 1.00 86.81 332 GLY A N 1
ATOM 2571 C CA . GLY A 1 332 ? 21.909 -0.527 -8.919 1.00 86.81 332 GLY A CA 1
ATOM 2572 C C . GLY A 1 332 ? 21.389 -0.601 -7.480 1.00 86.81 332 GLY A C 1
ATOM 2573 O O . GLY A 1 332 ? 20.183 -0.496 -7.250 1.00 86.81 332 GLY A O 1
ATOM 2574 N N . LEU A 1 333 ? 22.290 -0.721 -6.500 1.00 86.25 333 LEU A N 1
ATOM 2575 C CA . LEU A 1 333 ? 21.937 -0.742 -5.078 1.00 86.25 333 LEU A CA 1
ATOM 2576 C C . LEU A 1 333 ? 21.428 0.623 -4.588 1.00 86.25 333 LEU A C 1
ATOM 2578 O O . LEU A 1 333 ? 20.407 0.685 -3.901 1.00 86.25 333 LEU A O 1
ATOM 2582 N N . GLN A 1 334 ? 22.093 1.713 -4.979 1.00 89.50 334 GLN A N 1
ATOM 2583 C CA . GLN A 1 334 ? 21.700 3.078 -4.611 1.00 89.50 334 GLN A CA 1
ATOM 2584 C C . GLN A 1 334 ? 20.297 3.445 -5.100 1.00 89.50 334 GLN A C 1
ATOM 2586 O O . GLN A 1 334 ? 19.596 4.183 -4.413 1.00 89.50 334 GLN A O 1
ATOM 2591 N N . VAL A 1 335 ? 19.865 2.918 -6.250 1.00 88.81 335 VAL A N 1
ATOM 2592 C CA . VAL A 1 335 ? 18.524 3.180 -6.798 1.00 88.81 335 VAL A CA 1
ATOM 2593 C C . VAL A 1 335 ? 17.472 2.193 -6.289 1.00 88.81 335 VAL A C 1
ATOM 2595 O O . VAL A 1 335 ? 16.300 2.556 -6.175 1.00 88.81 335 VAL A O 1
ATOM 2598 N N . LEU A 1 336 ? 17.864 0.972 -5.915 1.00 93.19 336 LEU A N 1
ATOM 2599 C CA . LEU A 1 336 ? 16.946 -0.021 -5.355 1.00 93.19 336 LEU A CA 1
ATOM 2600 C C . LEU A 1 336 ? 16.206 0.512 -4.118 1.00 93.19 336 LEU A C 1
ATOM 2602 O O . LEU A 1 336 ? 14.982 0.410 -4.043 1.00 93.19 336 LEU A O 1
ATOM 2606 N N . ILE A 1 337 ? 16.944 1.096 -3.169 1.00 92.75 337 ILE A N 1
ATOM 2607 C CA . ILE A 1 337 ? 16.398 1.610 -1.903 1.00 92.75 337 ILE A CA 1
ATOM 2608 C C . ILE A 1 337 ? 15.287 2.654 -2.142 1.00 92.75 337 ILE A C 1
ATOM 2610 O O . ILE A 1 337 ? 14.158 2.421 -1.695 1.00 92.75 337 ILE A O 1
ATOM 2614 N N . PRO A 1 338 ? 15.536 3.773 -2.857 1.00 91.75 338 PRO A N 1
ATOM 2615 C CA . PRO A 1 338 ? 14.515 4.786 -3.096 1.00 91.75 338 PRO A CA 1
ATOM 2616 C C . PRO A 1 338 ? 13.376 4.294 -3.993 1.00 91.75 338 PRO A C 1
ATOM 2618 O O . PRO A 1 338 ? 12.250 4.731 -3.778 1.00 91.75 338 PRO A O 1
ATOM 2621 N N . ARG A 1 339 ? 13.596 3.365 -4.942 1.00 92.38 339 ARG A N 1
ATOM 2622 C CA . ARG A 1 339 ? 12.486 2.788 -5.733 1.00 92.38 339 ARG A CA 1
ATOM 2623 C C . ARG A 1 339 ? 11.523 1.989 -4.861 1.00 92.38 339 ARG A C 1
ATOM 2625 O O . ARG A 1 339 ? 10.313 2.182 -4.951 1.00 92.38 339 ARG A O 1
ATOM 2632 N N . VAL A 1 340 ? 12.046 1.096 -4.018 1.00 94.00 340 VAL A N 1
ATOM 2633 C CA . VAL A 1 340 ? 11.199 0.227 -3.188 1.00 94.00 340 VAL A CA 1
ATOM 2634 C C . VAL A 1 340 ? 10.466 1.044 -2.122 1.00 94.00 340 VAL A C 1
ATOM 2636 O O . VAL A 1 340 ? 9.249 0.912 -1.995 1.00 94.00 340 VAL A O 1
ATOM 2639 N N . LEU A 1 341 ? 11.169 1.935 -1.411 1.00 91.88 341 LEU A N 1
ATOM 2640 C CA . LEU A 1 341 ? 10.551 2.826 -0.419 1.00 91.88 341 LEU A CA 1
ATOM 2641 C C . LEU A 1 341 ? 9.570 3.812 -1.064 1.00 91.88 341 LEU A C 1
ATOM 2643 O O . LEU A 1 341 ? 8.456 3.995 -0.574 1.00 91.88 341 LEU A O 1
ATOM 2647 N N . GLY A 1 342 ? 9.957 4.404 -2.195 1.00 92.31 342 GLY A N 1
ATOM 2648 C CA . GLY A 1 342 ? 9.135 5.340 -2.955 1.00 92.31 342 GLY A CA 1
ATOM 2649 C C . GLY A 1 342 ? 7.848 4.720 -3.494 1.00 92.31 342 GLY A C 1
ATOM 2650 O O . GLY A 1 342 ? 6.888 5.450 -3.725 1.00 92.31 342 GLY A O 1
ATOM 2651 N N . SER A 1 343 ? 7.765 3.389 -3.617 1.00 93.81 343 SER A N 1
ATOM 2652 C CA . SER A 1 343 ? 6.541 2.713 -4.067 1.00 93.81 343 SER A CA 1
ATOM 2653 C C . SER A 1 343 ? 5.337 2.941 -3.145 1.00 93.81 343 SER A C 1
ATOM 2655 O O . SER A 1 343 ? 4.206 2.881 -3.626 1.00 93.81 343 SER A O 1
ATOM 2657 N N . VAL A 1 344 ? 5.547 3.294 -1.866 1.00 93.88 344 VAL A N 1
ATOM 2658 C CA . VAL A 1 344 ? 4.467 3.705 -0.946 1.00 93.88 344 VAL A CA 1
ATOM 2659 C C . VAL A 1 344 ? 3.749 4.957 -1.460 1.00 93.88 344 VAL A C 1
ATOM 2661 O O . VAL A 1 344 ? 2.530 5.044 -1.360 1.00 93.88 344 VAL A O 1
ATOM 2664 N N . ALA A 1 345 ? 4.495 5.898 -2.045 1.00 94.25 345 ALA A N 1
ATOM 2665 C CA . ALA A 1 345 ? 3.980 7.099 -2.708 1.00 94.25 345 ALA A CA 1
ATOM 2666 C C . ALA A 1 345 ? 3.810 6.921 -4.234 1.00 94.25 345 ALA A C 1
ATOM 2668 O O . ALA A 1 345 ? 3.430 7.862 -4.924 1.00 94.25 345 ALA A O 1
ATOM 2669 N N . GLY A 1 346 ? 4.092 5.723 -4.753 1.00 95.88 346 GLY A N 1
ATOM 2670 C CA . GLY A 1 346 ? 3.986 5.334 -6.159 1.00 95.88 346 GLY A CA 1
ATOM 2671 C C . GLY A 1 346 ? 2.995 4.183 -6.318 1.00 95.88 346 GLY A C 1
ATOM 2672 O O . GLY A 1 346 ? 1.810 4.361 -6.039 1.00 95.88 346 GLY A O 1
ATOM 2673 N N . HIS A 1 347 ? 3.475 3.000 -6.729 1.00 97.00 347 HIS A N 1
ATOM 2674 C CA . HIS A 1 347 ? 2.643 1.817 -7.005 1.00 97.00 347 HIS A CA 1
ATOM 2675 C C . HIS A 1 347 ? 1.550 1.552 -5.971 1.00 97.00 347 HIS A C 1
ATOM 2677 O O . HIS A 1 347 ? 0.383 1.406 -6.334 1.00 97.00 347 HIS A O 1
ATOM 2683 N N . MET A 1 348 ? 1.890 1.537 -4.682 1.00 98.44 348 MET A N 1
ATOM 2684 C CA . MET A 1 348 ? 0.910 1.269 -3.631 1.00 98.44 348 MET A CA 1
ATOM 2685 C C . MET A 1 348 ? -0.099 2.410 -3.456 1.00 98.44 348 MET A C 1
ATOM 2687 O O . MET A 1 348 ? -1.235 2.150 -3.076 1.00 98.44 348 MET A O 1
ATOM 2691 N N . ALA A 1 349 ? 0.264 3.660 -3.747 1.00 98.19 349 ALA A N 1
ATOM 2692 C CA . ALA A 1 349 ? -0.634 4.798 -3.583 1.00 98.19 349 ALA A CA 1
ATOM 2693 C C . ALA A 1 349 ? -1.785 4.784 -4.592 1.00 98.19 349 ALA A C 1
ATOM 2695 O O . ALA A 1 349 ? -2.953 4.766 -4.194 1.00 98.19 349 ALA A O 1
ATOM 2696 N N . TYR A 1 350 ? -1.480 4.747 -5.890 1.00 97.56 350 TYR A N 1
ATOM 2697 C CA . TYR A 1 350 ? -2.527 4.744 -6.915 1.00 97.56 350 TYR A CA 1
ATOM 2698 C C . TYR A 1 350 ? -3.258 3.394 -7.002 1.00 97.56 350 TYR A C 1
ATOM 2700 O O . TYR A 1 350 ? -4.482 3.389 -7.148 1.00 97.56 350 TYR A O 1
ATOM 2708 N N . SER A 1 351 ? -2.573 2.265 -6.765 1.00 98.56 351 SER A N 1
ATOM 2709 C CA . SER A 1 351 ? -3.255 0.964 -6.661 1.00 98.56 351 SER A CA 1
ATOM 2710 C C . SER A 1 351 ? -4.157 0.925 -5.4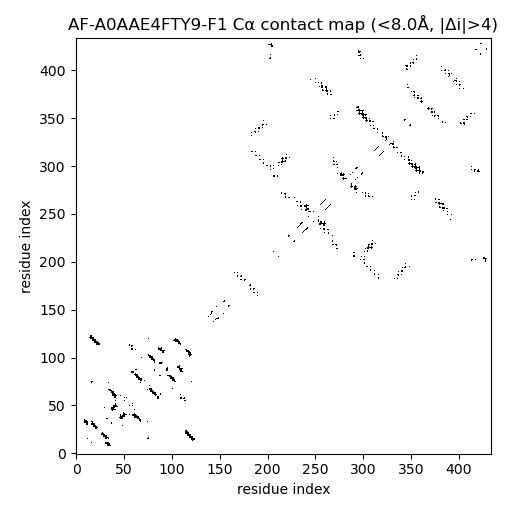32 1.00 98.56 351 SER A C 1
ATOM 2712 O O . SER A 1 351 ? -5.283 0.446 -5.504 1.00 98.56 351 SER A O 1
ATOM 2714 N N . GLY A 1 352 ? -3.702 1.470 -4.299 1.00 98.50 352 GLY A N 1
ATOM 2715 C CA . GLY A 1 352 ? -4.500 1.588 -3.080 1.00 98.50 352 GLY A CA 1
ATOM 2716 C C . GLY A 1 352 ? -5.751 2.440 -3.289 1.00 98.50 352 GLY A C 1
ATOM 2717 O O . GLY A 1 352 ? -6.831 2.039 -2.859 1.00 98.50 352 GLY A O 1
ATOM 2718 N N . TYR A 1 353 ? -5.645 3.553 -4.024 1.00 98.62 353 TYR A N 1
ATOM 2719 C CA . TYR A 1 353 ? -6.804 4.347 -4.442 1.00 98.62 353 TYR A CA 1
ATOM 2720 C C . TYR A 1 353 ? -7.780 3.534 -5.304 1.00 98.62 353 TYR A C 1
ATOM 2722 O O . TYR A 1 353 ? -8.988 3.539 -5.054 1.00 98.62 353 TYR A O 1
ATOM 2730 N N . PHE A 1 354 ? -7.284 2.786 -6.293 1.00 98.75 354 PHE A N 1
ATOM 2731 C CA . PHE A 1 354 ? -8.170 1.963 -7.110 1.00 98.75 354 PHE A CA 1
ATOM 2732 C C . PHE A 1 354 ? -8.811 0.831 -6.289 1.00 98.75 354 PHE A C 1
ATOM 2734 O O . PHE A 1 354 ? -10.016 0.594 -6.388 1.00 98.75 354 PHE A O 1
ATOM 2741 N N . GLY A 1 355 ? -8.051 0.207 -5.387 1.00 98.69 355 GLY A N 1
ATOM 2742 C CA . GLY A 1 355 ? -8.539 -0.754 -4.400 1.00 98.69 355 GLY A CA 1
ATOM 2743 C C . GLY A 1 355 ? -9.652 -0.183 -3.519 1.00 98.69 355 GLY A C 1
ATOM 2744 O O . GLY A 1 355 ? -10.683 -0.832 -3.335 1.00 98.69 355 GLY A O 1
ATOM 2745 N N . TYR A 1 356 ? -9.499 1.056 -3.042 1.00 98.69 356 TYR A N 1
ATOM 2746 C CA . TYR A 1 356 ? -10.555 1.789 -2.340 1.00 98.69 356 TYR A CA 1
ATOM 2747 C C . TYR A 1 356 ? -11.836 1.861 -3.180 1.00 98.69 356 TYR A C 1
ATOM 2749 O O . TYR A 1 356 ? -12.906 1.513 -2.681 1.00 98.69 356 TYR A O 1
ATOM 2757 N N . CYS A 1 357 ? -11.741 2.247 -4.457 1.00 98.75 357 CYS A N 1
ATOM 2758 C CA . CYS A 1 357 ? -12.888 2.311 -5.365 1.00 98.75 357 CYS A CA 1
ATOM 2759 C C . CYS A 1 357 ? -13.522 0.934 -5.615 1.00 98.75 357 CYS A C 1
ATOM 2761 O O . CYS A 1 357 ? -14.748 0.834 -5.627 1.00 98.75 357 CYS A O 1
ATOM 2763 N N . ILE A 1 358 ? -12.728 -0.136 -5.745 1.00 98.62 358 ILE A N 1
ATOM 2764 C CA . ILE A 1 358 ? -13.250 -1.506 -5.869 1.00 98.62 358 ILE A CA 1
ATOM 2765 C C . ILE A 1 358 ? -14.066 -1.874 -4.626 1.00 98.62 358 ILE A C 1
ATOM 2767 O O . ILE A 1 358 ? -15.208 -2.313 -4.751 1.00 98.62 358 ILE A O 1
ATOM 2771 N N . GLY A 1 359 ? -13.534 -1.641 -3.424 1.00 97.75 359 GLY A N 1
ATOM 2772 C CA . GLY A 1 359 ? -14.272 -1.902 -2.187 1.00 97.75 359 GLY A CA 1
ATOM 2773 C C . GLY A 1 359 ? -15.480 -0.976 -1.991 1.00 97.75 359 GLY A C 1
ATOM 2774 O O . GLY A 1 359 ? -16.514 -1.409 -1.485 1.00 97.75 359 GLY A O 1
ATOM 2775 N N . LEU A 1 360 ? -15.411 0.273 -2.456 1.00 97.62 360 LEU A N 1
ATOM 2776 C CA . LEU A 1 360 ? -16.536 1.212 -2.440 1.00 97.62 360 LEU A CA 1
ATOM 2777 C C . LEU A 1 360 ? -17.661 0.760 -3.382 1.00 97.62 360 LEU A C 1
ATOM 2779 O O . LEU A 1 360 ? -18.836 0.837 -3.027 1.00 97.62 360 LEU A O 1
ATOM 2783 N N . ALA A 1 361 ? -17.318 0.221 -4.552 1.00 97.94 361 ALA A N 1
ATOM 2784 C CA . ALA A 1 361 ? -18.272 -0.343 -5.500 1.00 97.94 361 ALA A CA 1
ATOM 2785 C C . ALA A 1 361 ? -19.040 -1.552 -4.926 1.00 97.94 361 ALA A C 1
ATOM 2787 O O . ALA A 1 361 ? -20.162 -1.825 -5.362 1.00 97.94 361 ALA A O 1
ATOM 2788 N N . VAL A 1 362 ? -18.477 -2.245 -3.924 1.00 95.81 362 VAL A N 1
ATOM 2789 C CA . VAL A 1 362 ? -19.186 -3.289 -3.164 1.00 95.81 362 VAL A CA 1
ATOM 2790 C C . VAL A 1 362 ? -20.281 -2.692 -2.280 1.00 95.81 362 VAL A C 1
ATOM 2792 O O . VAL A 1 362 ? -21.382 -3.242 -2.239 1.00 95.81 362 VAL A O 1
ATOM 2795 N N . LEU A 1 363 ? -20.010 -1.560 -1.622 1.00 93.00 363 LEU A N 1
ATOM 2796 C CA . LEU A 1 363 ? -20.974 -0.874 -0.753 1.00 93.00 363 LEU A CA 1
ATOM 2797 C C . LEU A 1 363 ? -22.087 -0.163 -1.542 1.00 93.00 363 LEU A C 1
ATOM 2799 O O . LEU A 1 363 ? -23.216 -0.074 -1.067 1.00 93.00 363 LEU A O 1
ATOM 2803 N N . TYR A 1 364 ? -21.793 0.307 -2.759 1.00 96.00 364 TYR A N 1
ATOM 2804 C CA . TYR A 1 364 ? -22.722 1.082 -3.593 1.00 96.00 364 TYR A CA 1
ATOM 2805 C C . TYR A 1 364 ? -23.033 0.376 -4.932 1.00 96.00 364 TYR A C 1
ATOM 2807 O O . TYR A 1 364 ? -22.665 0.864 -6.005 1.00 96.00 364 TYR A O 1
ATOM 2815 N N . PRO A 1 365 ? -23.769 -0.757 -4.926 1.00 94.75 365 PRO A N 1
ATOM 2816 C CA . PRO A 1 365 ? -23.945 -1.617 -6.103 1.00 94.75 365 PRO A CA 1
ATOM 2817 C C . PRO A 1 365 ? -24.676 -0.953 -7.278 1.00 94.75 365 PRO A C 1
ATOM 2819 O O . PRO A 1 365 ? -24.466 -1.352 -8.424 1.00 94.75 365 PRO A O 1
ATOM 2822 N N . ARG A 1 366 ? -25.511 0.066 -7.023 1.00 97.50 366 ARG A N 1
ATOM 2823 C CA . ARG A 1 366 ? -26.199 0.838 -8.076 1.00 97.50 366 ARG A CA 1
ATOM 2824 C C . ARG A 1 366 ? -25.240 1.710 -8.894 1.00 97.50 366 ARG A C 1
ATOM 2826 O O . ARG A 1 366 ? -25.496 1.939 -10.066 1.00 97.50 366 ARG A O 1
ATOM 2833 N N . GLN A 1 367 ? -24.137 2.160 -8.294 1.00 97.56 367 GLN A N 1
ATOM 2834 C CA . GLN A 1 367 ? -23.158 3.060 -8.919 1.00 97.56 367 GLN A CA 1
ATOM 2835 C C . GLN A 1 367 ? -21.822 2.363 -9.225 1.00 97.56 367 GLN A C 1
ATOM 2837 O O . GLN A 1 367 ? -20.873 3.008 -9.664 1.00 97.56 367 GLN A O 1
ATOM 2842 N N . ARG A 1 368 ? -21.734 1.041 -9.022 1.00 96.88 368 ARG A N 1
ATOM 2843 C CA . ARG A 1 368 ? -20.479 0.274 -9.096 1.00 96.88 368 ARG A CA 1
ATOM 2844 C C . ARG A 1 368 ? -19.672 0.512 -10.370 1.00 96.88 368 ARG A C 1
ATOM 2846 O O . ARG A 1 368 ? -18.465 0.670 -10.288 1.00 96.88 368 ARG A O 1
ATOM 2853 N N . TRP A 1 369 ? -20.321 0.575 -11.530 1.00 97.56 369 TRP A N 1
ATOM 2854 C CA . TRP A 1 369 ? -19.622 0.737 -12.807 1.00 97.56 369 TRP A CA 1
ATOM 2855 C C . TRP A 1 369 ? -19.004 2.125 -12.958 1.00 97.56 369 TRP A C 1
ATOM 2857 O O . TRP A 1 369 ? -17.876 2.239 -13.424 1.00 97.56 369 TRP A O 1
ATOM 2867 N N . PHE A 1 370 ? -19.703 3.161 -12.487 1.00 98.38 370 PHE A N 1
ATOM 2868 C CA . PHE A 1 370 ? -19.163 4.515 -12.436 1.00 98.38 370 PHE A CA 1
ATOM 2869 C C . PHE A 1 370 ? -17.974 4.599 -11.472 1.00 98.38 370 PHE A C 1
ATOM 2871 O O . PHE A 1 370 ? -16.925 5.115 -11.839 1.00 98.38 370 PHE A O 1
ATOM 2878 N N . ILE A 1 371 ? -18.107 4.030 -10.269 1.00 98.38 371 ILE A N 1
ATOM 2879 C CA . ILE A 1 371 ? -17.042 4.031 -9.254 1.00 98.38 371 ILE A CA 1
ATOM 2880 C C . ILE A 1 371 ? -15.793 3.298 -9.760 1.00 98.38 371 ILE A C 1
ATOM 2882 O O . ILE A 1 371 ? -14.684 3.797 -9.588 1.00 98.38 371 ILE A O 1
ATOM 2886 N N . LEU A 1 372 ? -15.962 2.130 -10.390 1.00 98.44 372 LEU A N 1
ATOM 2887 C CA . LEU A 1 372 ? -14.853 1.359 -10.956 1.00 98.44 372 LEU A CA 1
ATOM 2888 C C . LEU A 1 372 ? -14.173 2.111 -12.106 1.00 98.44 372 LEU A C 1
ATOM 2890 O O . LEU A 1 372 ? -12.950 2.202 -12.120 1.00 98.44 372 LEU A O 1
ATOM 2894 N N . GLY A 1 373 ? -14.952 2.683 -13.030 1.00 98.44 373 GLY A N 1
ATOM 2895 C CA . GLY A 1 373 ? -14.415 3.462 -14.147 1.00 98.44 373 GLY A CA 1
ATOM 2896 C C . GLY A 1 373 ? -13.656 4.706 -13.683 1.00 98.44 373 GLY A C 1
ATOM 2897 O O . GLY A 1 373 ? -12.534 4.940 -14.123 1.00 98.44 373 GLY A O 1
ATOM 2898 N N . LEU A 1 374 ? -14.226 5.462 -12.739 1.00 98.19 374 LEU A N 1
ATOM 2899 C CA . LEU A 1 374 ? -13.581 6.636 -12.150 1.00 98.19 374 LEU A CA 1
ATOM 2900 C C . LEU A 1 374 ? -12.305 6.255 -11.389 1.00 98.19 374 LEU A C 1
ATOM 2902 O O . LEU A 1 374 ? -11.276 6.905 -11.556 1.00 98.19 374 LEU A O 1
ATOM 2906 N N . GLY A 1 375 ? -12.368 5.192 -10.583 1.00 98.25 375 GLY A N 1
ATOM 2907 C CA . GLY A 1 375 ? -11.232 4.686 -9.818 1.00 98.25 375 GLY A CA 1
ATOM 2908 C C . GLY A 1 375 ? -10.052 4.316 -10.711 1.00 98.25 375 GLY A C 1
ATOM 2909 O O . GLY A 1 375 ? -8.931 4.762 -10.473 1.00 98.25 375 GLY A O 1
ATOM 2910 N N . TRP A 1 376 ? -10.330 3.556 -11.771 1.00 98.69 376 TRP A N 1
ATOM 2911 C CA . TRP A 1 376 ? -9.327 3.137 -12.745 1.00 98.69 376 TRP A CA 1
ATOM 2912 C C . TRP A 1 376 ? -8.729 4.327 -13.501 1.00 98.69 376 TRP A C 1
ATOM 2914 O O . TRP A 1 376 ? -7.511 4.437 -13.614 1.00 98.69 376 TRP A O 1
ATOM 2924 N N . PHE A 1 377 ? -9.577 5.258 -13.952 1.00 98.69 377 PHE A N 1
ATOM 2925 C CA . PHE A 1 377 ? -9.150 6.460 -14.665 1.00 98.69 377 PHE A CA 1
ATOM 2926 C C . PHE A 1 377 ? -8.227 7.344 -13.817 1.00 98.69 377 PHE A C 1
ATOM 2928 O O . PHE A 1 377 ? -7.157 7.733 -14.276 1.00 98.69 377 PHE A O 1
ATOM 2935 N N . VAL A 1 378 ? -8.610 7.645 -12.572 1.00 98.38 378 VAL A N 1
ATOM 2936 C CA . VAL A 1 378 ? -7.818 8.513 -11.683 1.00 98.38 378 VAL A CA 1
ATOM 2937 C C . VAL A 1 378 ? -6.501 7.846 -11.285 1.00 98.38 378 VAL A C 1
ATOM 2939 O O . VAL A 1 378 ? -5.464 8.510 -11.291 1.00 98.38 378 VAL A O 1
ATOM 2942 N N . ALA A 1 379 ? -6.507 6.541 -10.992 1.00 98.50 379 ALA A N 1
ATOM 2943 C CA . ALA A 1 379 ? -5.278 5.803 -10.708 1.00 98.50 379 ALA A CA 1
ATOM 2944 C C . ALA A 1 379 ? -4.317 5.830 -11.910 1.00 98.50 379 ALA A C 1
ATOM 2946 O O . ALA A 1 379 ? -3.143 6.169 -11.753 1.00 98.50 379 ALA A O 1
ATOM 2947 N N . ALA A 1 380 ? -4.831 5.583 -13.120 1.00 98.69 380 ALA A N 1
ATOM 2948 C CA . ALA A 1 380 ? -4.056 5.659 -14.355 1.00 98.69 380 ALA A CA 1
ATOM 2949 C C . ALA A 1 380 ? -3.523 7.073 -14.637 1.00 98.69 380 ALA A C 1
ATOM 2951 O O . ALA A 1 380 ? -2.392 7.212 -15.094 1.00 98.69 380 ALA A O 1
ATOM 2952 N N . LEU A 1 381 ? -4.297 8.120 -14.333 1.00 98.50 381 LEU A N 1
ATOM 2953 C CA . LEU A 1 381 ? -3.896 9.519 -14.509 1.00 98.50 381 LEU A CA 1
ATOM 2954 C C . LEU A 1 381 ? -2.687 9.878 -13.636 1.00 98.50 381 LEU A C 1
ATOM 2956 O O . LEU A 1 381 ? -1.718 10.464 -14.116 1.00 98.50 381 LEU A O 1
ATOM 2960 N N . ILE A 1 382 ? -2.731 9.503 -12.356 1.00 98.00 382 ILE A N 1
ATOM 2961 C CA . ILE A 1 382 ? -1.649 9.775 -11.399 1.00 98.00 382 ILE A CA 1
ATOM 2962 C C . ILE A 1 382 ? -0.409 8.956 -11.753 1.00 98.00 382 ILE A C 1
ATOM 2964 O O . ILE A 1 382 ? 0.704 9.475 -11.707 1.00 98.00 382 ILE A O 1
ATOM 2968 N N . HIS A 1 383 ? -0.595 7.702 -12.161 1.00 98.25 383 HIS A N 1
ATOM 2969 C CA . HIS A 1 383 ? 0.495 6.859 -12.633 1.00 98.25 383 HIS A CA 1
ATOM 2970 C C . HIS A 1 383 ? 1.151 7.449 -13.897 1.00 98.25 383 HIS A C 1
ATOM 2972 O O . HIS A 1 383 ? 2.370 7.617 -13.950 1.00 98.25 383 HIS A O 1
ATOM 2978 N N . ALA A 1 384 ? 0.365 7.871 -14.889 1.00 98.19 384 ALA A N 1
ATOM 2979 C CA . ALA A 1 384 ? 0.886 8.542 -16.080 1.00 98.19 384 ALA A CA 1
ATOM 2980 C C . ALA A 1 384 ? 1.690 9.795 -15.723 1.00 98.19 384 ALA A C 1
ATOM 2982 O O . ALA A 1 384 ? 2.785 10.011 -16.248 1.00 98.19 384 ALA A O 1
ATOM 2983 N N . LEU A 1 385 ? 1.174 10.596 -14.787 1.00 97.38 385 LEU A N 1
ATOM 2984 C CA . LEU A 1 385 ? 1.843 11.796 -14.305 1.00 97.38 385 LEU A CA 1
ATOM 2985 C C . LEU A 1 385 ? 3.165 11.470 -13.600 1.00 97.38 385 LEU A C 1
ATOM 2987 O O . LEU A 1 385 ? 4.136 12.202 -13.789 1.00 97.38 385 LEU A O 1
ATOM 2991 N N . TRP A 1 386 ? 3.225 10.366 -12.847 1.00 96.88 386 TRP A N 1
ATOM 2992 C CA . TRP A 1 386 ? 4.449 9.878 -12.207 1.00 96.88 386 TRP A CA 1
ATOM 2993 C C . TRP A 1 386 ? 5.510 9.538 -13.254 1.00 96.88 386 TRP A C 1
ATOM 2995 O O . TRP A 1 386 ? 6.609 10.090 -13.214 1.00 96.88 386 TRP A O 1
ATOM 3005 N N . ASN A 1 387 ? 5.168 8.704 -14.239 1.00 95.56 387 ASN A N 1
ATOM 3006 C CA . ASN A 1 387 ? 6.114 8.261 -15.269 1.00 95.56 387 ASN A CA 1
ATOM 3007 C C . ASN A 1 387 ? 6.579 9.417 -16.160 1.00 95.56 387 ASN A C 1
ATOM 3009 O O . ASN A 1 387 ? 7.771 9.546 -16.447 1.00 95.56 387 ASN A O 1
ATOM 3013 N N . THR A 1 388 ? 5.659 10.302 -16.547 1.00 96.81 388 THR A N 1
ATOM 3014 C CA . THR A 1 388 ? 5.985 11.473 -17.373 1.00 96.81 388 THR A CA 1
ATOM 3015 C C . THR A 1 388 ? 6.891 12.440 -16.618 1.00 96.81 388 THR A C 1
ATOM 3017 O O . THR A 1 388 ? 7.891 12.899 -17.168 1.00 96.81 388 THR A O 1
ATOM 3020 N N . SER A 1 389 ? 6.595 12.705 -15.340 1.00 95.69 389 SER A N 1
ATOM 3021 C CA . SER A 1 389 ? 7.409 13.591 -14.500 1.00 95.69 389 SER A CA 1
ATOM 3022 C C . SER A 1 389 ? 8.794 13.011 -14.220 1.00 95.69 389 SER A C 1
ATOM 3024 O O . SER A 1 389 ? 9.777 13.741 -14.323 1.00 95.69 389 SER A O 1
ATOM 3026 N N . ALA A 1 390 ? 8.891 11.706 -13.938 1.00 92.81 390 ALA A N 1
ATOM 3027 C CA . ALA A 1 390 ? 10.173 11.016 -13.782 1.00 92.81 390 ALA A CA 1
ATOM 3028 C C . ALA A 1 390 ? 11.033 11.129 -15.046 1.00 92.81 390 ALA A C 1
ATOM 3030 O O . ALA A 1 390 ? 12.225 11.411 -14.966 1.00 92.81 390 ALA A O 1
ATOM 3031 N N . THR A 1 391 ? 10.412 10.933 -16.211 1.00 92.69 391 THR A N 1
ATOM 3032 C CA . THR A 1 391 ? 11.097 10.957 -17.508 1.00 92.69 391 THR A CA 1
ATOM 3033 C C . THR A 1 391 ? 11.523 12.373 -17.905 1.00 92.69 391 THR A C 1
ATOM 3035 O O . THR A 1 391 ? 12.622 12.562 -18.413 1.00 92.69 391 THR A O 1
ATOM 3038 N N . SER A 1 392 ? 10.673 13.375 -17.659 1.00 92.94 392 SER A N 1
ATOM 3039 C CA . SER A 1 392 ? 10.891 14.752 -18.130 1.00 92.94 392 SER A CA 1
ATOM 3040 C C . SER A 1 392 ? 11.732 15.604 -17.178 1.00 92.94 392 SER A C 1
ATOM 3042 O O . SER A 1 392 ? 12.445 16.497 -17.625 1.00 92.94 392 SER A O 1
ATOM 3044 N N . PHE A 1 393 ? 11.644 15.355 -15.868 1.00 92.44 393 PHE A N 1
ATOM 3045 C CA . PHE A 1 393 ? 12.236 16.217 -14.835 1.00 92.44 393 PHE A CA 1
ATOM 3046 C C . PHE A 1 393 ? 13.086 15.449 -13.810 1.00 92.44 393 PHE A C 1
ATOM 3048 O O . PHE A 1 393 ? 13.533 16.025 -12.814 1.00 92.44 393 PHE A O 1
ATOM 3055 N N . GLY A 1 394 ? 13.301 14.146 -14.017 1.00 89.25 394 GLY A N 1
ATOM 3056 C CA . GLY A 1 394 ? 14.067 13.306 -13.102 1.00 89.25 394 GLY A CA 1
ATOM 3057 C C . GLY A 1 394 ? 13.441 13.214 -11.699 1.00 89.25 394 GLY A C 1
ATOM 3058 O O . GLY A 1 394 ? 12.228 13.376 -11.536 1.00 89.25 394 GLY A O 1
ATOM 3059 N N . PRO A 1 395 ? 14.255 12.975 -10.652 1.00 87.00 395 PRO A N 1
ATOM 3060 C CA . PRO A 1 395 ? 13.762 12.810 -9.282 1.00 87.00 395 PRO A CA 1
ATOM 3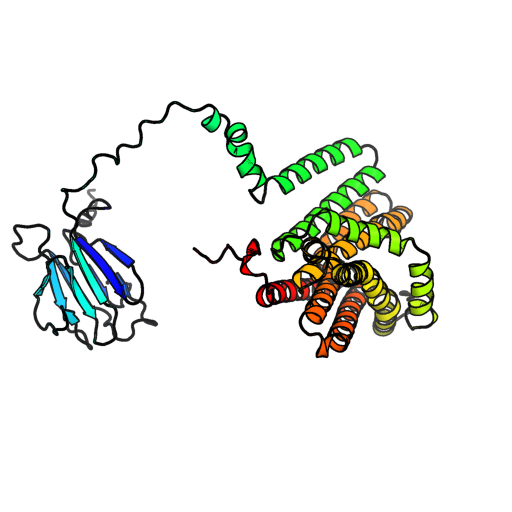061 C C . PRO A 1 395 ? 12.998 14.020 -8.723 1.00 87.00 395 PRO A C 1
ATOM 3063 O O . PRO A 1 395 ? 12.087 13.842 -7.919 1.00 87.00 395 PRO A O 1
ATOM 3066 N N . LEU A 1 396 ? 13.323 15.246 -9.152 1.00 89.38 396 LEU A N 1
ATOM 3067 C CA . LEU A 1 396 ? 12.628 16.453 -8.684 1.00 89.38 396 LEU A CA 1
ATOM 3068 C C . LEU A 1 396 ? 11.173 16.505 -9.171 1.00 89.38 396 LEU A C 1
ATOM 3070 O O . LEU A 1 396 ? 10.295 16.929 -8.421 1.00 89.38 396 LEU A O 1
ATOM 3074 N N . GLY A 1 397 ? 10.898 15.999 -10.379 1.00 86.44 397 GLY A N 1
ATOM 3075 C CA . GLY A 1 397 ? 9.534 15.876 -10.903 1.00 86.44 397 GLY A CA 1
ATOM 3076 C C . GLY A 1 397 ? 8.642 14.950 -10.076 1.00 86.44 397 GLY A C 1
ATOM 3077 O O . GLY A 1 397 ? 7.422 15.107 -10.070 1.00 86.44 397 GLY A O 1
ATOM 3078 N N . LEU A 1 398 ? 9.235 14.008 -9.339 1.00 91.62 398 LEU A N 1
ATOM 3079 C CA . LEU A 1 398 ? 8.494 13.049 -8.522 1.00 91.62 398 LEU A CA 1
ATOM 3080 C C . LEU A 1 398 ? 7.999 13.630 -7.199 1.00 91.62 398 LEU A C 1
ATOM 3082 O O . LEU A 1 398 ? 7.066 13.077 -6.624 1.00 91.62 398 LEU A O 1
ATOM 3086 N N . VAL A 1 399 ? 8.570 14.738 -6.716 1.00 91.31 399 VAL A N 1
ATOM 3087 C CA . VAL A 1 399 ? 8.205 15.310 -5.409 1.00 91.31 399 VAL A CA 1
ATOM 3088 C C . VAL A 1 399 ? 6.726 15.700 -5.383 1.00 91.31 399 VAL A C 1
ATOM 3090 O O . VAL A 1 399 ? 5.982 15.247 -4.515 1.00 91.31 399 VAL A O 1
ATOM 3093 N N . GLY A 1 400 ? 6.277 16.487 -6.365 1.00 90.44 400 GLY A N 1
ATOM 3094 C CA . GLY A 1 400 ? 4.886 16.942 -6.430 1.00 90.44 400 GLY A CA 1
ATOM 3095 C C . GLY A 1 400 ? 3.900 15.790 -6.631 1.00 90.44 400 GLY A C 1
ATOM 3096 O O . GLY A 1 400 ? 2.896 15.697 -5.925 1.00 90.44 400 GLY A O 1
ATOM 3097 N N . VAL A 1 401 ? 4.213 14.874 -7.552 1.00 94.31 401 VAL A N 1
ATOM 3098 C CA . VAL A 1 401 ? 3.336 13.736 -7.867 1.00 94.31 401 VAL A CA 1
ATOM 3099 C C . VAL A 1 401 ? 3.268 12.743 -6.709 1.00 94.31 401 VAL A C 1
ATOM 3101 O O . VAL A 1 401 ? 2.187 12.261 -6.385 1.00 94.31 401 VAL A O 1
ATOM 3104 N N . GLY A 1 402 ? 4.393 12.471 -6.047 1.00 94.44 402 GLY A N 1
ATOM 3105 C CA . GLY A 1 402 ? 4.449 11.571 -4.900 1.00 94.44 402 GLY A CA 1
ATOM 3106 C C . GLY A 1 402 ? 3.717 12.114 -3.681 1.00 94.44 402 GLY A C 1
ATOM 3107 O O . GLY A 1 402 ? 2.975 11.367 -3.045 1.00 94.44 402 GLY A O 1
ATOM 3108 N N . ILE A 1 403 ? 3.840 13.414 -3.388 1.00 95.00 403 ILE A N 1
ATOM 3109 C CA . ILE A 1 403 ? 3.050 14.057 -2.326 1.00 95.00 403 ILE A CA 1
ATOM 3110 C C . ILE A 1 403 ? 1.555 13.946 -2.641 1.00 95.00 403 ILE A C 1
ATOM 3112 O O . ILE A 1 403 ? 0.780 13.547 -1.773 1.00 95.00 403 ILE A O 1
ATOM 3116 N N . LEU A 1 404 ? 1.152 14.241 -3.882 1.00 94.88 404 LEU A N 1
ATOM 3117 C CA . LEU A 1 404 ? -0.241 14.126 -4.318 1.00 94.88 404 LEU A CA 1
ATOM 3118 C C . LEU A 1 404 ? -0.768 12.689 -4.177 1.00 94.88 404 LEU A C 1
ATOM 3120 O O . LEU A 1 404 ? -1.832 12.477 -3.596 1.00 94.88 404 LEU A O 1
ATOM 3124 N N . ALA A 1 405 ? -0.023 11.703 -4.677 1.00 97.00 405 ALA A N 1
ATOM 3125 C CA . ALA A 1 405 ? -0.405 10.296 -4.625 1.00 97.00 405 ALA A CA 1
ATOM 3126 C C . ALA A 1 405 ? -0.510 9.792 -3.176 1.00 97.00 405 ALA A C 1
ATOM 3128 O O . ALA A 1 405 ? -1.498 9.154 -2.806 1.00 97.00 405 ALA A O 1
ATOM 3129 N N . TYR A 1 406 ? 0.459 10.133 -2.325 1.00 95.94 406 TYR A N 1
ATOM 3130 C CA . TYR A 1 406 ? 0.444 9.764 -0.913 1.00 95.94 406 TYR A CA 1
ATOM 3131 C C . TYR A 1 406 ? -0.696 10.438 -0.135 1.00 95.94 406 TYR A C 1
ATOM 3133 O O . TYR A 1 406 ? -1.366 9.790 0.677 1.00 95.94 406 TYR A O 1
ATOM 3141 N N . ALA A 1 407 ? -0.964 11.720 -0.398 1.00 96.06 407 ALA A N 1
ATOM 3142 C CA . ALA A 1 407 ? -2.096 12.431 0.188 1.00 96.06 407 ALA A CA 1
ATOM 3143 C C . ALA A 1 407 ? -3.425 11.780 -0.218 1.00 96.06 407 ALA A C 1
ATOM 3145 O O . ALA A 1 407 ? -4.300 11.589 0.627 1.00 96.06 407 ALA A O 1
ATOM 3146 N N . LEU A 1 408 ? -3.555 11.366 -1.482 1.00 96.12 408 LEU A N 1
ATOM 3147 C CA . LEU A 1 408 ? -4.736 10.669 -1.981 1.00 96.12 408 LEU A CA 1
ATOM 3148 C C . LEU A 1 408 ? -4.926 9.293 -1.322 1.00 96.12 408 LEU A C 1
ATOM 3150 O O . LEU A 1 408 ? -6.037 8.963 -0.892 1.00 96.12 408 LEU A O 1
ATOM 3154 N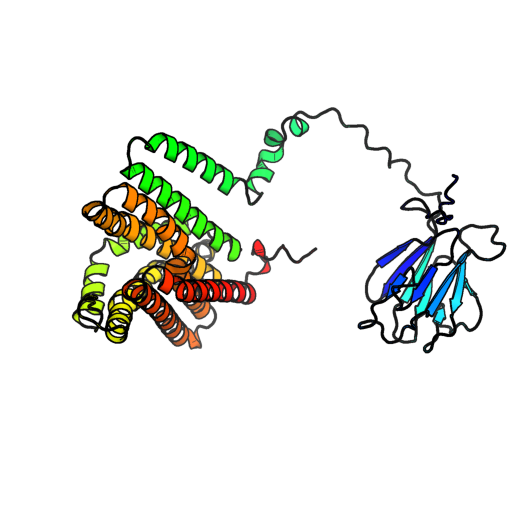 N . LEU A 1 409 ? -3.857 8.503 -1.189 1.00 97.06 409 LEU A N 1
ATOM 3155 C CA . LEU A 1 409 ? -3.891 7.235 -0.455 1.00 97.06 409 LEU A CA 1
ATOM 3156 C C . LEU A 1 409 ? -4.314 7.464 1.003 1.00 97.06 409 LEU A C 1
ATOM 3158 O O . LEU A 1 409 ? -5.207 6.796 1.516 1.00 97.06 409 LEU A O 1
ATOM 3162 N N . THR A 1 410 ? -3.718 8.450 1.670 1.00 95.38 410 THR A N 1
ATOM 3163 C CA . THR A 1 410 ? -4.032 8.764 3.069 1.00 95.38 410 THR A CA 1
ATOM 3164 C C . THR A 1 410 ? -5.492 9.193 3.224 1.00 95.38 410 THR A C 1
ATOM 3166 O O . THR A 1 410 ? -6.205 8.675 4.085 1.00 95.38 410 THR A O 1
ATOM 3169 N N . ALA A 1 411 ? -5.979 10.084 2.357 1.00 94.88 411 ALA A N 1
ATOM 3170 C CA . ALA A 1 411 ? -7.366 10.538 2.359 1.00 94.88 411 ALA A CA 1
ATOM 3171 C C . ALA A 1 411 ? -8.351 9.381 2.127 1.00 94.88 411 ALA A C 1
ATOM 3173 O O . ALA A 1 411 ? -9.366 9.284 2.822 1.00 94.88 411 ALA A O 1
ATOM 3174 N N . THR A 1 412 ? -8.043 8.468 1.200 1.00 95.75 412 THR A N 1
ATOM 3175 C CA . THR A 1 412 ? -8.886 7.289 0.955 1.00 95.75 412 THR A CA 1
ATOM 3176 C C . THR A 1 412 ? -8.862 6.294 2.105 1.00 95.75 412 THR A C 1
ATOM 3178 O O . THR A 1 412 ? -9.925 5.786 2.450 1.00 95.75 412 THR A O 1
ATOM 3181 N N . ILE A 1 413 ? -7.726 6.071 2.773 1.00 95.56 413 ILE A N 1
ATOM 3182 C CA . ILE A 1 413 ? -7.665 5.253 3.996 1.00 95.56 413 ILE A CA 1
ATOM 3183 C C . ILE A 1 413 ? -8.534 5.866 5.101 1.00 95.56 413 ILE A C 1
ATOM 3185 O O . ILE A 1 413 ? -9.353 5.171 5.706 1.00 95.56 413 ILE A O 1
ATOM 3189 N N . LEU A 1 414 ? -8.408 7.172 5.352 1.00 91.56 414 LEU A N 1
ATOM 3190 C CA . LEU A 1 414 ? -9.219 7.860 6.361 1.00 91.56 414 LEU A CA 1
ATOM 3191 C C . LEU A 1 414 ? -10.714 7.761 6.035 1.00 91.56 414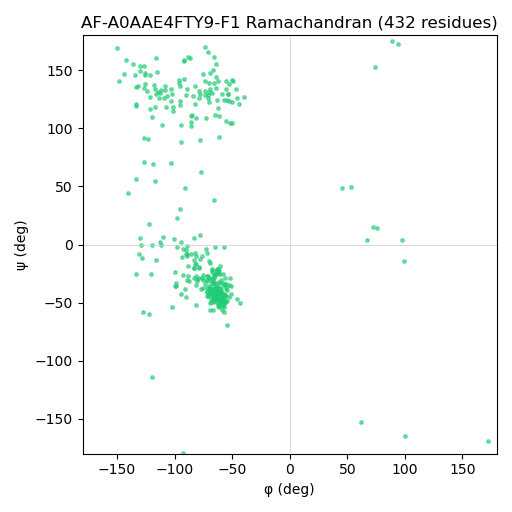 LEU A C 1
ATOM 3193 O O . LEU A 1 414 ? -11.522 7.444 6.912 1.00 91.56 414 LEU A O 1
ATOM 3197 N N . LYS A 1 415 ? -11.088 7.952 4.764 1.00 92.06 415 LYS A N 1
ATOM 3198 C CA . LYS A 1 415 ? -12.481 7.821 4.328 1.00 92.06 415 LYS A CA 1
ATOM 3199 C C . LYS A 1 415 ? -12.985 6.380 4.420 1.00 92.06 415 LYS A C 1
ATOM 3201 O O . LYS A 1 415 ? -14.096 6.155 4.893 1.00 92.06 415 LYS A O 1
ATOM 3206 N N . ALA A 1 416 ? -12.166 5.402 4.044 1.00 94.06 416 ALA A N 1
ATOM 3207 C CA . ALA A 1 416 ? -12.471 3.978 4.157 1.00 94.06 416 ALA A CA 1
ATOM 3208 C C . ALA A 1 416 ? -12.775 3.578 5.604 1.00 94.06 416 ALA A C 1
ATOM 3210 O O . ALA A 1 416 ? -13.742 2.865 5.857 1.00 94.06 416 ALA A O 1
ATOM 3211 N N . ARG A 1 417 ? -11.998 4.092 6.564 1.00 89.12 417 ARG A N 1
ATOM 3212 C CA . ARG A 1 417 ? -12.225 3.862 7.998 1.00 89.12 417 ARG A CA 1
ATOM 3213 C C . ARG A 1 417 ? -13.544 4.449 8.491 1.00 89.12 417 ARG A C 1
ATOM 3215 O O . ARG A 1 417 ? -14.191 3.835 9.333 1.00 89.12 417 ARG A O 1
ATOM 3222 N N . GLN A 1 418 ? -13.946 5.613 7.977 1.00 88.62 418 GLN A N 1
ATOM 3223 C CA . GLN A 1 418 ? -15.243 6.218 8.298 1.00 88.62 418 GLN A CA 1
ATOM 3224 C C . GLN A 1 418 ? -16.414 5.409 7.727 1.00 88.62 418 GLN A C 1
ATOM 3226 O O . GLN A 1 418 ? -17.441 5.290 8.384 1.00 88.62 418 GLN A O 1
ATOM 3231 N N . LEU A 1 419 ? -16.255 4.861 6.518 1.00 87.00 419 LEU A N 1
ATOM 3232 C CA . LEU A 1 419 ? -17.294 4.107 5.810 1.00 87.00 419 LEU A CA 1
ATOM 3233 C C . LEU A 1 419 ? -17.395 2.633 6.229 1.00 87.00 419 LEU A C 1
ATOM 3235 O O . LEU A 1 419 ? -18.358 1.972 5.853 1.00 87.00 419 LEU A O 1
ATOM 3239 N N . SER A 1 420 ? -16.404 2.111 6.955 1.00 87.69 420 SER A N 1
ATOM 3240 C CA . SER A 1 420 ? -16.292 0.688 7.284 1.00 87.69 420 SER A CA 1
ATOM 3241 C C . SER A 1 420 ? -17.478 0.188 8.127 1.00 87.69 420 SER A C 1
ATOM 3243 O O . SER A 1 420 ? -17.615 0.623 9.275 1.00 87.69 420 SER A O 1
ATOM 3245 N N . PRO A 1 421 ? -18.309 -0.765 7.646 1.00 76.56 421 PRO A N 1
ATOM 3246 C CA . PRO A 1 421 ? -19.370 -1.358 8.463 1.00 76.56 421 PRO A CA 1
ATOM 3247 C C . PRO A 1 421 ? -18.831 -2.147 9.663 1.00 76.56 421 PRO A C 1
ATOM 3249 O O . PRO A 1 421 ? -19.525 -2.314 10.661 1.00 76.56 421 PRO A O 1
ATOM 3252 N N . THR A 1 422 ? -17.578 -2.608 9.596 1.00 78.62 422 THR A N 1
ATOM 3253 C CA . THR A 1 422 ? -16.905 -3.351 10.671 1.00 78.62 422 THR A CA 1
ATOM 3254 C C . THR A 1 422 ? -16.005 -2.471 11.541 1.00 78.62 422 THR A C 1
ATOM 3256 O O . THR A 1 422 ? -15.100 -2.980 12.200 1.00 78.62 422 THR A O 1
ATOM 3259 N N . ARG A 1 423 ? -16.245 -1.152 11.590 1.00 76.44 423 ARG A N 1
ATOM 3260 C CA . ARG A 1 423 ? -15.399 -0.179 12.307 1.00 76.44 423 ARG A CA 1
ATOM 3261 C C . ARG A 1 423 ? -15.104 -0.549 13.768 1.00 76.44 423 ARG A C 1
ATOM 3263 O O . ARG A 1 423 ? -13.992 -0.301 14.232 1.00 76.44 423 ARG A O 1
ATOM 3270 N N . ALA A 1 424 ? -16.059 -1.153 14.478 1.00 68.62 424 ALA A N 1
ATOM 3271 C CA . ALA A 1 424 ? -15.898 -1.589 15.872 1.00 68.62 424 ALA A CA 1
ATOM 3272 C C . ALA A 1 424 ? -14.892 -2.750 16.051 1.00 68.62 424 ALA A C 1
ATOM 3274 O O . ALA A 1 424 ? -14.349 -2.950 17.136 1.00 68.62 424 ALA A O 1
ATOM 3275 N N . LEU A 1 425 ? -14.628 -3.511 14.985 1.00 71.50 425 LEU A N 1
ATOM 3276 C CA . LEU A 1 425 ? -13.700 -4.647 14.970 1.00 71.50 425 LEU A CA 1
ATOM 3277 C C . LEU A 1 425 ? -12.285 -4.249 14.521 1.00 71.50 425 LEU A C 1
ATOM 3279 O O . LEU A 1 425 ? -11.352 -5.043 14.646 1.00 71.50 425 LEU A O 1
ATOM 3283 N N . ASN A 1 426 ? -12.116 -3.031 14.002 1.00 76.94 426 ASN A N 1
ATOM 3284 C CA . ASN A 1 426 ? -10.834 -2.531 13.521 1.00 76.94 426 ASN A CA 1
ATOM 3285 C C . ASN A 1 426 ? -9.912 -2.205 14.710 1.00 76.94 426 ASN A C 1
ATOM 3287 O O . ASN A 1 426 ? -10.337 -1.678 15.736 1.00 76.94 426 ASN A O 1
ATOM 3291 N N . PHE A 1 427 ? -8.622 -2.513 14.592 1.00 76.94 427 PHE A N 1
ATOM 3292 C CA . PHE A 1 427 ? -7.673 -2.303 15.691 1.00 76.94 427 PHE A CA 1
ATOM 3293 C C . PHE A 1 427 ? -7.150 -0.859 15.755 1.00 76.94 427 PHE A C 1
ATOM 3295 O O . PHE A 1 427 ? -6.726 -0.417 16.818 1.00 76.94 427 PHE A O 1
ATOM 3302 N N . ALA A 1 428 ? -7.240 -0.088 14.664 1.00 59.41 428 ALA A N 1
ATOM 3303 C CA . ALA A 1 428 ? -6.846 1.326 14.657 1.00 59.41 428 ALA A CA 1
ATOM 3304 C C . ALA A 1 428 ? -7.919 2.282 15.217 1.00 59.41 428 ALA A C 1
ATOM 3306 O O . ALA A 1 428 ? -7.653 3.470 15.389 1.00 59.41 428 ALA A O 1
ATOM 3307 N N . THR A 1 429 ? -9.146 1.817 15.463 1.00 52.81 429 THR A N 1
ATOM 3308 C CA . THR A 1 429 ? -10.247 2.637 16.009 1.00 52.81 429 THR A CA 1
ATOM 3309 C C . THR A 1 429 ? -10.304 2.642 17.532 1.00 52.81 429 THR A C 1
ATOM 3311 O O . THR A 1 429 ? -10.960 3.511 18.089 1.00 52.81 429 THR A O 1
ATOM 3314 N N . ARG A 1 430 ? -9.532 1.781 18.205 1.00 46.38 430 ARG A N 1
ATOM 3315 C CA . ARG A 1 430 ? -9.422 1.725 19.674 1.00 46.38 430 ARG A CA 1
ATOM 3316 C C . ARG A 1 430 ? -8.530 2.813 20.294 1.00 46.38 430 ARG A C 1
ATOM 3318 O O . ARG A 1 430 ? -8.230 2.744 21.479 1.00 46.38 430 ARG A O 1
ATOM 3325 N N . PHE A 1 431 ? -8.081 3.793 19.508 1.00 39.78 431 PHE A N 1
ATOM 3326 C CA . PHE A 1 431 ? -7.238 4.896 19.989 1.00 39.78 431 PHE A CA 1
ATOM 3327 C C . PHE A 1 431 ? -8.025 6.116 20.495 1.00 39.78 431 PHE A C 1
ATOM 3329 O O . PHE A 1 431 ? -7.407 7.012 21.054 1.00 39.78 431 PHE A O 1
ATOM 3336 N N . TYR A 1 432 ? -9.351 6.154 20.315 1.00 33.66 432 TYR A N 1
ATOM 3337 C CA . TYR A 1 432 ? -10.188 7.302 20.703 1.00 33.66 432 TYR A CA 1
ATOM 3338 C C . TYR A 1 432 ? -11.153 7.029 21.866 1.00 33.66 432 TYR A C 1
ATOM 3340 O O . TYR A 1 432 ? -11.848 7.947 22.281 1.00 33.66 432 TYR A O 1
ATOM 3348 N N . ASP A 1 433 ? -11.163 5.814 22.418 1.00 29.30 433 ASP A N 1
ATOM 3349 C CA . ASP A 1 433 ? -11.969 5.472 23.594 1.00 29.30 433 ASP A CA 1
ATOM 3350 C C . ASP A 1 433 ? -11.069 5.424 24.838 1.00 29.30 433 ASP A C 1
ATOM 3352 O O . ASP A 1 433 ? -10.752 4.340 25.337 1.00 29.30 433 ASP A O 1
ATOM 3356 N N . ARG A 1 434 ? -10.590 6.586 25.297 1.00 32.91 434 ARG A N 1
ATOM 3357 C CA . ARG A 1 434 ? -10.087 6.788 26.664 1.00 32.91 434 ARG A CA 1
ATOM 3358 C C . ARG A 1 434 ? -10.349 8.201 27.138 1.00 32.91 434 ARG A C 1
ATOM 3360 O O . ARG A 1 434 ? -9.998 9.128 26.377 1.00 32.91 434 ARG A O 1
#

Foldseek 3Di:
DDDDDDDPADQDDPQFWKWKFFPPDDTDIDGDGLADKAWDFCAPVPHPHHDPCVVFVQTHRGAKIKYADVPDPDSQKIKIDGPPGPQAKAKPNHGDDGIDIDGQQIKMARHPPGIIMGMHGRHPPDDPPPVPPPPPPPCDVCNVCVCVVCVPVLVVDPVNVLVVLVVVLVVQLVVCVVPLLSNLLSLLVNLLVVLLVVLVVLLLDDAPVVLLVVLLVQLLVLCVDCVLVVLLCCQVVVALQPDDLVPDDLVSLLRNLLRNPQLSVLVSLCVSQVVLQVVLVVDDPPVSVRRHQAALSSLLSSSLSSLSSVLSCCLSVPPLVVCCVPPNSVVSSVVSNCSSNLCSLASSLLSSQLSSLCSVCNVVVVCNVVSNVVSSNVSSNLNSQCSSLCSPPNPVSNPVSSVVSNVNSSVSSVVRCVVDPCNVVGRSNVPPDD

Solvent-accessible surface area (backbone atoms only — not comparable to full-atom values): 22698 Å² total; per-residue (Å²): 137,86,81,83,77,74,86,74,55,60,62,57,61,93,90,43,42,48,33,39,33,30,72,35,96,55,82,49,81,45,79,48,41,77,70,42,71,44,32,34,17,41,31,76,90,76,25,76,46,60,45,56,60,92,79,44,70,61,48,28,54,58,24,35,39,37,30,68,30,92,87,52,91,48,96,63,39,29,27,42,30,61,56,80,29,88,55,39,38,26,48,75,88,39,76,56,93,60,77,40,79,44,51,68,74,42,38,38,23,40,22,94,87,41,51,31,33,32,37,37,58,42,69,85,87,73,66,72,92,68,80,57,74,70,75,80,67,75,86,42,69,44,72,78,35,49,69,78,62,33,58,74,60,46,74,67,38,93,58,48,65,61,50,53,52,50,53,54,48,53,52,49,43,65,74,19,65,91,38,64,68,58,26,52,51,54,50,47,51,50,44,37,50,51,45,48,49,52,53,48,56,70,53,18,59,92,64,54,65,69,56,38,51,47,19,18,51,48,32,45,51,44,67,74,32,72,63,42,54,57,50,46,45,45,26,27,71,75,37,72,11,59,72,58,74,95,80,43,55,70,69,57,35,29,46,5,28,27,32,42,40,10,44,47,50,51,52,55,34,39,44,51,37,53,48,28,32,54,52,19,74,75,44,56,85,68,56,17,70,58,58,16,44,68,33,22,55,46,14,23,55,31,10,28,26,10,22,47,23,44,50,50,49,49,42,68,69,44,50,33,54,54,44,25,78,74,69,35,65,70,57,24,55,66,48,47,56,58,54,44,51,44,24,49,33,37,51,25,8,34,31,18,42,27,15,30,23,54,7,42,22,55,71,39,67,92,50,23,67,60,38,42,52,51,22,47,51,54,25,9,51,54,44,7,50,39,57,36,24,38,72,76,51,37,77,70,37,34,53,64,46,28,52,52,29,34,51,49,28,50,52,48,42,56,51,25,53,73,69,36,91,59,43,90,76,24,71,61,60,68,79,74,79,124

Nearest PDB structures (foldseek):
  3gqs-assembly2_B  TM=8.998E-01  e=1.771E-05  Chlamydia trachomatis D/UW-3/CX
  6r1j-assembly1_J-2  TM=1.620E-01  e=6.858E+00  Aeromonas hydrophila J-1
  8sxa-assembly1_A  TM=1.274E-01  e=4.619E+00  Bos taurus
  7y1j-assembly1_A  TM=2.009E-01  e=8.175E+00  Rattus norvegicus

Sequence (434 aa):
MTENLGSFGSFPRPGQGPLLRQVSPETQDFWLSTSASTLIGRDPQSCQVVLDSQRYGAVSRHHVSLRPGPGATEPWIWQIEDLNSINGTFLNHRRITAPHVLTPGDRFRLGTEGPEFEFNYIAATEIPATLTRPPVSTLTLSQLMPLLAAGQDLARKAYLMPGMVTVLAVILLFMTTANGSLFKVVLAVYLGLAGYYFIYQLCGKPKPIWVLAAAVILEILLIRSPITLGLAWFFRQVLPGTVNPSQMNFGQQFIGYFFGAGLLEELLKAIPVLMAWGLGRLLRSPRREQIGVWEPLDGILLATAAALGFTWLETLGQYVPNLIAQTGDLTGLQVLIPRVLGSVAGHMAYSGYFGYCIGLAVLYPRQRWFILGLGWFVAALIHALWNTSATSFGPLGLVGVGILAYALLTATILKARQLSPTRALNFATRFYDR